Protein AF-A0A661I4F6-F1 (afdb_monomer)

Structure (mmCIF, N/CA/C/O backbone):
data_AF-A0A661I4F6-F1
#
_entry.id   AF-A0A661I4F6-F1
#
loop_
_atom_site.group_PDB
_atom_site.id
_atom_site.type_symbol
_atom_site.label_atom_id
_atom_site.label_alt_id
_atom_site.label_comp_id
_atom_site.label_asym_id
_atom_site.label_entity_id
_atom_site.label_seq_id
_atom_site.pdbx_PDB_ins_code
_atom_site.Cartn_x
_atom_site.Cartn_y
_atom_site.Cartn_z
_atom_site.occupancy
_atom_site.B_iso_or_equiv
_atom_site.auth_seq_id
_atom_site.auth_comp_id
_atom_site.auth_asym_id
_atom_site.auth_atom_id
_atom_site.pdbx_PDB_model_num
ATOM 1 N N . MET A 1 1 ? -14.154 24.491 13.842 1.00 37.09 1 MET A N 1
ATOM 2 C CA . MET A 1 1 ? -14.356 23.062 14.168 1.00 37.09 1 MET A CA 1
ATOM 3 C C . MET A 1 1 ? -14.642 22.236 12.920 1.00 37.09 1 MET A C 1
ATOM 5 O O . MET A 1 1 ? -13.949 21.251 12.752 1.00 37.09 1 MET A O 1
ATOM 9 N N . GLU A 1 2 ? -15.524 22.664 12.004 1.00 37.00 2 GLU A N 1
ATOM 10 C CA . GLU A 1 2 ? -15.809 21.949 10.731 1.00 37.00 2 GLU A CA 1
ATOM 11 C C . GLU A 1 2 ? -14.586 21.708 9.818 1.00 37.00 2 GLU A C 1
ATOM 13 O O . GLU A 1 2 ? -14.589 20.790 9.004 1.00 37.00 2 GLU A O 1
ATOM 18 N N . ILE A 1 3 ? -13.521 22.505 9.969 1.00 43.47 3 ILE A N 1
ATOM 19 C CA . ILE A 1 3 ? -12.247 22.358 9.237 1.00 43.47 3 ILE A CA 1
ATOM 20 C C . ILE A 1 3 ? -11.348 21.254 9.843 1.00 43.47 3 ILE A C 1
ATOM 22 O O . ILE A 1 3 ? -10.457 20.737 9.175 1.00 43.47 3 ILE A O 1
ATOM 26 N N . LEU A 1 4 ? -11.555 20.880 11.111 1.00 48.12 4 LEU A N 1
ATOM 27 C CA . LEU A 1 4 ? -10.588 20.089 11.883 1.00 48.12 4 LEU A CA 1
ATOM 28 C C . LEU A 1 4 ? -10.885 18.582 11.879 1.00 48.12 4 LEU A C 1
ATOM 30 O O . LEU A 1 4 ? -9.940 17.797 11.892 1.00 48.12 4 LEU A O 1
ATOM 34 N N . SER A 1 5 ? -12.157 18.173 11.872 1.00 52.75 5 SER A N 1
ATOM 35 C CA . SER A 1 5 ? -12.602 16.766 11.829 1.00 52.75 5 SER A CA 1
ATOM 36 C C . SER A 1 5 ? -14.134 16.673 11.791 1.00 52.75 5 SER A C 1
ATOM 38 O O . SER A 1 5 ? -14.807 17.641 12.146 1.00 52.75 5 SER A O 1
ATOM 40 N N . LEU A 1 6 ? -14.693 15.531 11.356 1.00 59.03 6 LEU A N 1
ATOM 41 C CA . LEU A 1 6 ? -16.147 15.289 11.427 1.00 59.03 6 LEU A CA 1
ATOM 42 C C . LEU A 1 6 ? -16.639 15.082 12.875 1.00 59.03 6 LEU A C 1
ATOM 44 O O . LEU A 1 6 ? -17.794 15.374 13.170 1.00 59.03 6 LEU A O 1
ATOM 48 N N . GLU A 1 7 ? -15.764 14.638 13.782 1.00 65.75 7 GLU A N 1
ATOM 49 C CA . GLU A 1 7 ? -16.024 14.482 15.221 1.00 65.75 7 GLU A CA 1
ATOM 50 C C . GLU A 1 7 ? -14.916 15.139 16.055 1.00 65.75 7 GLU A C 1
ATOM 52 O O . GLU A 1 7 ? -13.759 15.143 15.642 1.00 65.75 7 GLU A O 1
ATOM 57 N N . SER A 1 8 ? -15.225 15.664 17.250 1.00 70.81 8 SER A N 1
ATOM 58 C CA . SER A 1 8 ? -14.201 16.315 18.081 1.00 70.81 8 SER A CA 1
ATOM 59 C C . SER A 1 8 ? -13.144 15.315 18.588 1.00 70.81 8 SER A C 1
ATOM 61 O O . SER A 1 8 ? -13.497 14.204 18.991 1.00 70.81 8 SER A O 1
ATOM 63 N N . PRO A 1 9 ? -11.855 15.703 18.688 1.00 72.31 9 PRO A N 1
ATOM 64 C CA . PRO A 1 9 ? -10.797 14.820 19.197 1.00 72.31 9 PRO A CA 1
ATOM 65 C C . PRO A 1 9 ? -11.077 14.245 20.596 1.00 72.31 9 PRO A C 1
ATOM 67 O O . PRO A 1 9 ? -10.750 13.097 20.881 1.00 72.31 9 PRO A O 1
ATOM 70 N N . SER A 1 10 ? -11.743 15.020 21.457 1.00 66.94 10 SER A N 1
ATOM 71 C CA . SER A 1 10 ? -12.185 14.582 22.786 1.00 66.94 10 SER A CA 1
ATOM 72 C C . SER A 1 10 ? -13.236 13.470 22.752 1.00 66.94 10 SER A C 1
ATOM 74 O O . SER A 1 10 ? -13.269 12.641 23.657 1.00 66.94 10 SER A O 1
ATOM 76 N N . VAL A 1 11 ? -14.086 13.440 21.722 1.00 71.50 11 VAL A N 1
ATOM 77 C CA . VAL A 1 11 ? -15.093 12.395 21.504 1.00 71.50 11 VAL A CA 1
ATOM 78 C C . VAL A 1 11 ? -14.436 11.149 20.911 1.00 71.50 11 VAL A C 1
ATOM 80 O O . VAL A 1 11 ? -14.739 10.036 21.341 1.00 71.50 11 VAL A O 1
ATOM 83 N N . ILE A 1 12 ? -13.477 11.319 19.997 1.00 66.81 12 ILE A N 1
ATOM 84 C CA . ILE A 1 12 ? -12.675 10.222 19.427 1.00 66.81 12 ILE A CA 1
ATOM 85 C C . ILE A 1 12 ? -11.927 9.461 20.531 1.00 66.81 12 ILE A C 1
ATOM 87 O O . ILE A 1 12 ? -11.996 8.239 20.576 1.00 66.81 12 ILE A O 1
ATOM 91 N N . LEU A 1 13 ? -11.311 10.180 21.474 1.00 67.50 13 LEU A N 1
ATOM 92 C CA . LEU A 1 13 ? -10.584 9.604 22.615 1.00 67.50 13 LEU A CA 1
ATOM 93 C C . LEU A 1 13 ? -11.453 9.420 23.879 1.00 67.50 13 LEU A C 1
ATOM 95 O O . LEU A 1 13 ? -10.928 9.310 24.990 1.00 67.50 13 LEU A O 1
ATOM 99 N N . SER A 1 14 ? -12.785 9.468 23.753 1.00 61.50 14 SER A N 1
ATOM 100 C CA . SER A 1 14 ? -13.681 9.472 24.916 1.00 61.50 14 SER A CA 1
ATOM 101 C C . SER A 1 14 ? -13.753 8.125 25.649 1.00 61.50 14 SER A C 1
ATOM 103 O O . SER A 1 14 ? -13.625 7.051 25.071 1.00 61.50 14 SER A O 1
ATOM 105 N N . LYS A 1 15 ? -14.022 8.204 26.961 1.00 47.88 15 LYS A N 1
ATOM 106 C CA . LYS A 1 15 ? -14.029 7.113 27.961 1.00 47.88 15 LYS A CA 1
ATOM 107 C C . LYS A 1 15 ? -15.187 6.105 27.859 1.00 47.88 15 LYS A C 1
ATOM 109 O O . LYS A 1 15 ? -15.657 5.610 28.884 1.00 47.88 15 LYS A O 1
ATOM 114 N N . LEU A 1 16 ? -15.685 5.790 26.672 1.00 47.03 16 LEU A N 1
ATOM 115 C CA . LEU A 1 16 ? -16.697 4.746 26.519 1.00 47.03 16 LEU A CA 1
ATOM 116 C C . LEU A 1 16 ? -16.049 3.500 25.919 1.00 47.03 16 LEU A C 1
ATOM 118 O O . LEU A 1 16 ? -16.152 3.275 24.720 1.00 47.03 16 LEU A O 1
ATOM 122 N N . SER A 1 17 ? -15.380 2.703 26.768 1.00 55.69 17 SER A N 1
ATOM 123 C CA . SER A 1 17 ? -15.744 1.298 27.071 1.00 55.69 17 SER A CA 1
ATOM 124 C C . SER A 1 17 ? -14.581 0.343 27.394 1.00 55.69 17 SER A C 1
ATOM 126 O O . SER A 1 17 ? -14.836 -0.597 28.139 1.00 55.69 17 SER A O 1
ATOM 128 N N . PHE A 1 18 ? -13.335 0.581 26.962 1.00 60.09 18 PHE A N 1
ATOM 129 C CA . PHE A 1 18 ? -12.198 -0.322 27.247 1.00 60.09 18 PHE A CA 1
ATOM 130 C C . PHE A 1 18 ? -10.976 0.436 27.771 1.00 60.09 18 PHE A C 1
ATOM 132 O O . PHE A 1 18 ? -10.586 1.454 27.200 1.00 60.09 18 PHE A O 1
ATOM 139 N N . LYS A 1 19 ? -10.386 -0.049 28.869 1.00 63.97 19 LYS A N 1
ATOM 140 C CA . LYS A 1 19 ? -9.145 0.489 29.444 1.00 63.97 19 LYS A CA 1
ATOM 141 C C . LYS A 1 19 ? -7.942 -0.355 29.040 1.00 63.97 19 LYS A C 1
ATOM 143 O O . LYS A 1 19 ? -8.077 -1.511 28.642 1.00 63.97 19 LYS A O 1
ATOM 148 N N . ILE A 1 20 ? -6.746 0.190 29.252 1.00 63.59 20 ILE A N 1
ATOM 149 C CA . ILE A 1 20 ? -5.481 -0.519 29.032 1.00 63.59 20 ILE A CA 1
ATOM 150 C C . ILE A 1 20 ? -5.413 -1.870 29.765 1.00 63.59 20 ILE A C 1
ATOM 152 O O . ILE A 1 20 ? -4.832 -2.817 29.239 1.00 63.59 20 ILE A O 1
ATOM 156 N N . GLU A 1 21 ? -6.017 -2.001 30.954 1.00 69.19 21 GLU A N 1
ATOM 157 C CA . GLU A 1 21 ? -6.086 -3.284 31.664 1.00 69.19 21 GLU A CA 1
ATOM 158 C C . GLU A 1 21 ? -6.899 -4.335 30.898 1.00 69.19 21 GLU A C 1
ATOM 160 O O . GLU A 1 21 ? -6.491 -5.496 30.851 1.00 69.19 21 GLU A O 1
ATOM 165 N N . ASP A 1 22 ? -7.999 -3.926 30.265 1.00 69.06 22 ASP A N 1
ATOM 166 C CA . ASP A 1 22 ? -8.847 -4.806 29.458 1.00 69.06 22 ASP A CA 1
ATOM 167 C C . ASP A 1 22 ? -8.115 -5.222 28.171 1.00 69.06 22 ASP A C 1
ATOM 169 O O . ASP A 1 22 ? -8.189 -6.373 27.755 1.00 69.06 22 ASP A O 1
ATOM 173 N N . ILE A 1 23 ? -7.329 -4.318 27.577 1.00 69.75 23 ILE A N 1
ATOM 174 C CA . ILE A 1 23 ? -6.531 -4.598 26.369 1.00 69.75 23 ILE A CA 1
ATOM 175 C C . ILE A 1 23 ? -5.365 -5.534 26.661 1.00 69.75 23 ILE A C 1
ATOM 177 O O . ILE A 1 23 ? -5.093 -6.440 25.882 1.00 69.75 23 ILE A O 1
ATOM 181 N N . LYS A 1 24 ? -4.691 -5.360 27.800 1.00 68.81 24 LYS A N 1
ATOM 182 C CA . LYS A 1 24 ? -3.634 -6.281 28.237 1.00 68.81 24 LYS A CA 1
ATOM 183 C C . LYS A 1 24 ? -4.181 -7.681 28.495 1.00 68.81 24 LYS A C 1
ATOM 185 O O . LYS A 1 24 ? -3.507 -8.664 28.207 1.00 68.81 24 LYS A O 1
ATOM 190 N N . GLN A 1 25 ? -5.400 -7.784 29.027 1.00 69.31 25 GLN A N 1
ATOM 191 C CA . GLN A 1 25 ? -6.077 -9.074 29.149 1.00 69.31 25 GLN A CA 1
ATOM 192 C C . GLN A 1 25 ? -6.442 -9.653 27.783 1.00 69.31 25 GLN A C 1
ATOM 194 O O . GLN A 1 25 ? -6.157 -10.826 27.559 1.00 69.31 25 GLN A O 1
ATOM 199 N N . LEU A 1 26 ? -6.991 -8.835 26.875 1.00 69.00 26 LEU A N 1
ATOM 200 C CA . LEU A 1 26 ? -7.268 -9.242 25.495 1.00 69.00 26 LEU A CA 1
ATOM 201 C C . LEU A 1 26 ? -6.007 -9.786 24.816 1.00 69.00 26 LEU A C 1
ATOM 203 O O . LEU A 1 26 ? -6.063 -10.840 24.188 1.00 69.00 26 LEU A O 1
ATOM 207 N N . GLU A 1 27 ? -4.863 -9.134 25.028 1.00 66.56 27 GLU A N 1
ATOM 208 C CA . GLU A 1 27 ? -3.594 -9.585 24.471 1.00 66.56 27 GLU A CA 1
ATOM 209 C C . GLU A 1 27 ? -3.149 -10.946 24.998 1.00 66.56 27 GLU A C 1
ATOM 211 O O . GLU A 1 27 ? -2.807 -11.844 24.232 1.00 66.56 27 GLU A O 1
ATOM 216 N N . LEU A 1 28 ? -3.193 -11.125 26.318 1.00 61.09 28 LEU A N 1
ATOM 217 C CA . LEU A 1 28 ? -2.873 -12.404 26.954 1.00 61.09 28 LEU A CA 1
ATOM 218 C C . LEU A 1 28 ? -3.833 -13.521 26.514 1.00 61.09 28 LEU A C 1
ATOM 220 O O . LEU A 1 28 ? -3.470 -14.697 26.559 1.00 61.09 28 LEU A O 1
ATOM 224 N N . SER A 1 29 ? -5.043 -13.151 26.085 1.00 58.81 29 SER A N 1
ATOM 225 C CA . SER A 1 29 ? -6.061 -14.053 25.556 1.00 58.81 29 SER A CA 1
ATOM 226 C C . SER A 1 29 ? -6.041 -14.215 24.036 1.00 58.81 29 SER A C 1
ATOM 228 O O . SER A 1 29 ? -6.931 -14.883 23.535 1.00 58.81 29 SER A O 1
ATOM 230 N N . PHE A 1 30 ? -5.050 -13.705 23.287 1.00 57.16 30 PHE A N 1
ATOM 231 C CA . PHE A 1 30 ? -4.979 -13.899 21.822 1.00 57.16 30 PHE A CA 1
ATOM 232 C C . PHE A 1 30 ? -4.919 -15.380 21.374 1.00 57.16 30 PHE A C 1
ATOM 234 O O . PHE A 1 30 ? -5.055 -15.669 20.190 1.00 57.16 30 PHE A O 1
ATOM 241 N N . ASN A 1 31 ? -4.779 -16.333 22.306 1.00 46.19 31 ASN A N 1
ATOM 242 C CA . ASN A 1 31 ? -4.990 -17.767 22.059 1.00 46.19 31 ASN A CA 1
ATOM 243 C C . ASN A 1 31 ? -6.481 -18.177 21.953 1.00 46.19 31 ASN A C 1
ATOM 245 O O . ASN A 1 31 ? -6.776 -19.317 21.597 1.00 46.19 31 ASN A O 1
ATOM 249 N N . GLU A 1 32 ? -7.416 -17.282 22.278 1.00 53.81 32 GLU A N 1
ATOM 250 C CA . GLU A 1 32 ? -8.862 -17.414 22.089 1.00 53.81 32 GLU A CA 1
ATOM 251 C C . GLU A 1 32 ? -9.297 -16.516 20.916 1.00 53.81 32 GLU A C 1
ATOM 253 O O . GLU A 1 32 ? -8.876 -15.366 20.798 1.00 53.81 32 GLU A O 1
ATOM 258 N N . SER A 1 33 ? -10.139 -17.032 20.016 1.00 64.25 33 SER A N 1
ATOM 259 C CA . SER A 1 33 ? -10.612 -16.273 18.853 1.00 64.25 33 SER A CA 1
ATOM 260 C C . SER A 1 33 ? -11.422 -15.045 19.286 1.00 64.25 33 SER A C 1
ATOM 262 O O . SER A 1 33 ? -12.446 -15.194 19.962 1.00 64.25 33 SER A O 1
ATOM 264 N N . ILE A 1 34 ? -11.028 -13.845 18.850 1.00 74.75 34 ILE A N 1
ATOM 265 C CA . ILE A 1 34 ? -11.825 -12.630 19.061 1.00 74.75 34 ILE A CA 1
ATOM 266 C C . ILE A 1 34 ? -13.152 -12.760 18.306 1.00 74.75 34 ILE A C 1
ATOM 268 O O . ILE A 1 34 ? -13.188 -13.107 17.128 1.00 74.75 34 ILE A O 1
ATOM 272 N N . SER A 1 35 ? -14.263 -12.467 18.984 1.00 79.31 35 SER A N 1
ATOM 273 C CA . SER A 1 35 ? -15.594 -12.530 18.374 1.00 79.31 35 SER A CA 1
ATOM 274 C C . SER A 1 35 ? -15.743 -11.514 17.235 1.00 79.31 35 SER A C 1
ATOM 276 O O . SER A 1 35 ? -15.494 -10.322 17.431 1.00 79.31 35 SER A O 1
ATOM 278 N N . SER A 1 36 ? -16.268 -11.957 16.089 1.00 79.88 36 SER A N 1
ATOM 279 C CA . SER A 1 36 ? -16.644 -11.089 14.961 1.00 79.88 36 SER A CA 1
ATOM 280 C C . SER A 1 36 ? -17.572 -9.945 15.383 1.00 79.88 36 SER A C 1
ATOM 282 O O . SER A 1 36 ? -17.416 -8.817 14.926 1.00 79.88 36 SER A O 1
ATOM 284 N N . THR A 1 37 ? -18.472 -10.185 16.345 1.00 82.19 37 THR A N 1
ATOM 285 C CA . THR A 1 37 ? -19.348 -9.150 16.912 1.00 82.19 37 THR A CA 1
ATOM 286 C C . THR A 1 37 ? -18.565 -8.043 17.616 1.00 82.19 37 THR A C 1
ATOM 288 O O . THR A 1 37 ? -18.965 -6.886 17.556 1.00 82.19 37 THR A O 1
ATOM 291 N N . PHE A 1 38 ? -17.461 -8.363 18.298 1.00 83.50 38 PHE A N 1
ATOM 292 C CA . PHE A 1 38 ? -16.635 -7.340 18.940 1.00 83.50 38 PHE A CA 1
ATOM 293 C C . PHE A 1 38 ? -15.920 -6.480 17.899 1.00 83.50 38 PHE A C 1
ATOM 295 O O . PHE A 1 38 ? -15.926 -5.256 18.008 1.00 83.50 38 PHE A O 1
ATOM 302 N N . ILE A 1 39 ? -15.368 -7.108 16.863 1.00 83.94 39 ILE A N 1
ATOM 303 C CA . ILE A 1 39 ? -14.665 -6.386 15.803 1.00 83.94 39 ILE A CA 1
ATOM 304 C C . ILE A 1 39 ? -15.638 -5.484 15.031 1.00 83.94 39 ILE A C 1
ATOM 306 O O . ILE A 1 39 ? -15.325 -4.322 14.785 1.00 83.94 39 ILE A O 1
ATOM 310 N N . GLN A 1 40 ? -16.857 -5.963 14.762 1.00 83.31 40 GLN A N 1
ATOM 311 C CA . GLN A 1 40 ? -17.915 -5.156 14.153 1.00 83.31 40 GLN A CA 1
ATOM 312 C C . GLN A 1 40 ? -18.188 -3.873 14.953 1.00 83.31 40 GLN A C 1
ATOM 314 O O . GLN A 1 40 ? -18.215 -2.780 14.393 1.00 83.31 40 GLN A O 1
ATOM 319 N N . LYS A 1 41 ? -18.280 -3.981 16.283 1.00 84.88 41 LYS A N 1
ATOM 320 C CA . LYS A 1 41 ? -18.467 -2.819 17.165 1.00 84.88 41 LYS A CA 1
ATOM 321 C C . LYS A 1 41 ? -17.308 -1.825 17.122 1.00 84.88 41 LYS A C 1
ATOM 323 O O . LYS A 1 41 ? -17.538 -0.625 17.266 1.00 84.88 41 LYS A O 1
ATOM 328 N N . VAL A 1 42 ? -16.075 -2.298 16.941 1.00 86.50 42 VAL A N 1
ATOM 329 C CA . VAL A 1 42 ? -14.901 -1.427 16.767 1.00 86.50 42 VAL A CA 1
ATOM 330 C C . VAL A 1 42 ? -15.025 -0.621 15.468 1.00 86.50 42 VAL A C 1
ATOM 332 O O . VAL A 1 42 ? -14.865 0.595 15.491 1.00 86.50 42 VAL A O 1
ATOM 335 N N . ILE A 1 43 ? -15.390 -1.261 14.355 1.00 84.44 43 ILE A N 1
ATOM 336 C CA . ILE A 1 43 ? -15.556 -0.603 13.042 1.00 84.44 43 ILE A CA 1
ATOM 337 C C . ILE A 1 43 ? -16.717 0.390 13.050 1.00 84.44 43 ILE A C 1
ATOM 339 O O . ILE A 1 43 ? -16.635 1.472 12.468 1.00 84.44 43 ILE A O 1
ATOM 343 N N . ASP A 1 44 ? -17.812 0.030 13.718 1.00 83.56 44 ASP A N 1
ATOM 344 C CA . ASP A 1 44 ? -18.989 0.884 13.845 1.00 83.56 44 ASP A CA 1
ATOM 345 C C . ASP A 1 44 ? -18.777 2.057 14.816 1.00 83.56 44 ASP A C 1
ATOM 347 O O . ASP A 1 44 ? -19.690 2.861 15.012 1.00 83.56 44 ASP A O 1
ATOM 351 N N . ASN A 1 45 ? -17.565 2.208 15.371 1.00 79.12 45 ASN A N 1
ATOM 352 C CA . ASN A 1 45 ? -17.203 3.199 16.385 1.00 79.12 45 ASN A CA 1
ATOM 353 C C . ASN A 1 45 ? -18.086 3.122 17.648 1.00 79.12 45 ASN A C 1
ATOM 355 O O . ASN A 1 45 ? -18.227 4.114 18.375 1.00 79.12 45 ASN A O 1
ATOM 359 N N . GLU A 1 46 ? -18.670 1.949 17.925 1.00 82.12 46 GLU A N 1
ATOM 360 C CA . GLU A 1 46 ? -19.392 1.654 19.170 1.00 82.12 46 GLU A CA 1
ATOM 361 C C . GLU A 1 46 ? -18.427 1.402 20.337 1.00 82.12 46 GLU A C 1
ATOM 363 O O . GLU A 1 46 ? -18.796 1.575 21.500 1.00 82.12 46 GLU A O 1
ATOM 368 N N . VAL A 1 47 ? -17.187 1.013 20.025 1.00 80.94 47 VAL A N 1
ATOM 369 C CA . VAL A 1 47 ? -16.076 0.878 20.972 1.00 80.94 47 VAL A CA 1
ATOM 370 C C . VAL A 1 47 ? -15.030 1.940 20.657 1.00 80.94 47 VAL A C 1
ATOM 372 O O . VAL A 1 47 ? -14.606 2.080 19.511 1.00 80.94 47 VAL A O 1
ATOM 375 N N . ARG A 1 48 ? -14.604 2.686 21.681 1.00 77.69 48 ARG A N 1
ATOM 376 C CA . ARG A 1 48 ? -13.549 3.700 21.574 1.00 77.69 48 ARG A CA 1
ATOM 377 C C . ARG A 1 48 ? -12.457 3.434 22.597 1.00 77.69 48 ARG A C 1
ATOM 379 O O . ARG A 1 48 ? -12.732 2.986 23.711 1.00 77.69 48 ARG A O 1
ATOM 386 N N . PHE A 1 49 ? -11.229 3.734 22.198 1.00 84.44 49 PHE A N 1
ATOM 387 C CA . PHE A 1 49 ? -10.032 3.508 22.993 1.00 84.44 49 PHE A CA 1
ATOM 388 C C . PHE A 1 49 ? -9.472 4.841 23.469 1.00 84.44 49 PHE A C 1
ATOM 390 O O . PHE A 1 49 ? -9.410 5.814 22.713 1.00 84.44 49 PHE A O 1
ATOM 397 N N . ASP A 1 50 ? -9.083 4.887 24.740 1.00 84.75 50 ASP A N 1
ATOM 398 C CA . ASP A 1 50 ? -8.396 6.053 25.274 1.00 84.75 50 ASP A CA 1
ATOM 399 C C . ASP A 1 50 ? -6.953 6.143 24.751 1.00 84.75 50 ASP A C 1
ATOM 401 O O . ASP A 1 50 ? -6.437 5.261 24.060 1.00 84.75 50 ASP A O 1
ATOM 405 N N . ARG A 1 51 ? -6.294 7.255 25.073 1.00 89.12 51 ARG A N 1
ATOM 406 C CA . ARG A 1 51 ? -4.910 7.517 24.673 1.00 89.12 51 ARG A CA 1
ATOM 407 C C . ARG A 1 51 ? -3.965 6.388 25.089 1.00 89.12 51 ARG A C 1
ATOM 409 O O . ARG A 1 51 ? -3.207 5.901 24.261 1.00 89.12 51 ARG A O 1
ATOM 416 N N . ASP A 1 52 ? -4.019 5.979 26.354 1.00 89.38 52 ASP A N 1
ATOM 417 C CA . ASP A 1 52 ? -3.068 5.015 26.919 1.00 89.38 52 ASP A CA 1
ATOM 418 C C . ASP A 1 52 ? -3.237 3.630 26.271 1.00 89.38 52 ASP A C 1
ATOM 420 O O . ASP A 1 52 ? -2.260 2.923 26.023 1.00 89.38 52 ASP A O 1
ATOM 424 N N . SER A 1 53 ? -4.476 3.278 25.930 1.00 89.25 53 SER A N 1
ATOM 425 C CA . SER A 1 53 ? -4.832 2.104 25.138 1.00 89.25 53 SER A CA 1
ATOM 426 C C . SER A 1 53 ? -4.221 2.138 23.735 1.00 89.25 53 SER A C 1
ATOM 428 O O . SER A 1 53 ? -3.596 1.166 23.316 1.00 89.25 53 SER A O 1
ATOM 430 N N . LEU A 1 54 ? -4.351 3.259 23.019 1.00 92.81 54 LEU A N 1
ATOM 431 C CA . LEU A 1 54 ? -3.777 3.424 21.678 1.00 92.81 54 LEU A CA 1
ATOM 432 C C . LEU A 1 54 ? -2.243 3.415 21.705 1.00 92.81 54 LEU A C 1
ATOM 434 O O . LEU A 1 54 ? -1.631 2.733 20.886 1.00 92.81 54 LEU A O 1
ATOM 438 N N . SER A 1 55 ? -1.621 4.102 22.670 1.00 94.75 55 SER A N 1
ATOM 439 C CA . SER A 1 55 ? -0.170 4.045 22.906 1.00 94.75 55 SER A CA 1
ATOM 440 C C . SER A 1 55 ? 0.308 2.609 23.113 1.00 94.75 55 SER A C 1
ATOM 442 O O . SER A 1 55 ? 1.315 2.190 22.541 1.00 94.75 55 SER A O 1
ATOM 444 N N . TYR A 1 56 ? -0.440 1.824 23.893 1.00 94.00 56 TYR A N 1
ATOM 445 C CA . TYR A 1 56 ? -0.133 0.416 24.112 1.00 94.00 56 TYR A CA 1
ATOM 446 C C . TYR A 1 56 ? -0.207 -0.404 22.819 1.00 94.00 56 TYR A C 1
ATOM 448 O O . TYR A 1 56 ? 0.752 -1.099 22.487 1.00 94.00 56 TYR A O 1
ATOM 456 N N . MET A 1 57 ? -1.304 -0.284 22.062 1.00 94.81 57 MET A N 1
ATOM 457 C CA . MET A 1 57 ? -1.480 -0.988 20.786 1.00 94.81 57 MET A CA 1
ATOM 458 C C . MET A 1 57 ? -0.377 -0.634 19.782 1.00 94.81 57 MET A C 1
ATOM 460 O O . MET A 1 57 ? 0.224 -1.530 19.195 1.00 94.81 57 MET A O 1
ATOM 464 N N . MET A 1 58 ? -0.048 0.656 19.639 1.00 96.75 58 MET A N 1
ATOM 465 C CA . MET A 1 58 ? 1.052 1.119 18.786 1.00 96.75 58 MET A CA 1
ATOM 466 C C . MET A 1 58 ? 2.395 0.518 19.205 1.00 96.75 58 MET A C 1
ATOM 468 O O . MET A 1 58 ? 3.179 0.111 18.344 1.00 96.75 58 MET A O 1
ATOM 472 N N . SER A 1 59 ? 2.659 0.429 20.512 1.00 95.62 59 SER A N 1
ATOM 473 C CA . SER A 1 59 ? 3.885 -0.175 21.038 1.00 95.62 59 SER A CA 1
ATOM 474 C C . SER A 1 59 ? 3.979 -1.662 20.698 1.00 95.62 59 SER A C 1
ATOM 476 O O . SER A 1 59 ? 5.004 -2.095 20.175 1.00 95.62 59 SER A O 1
ATOM 478 N N . ILE A 1 60 ? 2.912 -2.432 20.930 1.00 94.31 60 ILE A N 1
ATOM 479 C CA . ILE A 1 60 ? 2.872 -3.867 20.618 1.00 94.31 60 ILE A CA 1
ATOM 480 C C . ILE A 1 60 ? 3.017 -4.106 19.113 1.00 94.31 60 ILE A C 1
ATOM 482 O O . ILE A 1 60 ? 3.845 -4.914 18.696 1.00 94.31 60 ILE A O 1
ATOM 486 N N . ASN A 1 61 ? 2.282 -3.362 18.288 1.00 95.06 61 ASN A N 1
ATOM 487 C CA . ASN A 1 61 ? 2.384 -3.460 16.835 1.00 95.06 61 ASN A CA 1
ATOM 488 C C . ASN A 1 61 ? 3.805 -3.136 16.347 1.00 95.06 61 ASN A C 1
ATOM 490 O O . ASN A 1 61 ? 4.375 -3.890 15.563 1.00 95.06 61 ASN A O 1
ATOM 494 N N . SER A 1 62 ? 4.428 -2.078 16.875 1.00 94.88 62 SER A N 1
ATOM 495 C CA . SER A 1 62 ? 5.815 -1.727 16.538 1.00 94.88 62 SER A CA 1
ATOM 496 C C . SER A 1 62 ? 6.803 -2.822 16.948 1.00 94.88 62 SER A C 1
ATOM 498 O O . SER A 1 62 ? 7.701 -3.154 16.181 1.00 94.88 62 SER A O 1
ATOM 500 N N . GLN A 1 63 ? 6.624 -3.427 18.128 1.00 92.50 63 GLN A N 1
ATOM 501 C CA . GLN A 1 63 ? 7.475 -4.523 18.612 1.00 92.50 63 GLN A CA 1
ATOM 502 C C . GLN A 1 63 ? 7.412 -5.765 17.713 1.00 92.50 63 GLN A C 1
ATOM 504 O O . GLN A 1 63 ? 8.414 -6.462 17.576 1.00 92.50 63 GLN A O 1
ATOM 509 N N . ARG A 1 64 ? 6.269 -6.019 17.060 1.00 89.94 64 ARG A N 1
ATOM 510 C CA . ARG A 1 64 ? 6.107 -7.113 16.086 1.00 89.94 64 ARG A CA 1
ATOM 511 C C . ARG A 1 64 ? 6.908 -6.890 14.789 1.00 89.94 64 ARG A C 1
ATOM 513 O O . ARG A 1 64 ? 7.072 -7.839 14.032 1.00 89.94 64 ARG A O 1
ATOM 520 N N . ARG A 1 65 ? 7.399 -5.668 14.523 1.00 86.81 65 ARG A N 1
ATOM 521 C CA . ARG A 1 65 ? 7.992 -5.254 13.231 1.00 86.81 65 ARG A CA 1
ATOM 522 C C . ARG A 1 65 ? 9.345 -4.543 13.336 1.00 86.81 65 ARG A C 1
ATOM 524 O O . ARG A 1 65 ? 9.759 -3.877 12.390 1.00 86.81 65 ARG A O 1
ATOM 531 N N . VAL A 1 66 ? 10.026 -4.640 14.477 1.00 77.25 66 VAL A N 1
ATOM 532 C CA . VAL A 1 66 ? 11.315 -3.957 14.686 1.00 77.25 66 VAL A CA 1
ATOM 533 C C . VAL A 1 66 ? 12.310 -4.366 13.598 1.00 77.25 66 VAL A C 1
ATOM 535 O O . VAL A 1 66 ? 12.566 -5.553 13.416 1.00 77.25 66 VAL A O 1
ATOM 538 N N . ASP A 1 67 ? 12.852 -3.370 12.891 1.00 74.44 67 ASP A N 1
ATOM 539 C CA . ASP A 1 67 ? 13.809 -3.520 11.785 1.00 74.44 67 ASP A CA 1
ATOM 540 C C . ASP A 1 67 ? 13.305 -4.377 10.603 1.00 74.44 67 ASP A C 1
ATOM 542 O O . ASP A 1 67 ? 14.094 -4.967 9.863 1.00 74.44 67 ASP A O 1
ATOM 546 N N . VAL A 1 68 ? 11.982 -4.431 10.394 1.00 86.75 68 VAL A N 1
ATOM 547 C CA . VAL A 1 68 ? 11.356 -5.158 9.279 1.00 86.75 68 VAL A CA 1
ATOM 548 C C . VAL A 1 68 ? 10.933 -4.185 8.180 1.00 86.75 68 VAL A C 1
ATOM 550 O O . VAL A 1 68 ? 9.887 -3.543 8.257 1.00 86.75 68 VAL A O 1
ATOM 553 N N . ASP A 1 69 ? 11.735 -4.096 7.119 1.00 93.62 69 ASP A N 1
ATOM 554 C CA . ASP A 1 69 ? 11.385 -3.332 5.914 1.00 93.62 69 ASP A CA 1
ATOM 555 C C . ASP A 1 69 ? 10.578 -4.138 4.889 1.00 93.62 69 ASP A C 1
ATOM 557 O O . ASP A 1 69 ? 9.805 -3.558 4.120 1.00 93.62 69 ASP A O 1
ATOM 561 N N . ILE A 1 70 ? 10.730 -5.464 4.906 1.00 96.06 70 ILE A N 1
ATOM 562 C CA . ILE A 1 70 ? 10.030 -6.402 4.029 1.00 96.06 70 ILE A CA 1
ATOM 563 C C . ILE A 1 70 ? 9.221 -7.366 4.893 1.00 96.06 70 ILE A C 1
ATOM 565 O O . ILE A 1 70 ? 9.788 -8.106 5.694 1.00 96.06 70 ILE A O 1
ATOM 569 N N . VAL A 1 71 ? 7.903 -7.387 4.707 1.00 95.75 71 VAL A N 1
ATOM 570 C CA . VAL A 1 71 ? 7.013 -8.380 5.321 1.00 95.75 71 VAL A CA 1
ATOM 571 C C . VAL A 1 71 ? 6.678 -9.472 4.306 1.00 95.75 71 VAL A C 1
ATOM 573 O O . VAL A 1 71 ? 6.360 -9.176 3.158 1.00 95.75 71 VAL A O 1
ATOM 576 N N . ASN A 1 72 ? 6.749 -10.740 4.709 1.00 94.44 72 ASN A N 1
ATOM 577 C CA . ASN A 1 72 ? 6.312 -11.851 3.865 1.00 94.44 72 ASN A CA 1
ATOM 578 C C . ASN A 1 72 ? 4.859 -12.202 4.197 1.00 94.44 72 ASN A C 1
ATOM 580 O O . ASN A 1 72 ? 4.490 -12.283 5.367 1.00 94.44 72 ASN A O 1
ATOM 584 N N . ILE A 1 73 ? 4.037 -12.388 3.169 1.00 92.44 73 ILE A N 1
ATOM 585 C CA . ILE A 1 73 ? 2.664 -12.866 3.309 1.00 92.44 73 ILE A CA 1
ATOM 586 C C . ILE A 1 73 ? 2.690 -14.385 3.161 1.00 92.44 73 ILE A C 1
ATOM 588 O O . ILE A 1 73 ? 3.089 -14.898 2.117 1.00 92.44 73 ILE A O 1
ATOM 592 N N . GLU A 1 74 ? 2.280 -15.075 4.223 1.00 82.12 74 GLU A N 1
ATOM 593 C CA . GLU A 1 74 ? 2.253 -16.536 4.306 1.00 82.12 74 GLU A CA 1
ATOM 594 C C . GLU A 1 74 ? 1.239 -17.173 3.334 1.00 82.12 74 GLU A C 1
ATOM 596 O O . GLU A 1 74 ? 0.198 -16.593 3.013 1.00 82.12 74 GLU A O 1
ATOM 601 N N . GLU A 1 75 ? 1.533 -18.404 2.902 1.00 77.00 75 GLU A N 1
ATOM 602 C CA . GLU A 1 75 ? 0.739 -19.181 1.930 1.00 77.00 75 GLU A CA 1
ATOM 603 C C . GLU A 1 75 ? -0.584 -19.740 2.492 1.00 77.00 75 GLU A C 1
ATOM 605 O O . GLU A 1 75 ? -1.351 -20.378 1.774 1.00 77.00 75 GLU A O 1
ATOM 610 N N . ASP A 1 76 ? -0.871 -19.528 3.776 1.00 80.88 76 ASP A N 1
ATOM 611 C CA . ASP A 1 76 ? -2.060 -20.059 4.455 1.00 80.88 76 ASP A CA 1
ATOM 612 C C . ASP A 1 76 ? -3.360 -19.313 4.107 1.00 80.88 76 ASP A C 1
ATOM 614 O O . ASP A 1 76 ? -4.459 -19.741 4.467 1.00 80.88 76 ASP A O 1
ATOM 618 N N . THR A 1 77 ? -3.240 -18.203 3.384 1.00 81.31 77 THR A N 1
ATOM 619 C CA . THR A 1 77 ? -4.359 -17.354 2.983 1.00 81.31 77 THR A CA 1
ATOM 620 C C . THR A 1 77 ? -4.997 -17.821 1.692 1.00 81.31 77 THR A C 1
ATOM 622 O O . THR A 1 77 ? -4.320 -18.199 0.743 1.00 81.31 77 THR A O 1
ATOM 625 N N . LYS A 1 78 ? -6.328 -17.745 1.631 1.00 88.69 78 LYS A N 1
ATOM 626 C CA . LYS A 1 78 ? -7.091 -18.049 0.415 1.00 88.69 78 LYS A CA 1
ATOM 627 C C . LYS A 1 78 ? -7.373 -16.800 -0.400 1.00 88.69 78 LYS A C 1
ATOM 629 O O . LYS A 1 78 ? -7.308 -16.828 -1.627 1.00 88.69 78 LYS A O 1
ATOM 634 N N . GLU A 1 79 ? -7.692 -15.710 0.289 1.00 93.25 79 GLU A N 1
ATOM 635 C CA . GLU A 1 79 ? -8.030 -14.435 -0.327 1.00 93.25 79 GLU A CA 1
ATOM 636 C C . GLU A 1 79 ? -7.213 -13.304 0.296 1.00 93.25 79 GLU A C 1
ATOM 638 O O . GLU A 1 79 ? -7.257 -13.067 1.505 1.00 93.25 79 GLU A O 1
ATOM 643 N N . LEU A 1 80 ? -6.482 -12.578 -0.544 1.00 95.88 80 LEU A N 1
ATOM 644 C CA . LEU A 1 80 ? -5.766 -11.373 -0.151 1.00 95.88 80 LEU A CA 1
ATOM 645 C C . LEU A 1 80 ? -6.434 -10.165 -0.806 1.00 95.88 80 LEU A C 1
ATOM 647 O O . LEU A 1 80 ? -6.453 -10.049 -2.029 1.00 95.88 80 LEU A O 1
ATOM 651 N N . PHE A 1 81 ? -6.964 -9.256 0.005 1.00 97.44 81 PHE A N 1
ATOM 652 C CA . PHE A 1 81 ? -7.475 -7.978 -0.476 1.00 97.44 81 PHE A CA 1
ATOM 653 C C . PHE A 1 81 ? -6.385 -6.922 -0.354 1.00 97.44 81 PHE A C 1
ATOM 655 O O . PHE A 1 81 ? -5.772 -6.794 0.703 1.00 97.44 81 PHE A O 1
ATOM 662 N N . VAL A 1 82 ? -6.148 -6.168 -1.421 1.00 98.50 82 VAL A N 1
ATOM 663 C CA . VAL A 1 82 ? -5.120 -5.128 -1.481 1.00 98.50 82 VAL A CA 1
ATOM 664 C C . VAL A 1 82 ? -5.790 -3.769 -1.601 1.00 98.50 82 VAL A C 1
ATOM 666 O O . VAL A 1 82 ? -6.586 -3.529 -2.511 1.00 98.50 82 VAL A O 1
ATOM 669 N N . ILE A 1 83 ? -5.466 -2.897 -0.654 1.00 98.56 83 ILE A N 1
ATOM 670 C CA . ILE A 1 83 ? -6.090 -1.600 -0.437 1.00 98.56 83 ILE A CA 1
ATOM 671 C C . ILE A 1 83 ? -5.034 -0.517 -0.654 1.00 98.56 83 ILE A C 1
ATOM 673 O O . ILE A 1 83 ? -3.990 -0.526 0.000 1.00 98.56 83 ILE A O 1
ATOM 677 N N . GLY A 1 84 ? -5.304 0.400 -1.578 1.00 98.25 84 GLY A N 1
ATOM 678 C CA . GLY A 1 84 ? -4.465 1.563 -1.852 1.00 98.25 84 GLY A CA 1
ATOM 679 C C . GLY A 1 84 ? -4.700 2.706 -0.864 1.00 98.25 84 GLY A C 1
ATOM 680 O O . GLY A 1 84 ? -5.080 2.493 0.287 1.00 98.25 84 GLY A O 1
ATOM 681 N N . ASP A 1 85 ? -4.499 3.931 -1.340 1.00 96.88 85 ASP A N 1
ATOM 682 C CA . ASP A 1 85 ? -4.600 5.149 -0.536 1.00 96.88 85 ASP A CA 1
ATOM 683 C C . ASP A 1 85 ? -5.996 5.314 0.082 1.00 96.88 85 ASP A C 1
ATOM 685 O O . ASP A 1 85 ? -7.021 5.134 -0.585 1.00 96.88 85 ASP A O 1
ATOM 689 N N . ILE A 1 86 ? -6.029 5.729 1.352 1.00 94.44 86 ILE A N 1
ATOM 690 C CA . ILE A 1 86 ? -7.265 6.018 2.096 1.00 94.44 86 ILE A CA 1
ATOM 691 C C . ILE A 1 86 ? -7.393 7.511 2.399 1.00 94.44 86 ILE A C 1
ATOM 693 O O . ILE A 1 86 ? -8.495 8.057 2.357 1.00 94.44 86 ILE A O 1
ATOM 697 N N . HIS A 1 87 ? -6.287 8.198 2.693 1.00 92.12 87 HIS A N 1
ATOM 698 C CA . HIS A 1 87 ? -6.232 9.646 2.900 1.00 92.12 87 HIS A CA 1
ATOM 699 C C . HIS A 1 87 ? -7.294 10.188 3.869 1.00 92.12 87 HIS A C 1
ATOM 701 O O . HIS A 1 87 ? -8.064 11.105 3.563 1.00 92.12 87 HIS A O 1
ATOM 707 N N . ALA A 1 88 ? -7.348 9.611 5.071 1.00 90.31 88 ALA A N 1
ATOM 708 C CA . ALA A 1 88 ? -8.283 9.987 6.126 1.00 90.31 88 ALA A CA 1
ATOM 709 C C . ALA A 1 88 ? -9.767 9.943 5.694 1.00 90.31 88 ALA A C 1
ATOM 711 O O . ALA A 1 88 ? -10.602 10.683 6.235 1.00 90.31 88 ALA A O 1
ATOM 712 N N . ASP A 1 89 ? -10.093 9.068 4.741 1.00 88.69 89 ASP A N 1
ATOM 713 C CA . ASP A 1 89 ? -11.447 8.720 4.337 1.00 88.69 89 ASP A CA 1
ATOM 714 C C . ASP A 1 89 ? -11.979 7.532 5.164 1.00 88.69 89 ASP A C 1
ATOM 716 O O . ASP A 1 89 ? -11.747 6.358 4.872 1.00 88.69 89 ASP A O 1
ATOM 720 N N . ALA A 1 90 ? -12.753 7.849 6.202 1.00 86.69 90 ALA A N 1
ATOM 721 C CA . ALA A 1 90 ? -13.368 6.838 7.057 1.00 86.69 90 ALA A CA 1
ATOM 722 C C . ALA A 1 90 ? -14.559 6.110 6.408 1.00 86.69 90 ALA A C 1
ATOM 724 O O . ALA A 1 90 ? -14.869 4.992 6.816 1.00 86.69 90 ALA A O 1
ATOM 725 N N . VAL A 1 91 ? -15.246 6.718 5.434 1.00 86.50 91 VAL A N 1
ATOM 726 C CA . VAL A 1 91 ? -16.418 6.085 4.803 1.00 86.50 91 VAL A CA 1
ATOM 727 C C . VAL A 1 91 ? -15.964 5.027 3.807 1.00 86.50 91 VAL A C 1
ATOM 729 O O . VAL A 1 91 ? -16.477 3.913 3.865 1.00 86.50 91 VAL A O 1
ATOM 732 N N . SER A 1 92 ? -14.970 5.338 2.970 1.00 88.94 92 SER A N 1
ATOM 733 C CA . SER A 1 92 ? -14.307 4.387 2.074 1.00 88.94 92 SER A CA 1
ATOM 734 C C . SER A 1 92 ? -13.749 3.212 2.868 1.00 88.94 92 SER A C 1
ATOM 736 O O . SER A 1 92 ? -14.111 2.072 2.590 1.00 88.94 92 SER A O 1
ATOM 738 N N . LEU A 1 93 ? -12.985 3.473 3.939 1.00 91.88 93 LEU A N 1
ATOM 739 C CA . LEU A 1 93 ? -12.451 2.406 4.790 1.00 91.88 93 LEU A CA 1
ATOM 740 C C . LEU A 1 93 ? -13.557 1.507 5.357 1.00 91.88 93 LEU A C 1
ATOM 742 O O . LEU A 1 93 ? -13.485 0.289 5.225 1.00 91.88 93 LEU A O 1
ATOM 746 N N . LYS A 1 94 ? -14.612 2.082 5.946 1.00 88.38 94 LYS A N 1
ATOM 747 C CA . LYS A 1 94 ? -15.729 1.290 6.482 1.00 88.38 94 LYS A CA 1
ATOM 748 C C . LYS A 1 94 ? -16.386 0.423 5.403 1.00 88.38 94 LYS A C 1
ATOM 750 O O . LYS A 1 94 ? -16.769 -0.709 5.671 1.00 88.38 94 LYS A O 1
ATOM 755 N N . GLN A 1 95 ? -16.515 0.944 4.193 1.00 88.19 95 GLN A N 1
ATOM 756 C CA . GLN A 1 95 ? -17.194 0.264 3.093 1.00 88.19 95 GLN A CA 1
ATOM 757 C C . GLN A 1 95 ? -16.351 -0.858 2.498 1.00 88.19 95 GLN A C 1
ATOM 759 O O . GLN A 1 95 ? -16.886 -1.933 2.253 1.00 88.19 95 GLN A O 1
ATOM 764 N N . ILE A 1 96 ? -15.035 -0.667 2.391 1.00 92.31 96 ILE A N 1
ATOM 765 C CA . ILE A 1 96 ? -14.077 -1.739 2.083 1.00 92.31 96 ILE A CA 1
ATOM 766 C C . ILE A 1 96 ? -14.233 -2.884 3.089 1.00 92.31 96 ILE A C 1
ATOM 768 O O . ILE A 1 96 ? -14.404 -4.045 2.721 1.00 92.31 96 ILE A O 1
ATOM 772 N N . LE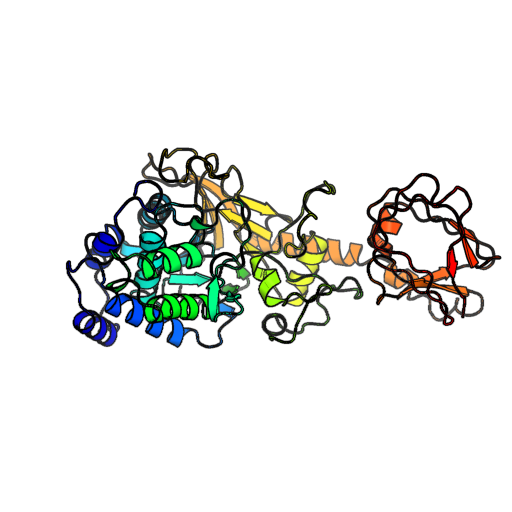U A 1 97 ? -14.218 -2.548 4.377 1.00 91.44 97 LEU A N 1
ATOM 773 C CA . LEU A 1 97 ? -14.302 -3.512 5.469 1.00 91.44 97 LEU A CA 1
ATOM 774 C C . LEU A 1 97 ? -15.628 -4.298 5.472 1.00 91.44 97 LEU A C 1
ATOM 776 O O . LEU A 1 97 ? -15.628 -5.497 5.747 1.00 91.44 97 LEU A O 1
ATOM 780 N N . LEU A 1 98 ? -16.743 -3.649 5.118 1.00 88.12 98 LEU A N 1
ATOM 781 C CA . LEU A 1 98 ? -18.051 -4.296 4.972 1.00 88.12 98 LEU A CA 1
ATOM 782 C C . LEU A 1 98 ? -18.124 -5.180 3.718 1.00 88.12 98 LEU A C 1
ATOM 784 O O . LEU A 1 98 ? -18.496 -6.347 3.810 1.00 88.12 98 LEU A O 1
ATOM 788 N N . LYS A 1 99 ? -17.747 -4.651 2.549 1.00 88.31 99 LYS A N 1
ATOM 789 C CA . LYS A 1 99 ? -17.900 -5.332 1.250 1.00 88.31 99 LYS A CA 1
ATOM 790 C C . LYS A 1 99 ? -16.971 -6.527 1.061 1.00 88.31 99 LYS A C 1
ATOM 792 O O . LYS A 1 99 ? -17.314 -7.470 0.356 1.00 88.31 99 LYS A O 1
ATOM 797 N N . THR A 1 100 ? -15.818 -6.530 1.722 1.00 89.19 100 THR A N 1
ATOM 798 C CA . THR A 1 100 ? -14.918 -7.697 1.743 1.00 89.19 100 THR A CA 1
ATOM 799 C C . THR A 1 100 ? -15.441 -8.834 2.632 1.00 89.19 100 THR A C 1
ATOM 801 O O . THR A 1 100 ? -14.895 -9.942 2.606 1.00 89.19 100 THR A O 1
ATOM 804 N N . ASN A 1 101 ? -16.493 -8.583 3.424 1.00 86.25 101 ASN A N 1
ATOM 805 C CA . ASN A 1 101 ? -16.980 -9.457 4.490 1.00 86.25 101 ASN A CA 1
ATOM 806 C C . ASN A 1 101 ? -15.826 -10.043 5.324 1.00 86.25 101 ASN A C 1
ATOM 808 O O . ASN A 1 101 ? -15.728 -11.254 5.553 1.00 86.25 101 ASN A O 1
ATOM 812 N N . PHE A 1 102 ? -14.856 -9.192 5.664 1.00 81.94 102 PHE A N 1
ATOM 813 C CA . PHE A 1 102 ? -13.572 -9.652 6.182 1.00 81.94 102 PHE A CA 1
ATOM 814 C C . PHE A 1 102 ? -13.706 -10.323 7.556 1.00 81.94 102 PHE A C 1
ATOM 816 O O . PHE A 1 102 ? -13.027 -11.304 7.837 1.00 81.94 102 PHE A O 1
ATOM 823 N N . TYR A 1 103 ? -14.618 -9.846 8.402 1.00 74.81 103 TYR A N 1
ATOM 824 C CA . TYR A 1 103 ? -14.708 -10.272 9.804 1.00 74.81 103 TYR A CA 1
ATOM 825 C C . TYR A 1 103 ? -15.498 -11.555 10.031 1.00 74.81 103 TYR A C 1
ATOM 827 O O . TYR A 1 103 ? -15.271 -12.229 11.034 1.00 74.81 103 TYR A O 1
ATOM 835 N N . GLU A 1 104 ? -16.419 -11.903 9.133 1.00 75.06 104 GLU A N 1
ATOM 836 C CA . GLU A 1 104 ? -17.139 -13.178 9.218 1.00 75.06 104 GLU A CA 1
ATOM 837 C C . GLU A 1 104 ? -16.258 -14.358 8.783 1.00 75.06 104 GLU A C 1
ATOM 839 O O . GLU A 1 104 ? -16.477 -15.486 9.220 1.00 75.06 104 GLU A O 1
ATOM 844 N N . GLU A 1 105 ? -15.227 -14.095 7.976 1.00 73.75 105 GLU A N 1
ATOM 845 C CA . GLU A 1 105 ? -14.379 -15.114 7.348 1.00 73.75 105 GLU A CA 1
ATOM 846 C C . GLU A 1 105 ? -12.881 -14.814 7.512 1.00 73.75 105 GLU A C 1
ATOM 848 O O . GLU A 1 105 ? -12.064 -15.180 6.662 1.00 73.75 105 GLU A O 1
ATOM 853 N N . CYS A 1 106 ? -12.504 -14.154 8.613 1.00 75.38 106 CYS A N 1
ATOM 854 C CA . CYS A 1 106 ? -11.139 -13.664 8.818 1.00 75.38 106 CYS A CA 1
ATOM 855 C C . CYS A 1 106 ? -10.092 -14.780 8.716 1.00 75.38 106 CYS A C 1
ATOM 857 O O . CYS A 1 106 ? -9.023 -14.557 8.169 1.00 75.38 106 CYS A O 1
ATOM 859 N N . THR A 1 107 ? -10.413 -16.015 9.111 1.00 77.19 107 THR A N 1
ATOM 860 C CA . THR A 1 107 ? -9.494 -17.165 9.033 1.00 77.19 107 THR A CA 1
ATOM 861 C C . THR A 1 107 ? -8.959 -17.469 7.633 1.00 77.19 107 THR A C 1
ATOM 863 O O . THR A 1 107 ? -7.943 -18.139 7.527 1.00 77.19 107 THR A O 1
ATOM 866 N N . ASN A 1 108 ? -9.636 -17.028 6.568 1.00 82.94 108 ASN A N 1
ATOM 867 C CA . ASN A 1 108 ? -9.238 -17.297 5.182 1.00 82.94 108 ASN A CA 1
ATOM 868 C C . ASN A 1 108 ? -8.800 -16.036 4.421 1.00 82.94 108 ASN A C 1
ATOM 870 O O . ASN A 1 108 ? -8.466 -16.129 3.236 1.00 82.94 108 ASN A O 1
ATOM 874 N N . LYS A 1 109 ? -8.837 -14.872 5.079 1.00 89.69 109 LYS A N 1
ATOM 875 C CA . LYS A 1 109 ? -8.664 -13.565 4.449 1.00 89.69 109 LYS A CA 1
ATOM 876 C C . LYS A 1 109 ? -7.516 -12.795 5.091 1.00 89.69 109 LYS A C 1
ATOM 878 O O . LYS A 1 109 ? -7.386 -12.759 6.317 1.00 89.69 109 LYS A O 1
ATOM 883 N N . LYS A 1 110 ? -6.738 -12.104 4.262 1.00 93.88 110 LYS A N 1
ATOM 884 C CA . LYS A 1 110 ? -5.807 -11.054 4.695 1.00 93.88 110 LYS A CA 1
ATOM 885 C C . LYS A 1 110 ? -6.160 -9.736 4.004 1.00 93.88 110 LYS A C 1
ATOM 887 O O . LYS A 1 110 ? -6.583 -9.733 2.847 1.00 93.88 110 LYS A O 1
ATOM 892 N N . LEU A 1 111 ? -5.994 -8.622 4.711 1.00 96.44 111 LEU A N 1
ATOM 893 C CA . LEU A 1 111 ? -6.031 -7.275 4.143 1.00 96.44 111 LEU A CA 1
ATOM 894 C C . LEU A 1 111 ? -4.605 -6.730 4.109 1.00 96.44 111 LEU A C 1
ATOM 896 O O . LEU A 1 111 ? -3.941 -6.667 5.142 1.00 96.44 111 LEU A O 1
ATOM 900 N N . LEU A 1 112 ? -4.157 -6.317 2.930 1.00 98.06 112 LEU A N 1
ATOM 901 C CA . LEU A 1 112 ? -2.890 -5.640 2.708 1.00 98.06 112 LEU A CA 1
ATOM 902 C C . LEU A 1 112 ? -3.154 -4.182 2.348 1.00 98.06 112 LEU A C 1
ATOM 904 O O . LEU A 1 112 ? -3.640 -3.875 1.264 1.00 98.06 112 LEU A O 1
ATOM 908 N N . PHE A 1 113 ? -2.795 -3.287 3.253 1.00 98.69 113 PHE A N 1
ATOM 909 C CA . PHE A 1 113 ? -2.863 -1.849 3.055 1.00 98.69 113 PHE A CA 1
ATOM 910 C C . PHE A 1 113 ? -1.522 -1.330 2.530 1.00 98.69 113 PHE A C 1
ATOM 912 O O . PHE A 1 113 ? -0.475 -1.651 3.092 1.00 98.69 113 PHE A O 1
ATOM 919 N N . LEU A 1 114 ? -1.545 -0.551 1.447 1.00 98.75 114 LEU A N 1
ATOM 920 C CA . LEU A 1 114 ? -0.336 -0.143 0.727 1.00 98.75 114 LEU A CA 1
ATOM 921 C C . LEU A 1 114 ? 0.281 1.176 1.210 1.00 98.75 114 LEU A C 1
ATOM 923 O O . LEU A 1 114 ? 1.457 1.390 0.938 1.00 98.75 114 LEU A O 1
ATOM 927 N N . GLY A 1 115 ? -0.452 2.020 1.940 1.00 97.44 115 GLY A N 1
ATOM 928 C CA . GLY A 1 115 ? 0.052 3.292 2.470 1.00 97.44 115 GLY A CA 1
ATOM 929 C C . GLY A 1 115 ? -0.967 4.433 2.402 1.00 97.44 115 GLY A C 1
ATOM 930 O O . GLY A 1 115 ? -2.100 4.244 1.966 1.00 97.44 115 GLY A O 1
ATOM 931 N N . ASP A 1 116 ? -0.553 5.624 2.841 1.00 96.00 116 ASP A N 1
ATOM 932 C CA . ASP A 1 116 ? -1.298 6.883 2.758 1.00 96.00 116 ASP A CA 1
ATOM 933 C C . ASP A 1 116 ? -2.675 6.820 3.442 1.00 96.00 116 ASP A C 1
ATOM 935 O O . ASP A 1 116 ? -3.740 7.041 2.859 1.00 96.00 116 ASP A O 1
ATOM 939 N N . TYR A 1 117 ? -2.648 6.540 4.742 1.00 95.94 117 TYR A N 1
ATOM 940 C CA . TYR A 1 117 ? -3.820 6.455 5.619 1.00 95.94 117 TYR A CA 1
ATOM 941 C C . TYR A 1 117 ? -4.249 7.814 6.143 1.00 95.94 117 TYR A C 1
ATOM 943 O O . TYR A 1 117 ? -5.433 8.049 6.398 1.00 95.94 117 TYR A O 1
ATOM 951 N N . VAL A 1 118 ? -3.276 8.699 6.346 1.00 91.75 118 VAL A N 1
ATOM 952 C CA . VAL A 1 118 ? -3.491 10.034 6.894 1.00 91.75 118 VAL A CA 1
ATOM 953 C C . VAL A 1 118 ? -3.523 11.100 5.799 1.00 91.75 118 VAL A C 1
ATOM 955 O O . VAL A 1 118 ? -3.365 10.833 4.608 1.00 91.75 118 VAL A O 1
ATOM 958 N N . ASP A 1 119 ? -3.721 12.341 6.240 1.00 86.75 119 ASP A N 1
ATOM 959 C CA . ASP A 1 119 ? -3.729 13.554 5.424 1.00 86.75 119 ASP A CA 1
ATOM 960 C C . ASP A 1 119 ? -4.857 13.638 4.398 1.00 86.75 119 ASP A C 1
ATOM 962 O O . ASP A 1 119 ? -5.577 12.683 4.144 1.00 86.75 119 ASP A O 1
ATOM 966 N N . ARG A 1 120 ? -5.031 14.836 3.825 1.00 79.44 120 ARG A N 1
ATOM 967 C CA . ARG A 1 120 ? -6.000 15.192 2.763 1.00 79.44 120 ARG A CA 1
ATOM 968 C C . ARG A 1 120 ? -7.488 15.061 3.109 1.00 79.44 120 ARG A C 1
ATOM 970 O O . ARG A 1 120 ? -8.253 15.873 2.599 1.00 79.44 120 ARG A O 1
ATOM 977 N N . GLY A 1 121 ? -7.903 14.115 3.944 1.00 77.56 121 GLY A N 1
ATOM 978 C CA . GLY A 1 121 ? -9.267 13.945 4.447 1.00 77.56 121 GLY A CA 1
ATOM 979 C C . GLY A 1 121 ? -9.486 14.544 5.839 1.00 77.56 121 GLY A C 1
ATOM 980 O O . GLY A 1 121 ? -8.569 15.053 6.491 1.00 77.56 121 GLY A O 1
ATOM 981 N N . LYS A 1 122 ? -10.740 14.503 6.303 1.00 77.06 122 LYS A N 1
ATOM 982 C CA . LYS A 1 122 ? -11.162 15.107 7.582 1.00 77.06 122 LYS A CA 1
ATOM 983 C C . LYS A 1 122 ? -11.107 14.129 8.762 1.00 77.06 122 LYS A C 1
ATOM 985 O O . LYS A 1 122 ? -11.020 14.578 9.902 1.00 77.06 122 LYS A O 1
ATOM 990 N N . ASN A 1 123 ? -11.114 12.814 8.530 1.00 81.56 123 ASN A N 1
ATOM 991 C CA . ASN A 1 123 ? -11.242 11.792 9.583 1.00 81.56 123 ASN A CA 1
ATOM 992 C C . ASN A 1 123 ? -9.904 11.174 10.009 1.00 81.56 123 ASN A C 1
ATOM 994 O O . ASN A 1 123 ? -9.810 9.969 10.225 1.00 81.56 123 ASN A O 1
ATOM 998 N N . ARG A 1 124 ? -8.871 12.013 10.147 1.00 86.25 124 ARG A N 1
ATOM 999 C CA . ARG A 1 124 ? -7.470 11.588 10.320 1.00 86.25 124 ARG A CA 1
ATOM 1000 C C . ARG A 1 124 ? -7.282 10.594 11.467 1.00 86.25 124 ARG A C 1
ATOM 1002 O O . ARG A 1 124 ? -6.725 9.528 11.249 1.00 86.25 124 ARG A O 1
ATOM 1009 N N . LEU A 1 125 ? -7.779 10.931 12.662 1.00 89.19 125 LEU A N 1
ATOM 1010 C CA . LEU A 1 125 ? -7.649 10.077 13.849 1.00 89.19 125 LEU A CA 1
ATOM 1011 C C . LEU A 1 125 ? -8.511 8.815 13.756 1.00 89.19 125 LEU A C 1
ATOM 1013 O O . LEU A 1 125 ? -8.036 7.749 14.113 1.00 89.19 125 LEU A O 1
ATOM 1017 N N . ASN A 1 126 ? -9.746 8.911 13.255 1.00 87.88 126 ASN A N 1
ATOM 1018 C CA . ASN A 1 126 ? -10.639 7.750 13.166 1.00 87.88 126 ASN A CA 1
ATOM 1019 C C . ASN A 1 126 ? -10.074 6.669 12.238 1.00 87.88 126 ASN A C 1
ATOM 1021 O O . ASN A 1 126 ? -10.088 5.499 12.600 1.00 87.88 126 ASN A O 1
ATOM 1025 N N . VAL A 1 127 ? -9.540 7.061 11.075 1.00 92.19 127 VAL A N 1
ATOM 1026 C CA . VAL A 1 127 ? -8.934 6.116 10.127 1.00 92.19 127 VAL A CA 1
ATOM 1027 C C . VAL A 1 127 ? -7.714 5.443 10.741 1.00 92.19 127 VAL A C 1
ATOM 1029 O O . VAL A 1 127 ? -7.679 4.217 10.829 1.00 92.19 127 VAL A O 1
ATOM 1032 N N . ILE A 1 128 ? -6.730 6.221 11.203 1.00 95.31 128 ILE A N 1
ATOM 1033 C CA . ILE A 1 128 ? -5.482 5.611 11.661 1.00 95.31 128 ILE A CA 1
ATOM 1034 C C . ILE A 1 128 ? -5.657 4.819 12.961 1.00 95.31 128 ILE A C 1
ATOM 1036 O O . ILE A 1 128 ? -5.090 3.738 13.090 1.00 95.31 128 ILE A O 1
ATOM 1040 N N . ASN A 1 129 ? -6.495 5.287 13.892 1.00 94.44 129 ASN A N 1
ATOM 1041 C CA . ASN A 1 129 ? -6.749 4.569 15.143 1.00 94.44 129 ASN A CA 1
ATOM 1042 C C . ASN A 1 129 ? -7.497 3.260 14.898 1.00 94.44 129 ASN A C 1
ATOM 1044 O O . ASN A 1 129 ? -7.210 2.269 15.572 1.00 94.44 129 ASN A O 1
ATOM 1048 N N . LEU A 1 130 ? -8.419 3.230 13.929 1.00 93.75 130 LEU A N 1
ATOM 1049 C CA . LEU A 1 130 ? -9.081 1.994 13.524 1.00 93.75 130 LEU A CA 1
ATOM 1050 C C . LEU A 1 130 ? -8.064 1.003 12.947 1.00 93.75 130 LEU A C 1
ATOM 1052 O O . LEU A 1 130 ? -8.052 -0.144 13.375 1.00 93.75 130 LEU A O 1
ATOM 1056 N N . LEU A 1 131 ? -7.175 1.438 12.048 1.00 96.50 131 LEU A N 1
ATOM 1057 C CA . LEU A 1 131 ? -6.144 0.568 11.469 1.00 96.50 131 LEU A CA 1
ATOM 1058 C C . LEU A 1 131 ? -5.167 0.024 12.524 1.00 96.50 131 LEU A C 1
ATOM 1060 O O . LEU A 1 131 ? -4.928 -1.180 12.552 1.00 96.50 131 LEU A O 1
ATOM 1064 N N . ILE A 1 132 ? -4.679 0.872 13.440 1.00 96.44 132 ILE A N 1
ATOM 1065 C CA . ILE A 1 132 ? -3.842 0.454 14.583 1.00 96.44 132 ILE A CA 1
ATOM 1066 C C . ILE A 1 132 ? -4.565 -0.611 15.416 1.00 96.44 132 ILE A C 1
ATOM 1068 O O . ILE A 1 132 ? -3.981 -1.631 15.783 1.00 96.44 132 ILE A O 1
ATOM 1072 N N . THR A 1 133 ? -5.849 -0.383 15.703 1.00 93.56 133 THR A N 1
ATOM 1073 C CA . THR A 1 133 ? -6.662 -1.305 16.502 1.00 93.56 133 THR A CA 1
ATOM 1074 C C . THR A 1 133 ? -6.873 -2.631 15.776 1.00 93.56 133 THR A C 1
ATOM 1076 O O . THR A 1 133 ? -6.709 -3.688 16.378 1.00 93.56 133 THR A O 1
ATOM 1079 N N . LEU A 1 134 ? -7.224 -2.602 14.489 1.00 92.31 134 LEU A N 1
ATOM 1080 C CA . LEU A 1 134 ? -7.440 -3.809 13.692 1.00 92.31 134 LEU A CA 1
ATOM 1081 C C . LEU A 1 134 ? -6.159 -4.633 13.567 1.00 92.31 134 LEU A C 1
ATOM 1083 O O . LEU A 1 134 ? -6.211 -5.842 13.750 1.00 92.31 134 LEU A O 1
ATOM 1087 N N . GLU A 1 135 ? -5.015 -3.992 13.334 1.00 93.94 135 GLU A N 1
ATOM 1088 C CA . GLU A 1 135 ? -3.712 -4.660 13.321 1.00 93.94 135 GLU A CA 1
ATOM 1089 C C . GLU A 1 135 ? -3.360 -5.266 14.686 1.00 93.94 135 GLU A C 1
ATOM 1091 O O . GLU A 1 135 ? -2.839 -6.378 14.768 1.00 93.94 135 GLU A O 1
ATOM 1096 N N . PHE A 1 136 ? -3.681 -4.566 15.776 1.00 92.62 136 PHE A N 1
ATOM 1097 C CA . PHE A 1 136 ? -3.460 -5.097 17.114 1.00 92.62 136 PHE A CA 1
ATOM 1098 C C . PHE A 1 136 ? -4.299 -6.352 17.366 1.00 92.62 136 PHE A C 1
ATOM 1100 O O . PHE A 1 136 ? -3.756 -7.341 17.860 1.00 92.62 136 PHE A O 1
ATOM 1107 N N . LEU A 1 137 ? -5.591 -6.299 17.015 1.00 88.56 137 LEU A N 1
ATOM 1108 C CA . LEU A 1 137 ? -6.570 -7.366 17.231 1.00 88.56 137 LEU A CA 1
ATOM 1109 C C . LEU A 1 137 ? -6.393 -8.555 16.276 1.00 88.56 137 LEU A C 1
ATOM 1111 O O . LEU A 1 137 ? -6.712 -9.679 16.646 1.00 88.56 137 LEU A O 1
ATOM 1115 N N . LEU A 1 138 ? -5.926 -8.320 15.052 1.00 89.12 138 LEU A N 1
ATOM 1116 C CA . LEU A 1 138 ? -5.843 -9.320 13.987 1.00 89.12 138 LEU A CA 1
ATOM 1117 C C . LEU A 1 138 ? -4.457 -9.290 13.312 1.00 89.12 138 LEU A C 1
ATOM 1119 O O . LEU A 1 138 ? -4.375 -9.067 12.100 1.00 89.12 138 LEU A O 1
ATOM 1123 N N . PRO A 1 139 ? -3.360 -9.508 14.064 1.00 89.25 139 PRO A N 1
ATOM 1124 C CA . PRO A 1 139 ? -1.997 -9.342 13.549 1.00 89.25 139 PRO A CA 1
ATOM 1125 C C . PRO A 1 139 ? -1.650 -10.285 12.399 1.00 89.25 139 PRO A C 1
ATOM 1127 O O . PRO A 1 139 ? -0.845 -9.936 11.546 1.00 89.25 139 PRO A O 1
ATOM 1130 N N . GLU A 1 140 ? -2.277 -11.460 12.354 1.00 88.19 140 GLU A N 1
ATOM 1131 C CA . GLU A 1 140 ? -2.073 -12.424 11.272 1.00 88.19 140 GLU A CA 1
ATOM 1132 C C . GLU A 1 140 ? -2.871 -12.064 10.013 1.00 88.19 140 GLU A C 1
ATOM 1134 O O . GLU A 1 140 ? -2.570 -12.561 8.931 1.00 88.19 140 GLU A O 1
ATOM 1139 N N . ASN A 1 141 ? -3.894 -11.210 10.119 1.00 91.31 141 ASN A N 1
ATOM 1140 C CA . ASN A 1 141 ? -4.810 -10.926 9.014 1.00 91.31 141 ASN A CA 1
ATOM 1141 C C . ASN A 1 141 ? -4.650 -9.528 8.417 1.00 91.31 141 ASN A C 1
ATOM 1143 O O . ASN A 1 141 ? -5.099 -9.294 7.298 1.00 91.31 141 ASN A O 1
ATOM 1147 N N . ILE A 1 142 ? -4.049 -8.594 9.150 1.00 93.81 142 ILE A N 1
ATOM 1148 C CA . ILE A 1 142 ? -3.911 -7.198 8.743 1.00 93.81 142 ILE A CA 1
ATOM 1149 C C . ILE A 1 142 ? -2.433 -6.885 8.529 1.00 93.81 142 ILE A C 1
ATOM 1151 O O . ILE A 1 142 ? -1.647 -6.892 9.471 1.00 93.81 142 ILE A O 1
ATOM 1155 N N . VAL A 1 143 ? -2.070 -6.571 7.287 1.00 96.12 143 VAL A N 1
ATOM 1156 C CA . VAL A 1 143 ? -0.728 -6.129 6.903 1.00 96.12 143 VAL A CA 1
ATOM 1157 C C . VAL A 1 143 ? -0.806 -4.667 6.479 1.00 96.12 143 VAL A C 1
ATOM 1159 O O . VAL A 1 143 ? -1.577 -4.319 5.587 1.00 96.12 143 VAL A O 1
ATOM 1162 N N . ILE A 1 144 ? -0.015 -3.804 7.114 1.00 98.00 144 ILE A N 1
ATOM 1163 C CA . ILE A 1 144 ? -0.019 -2.356 6.871 1.00 98.00 144 ILE A CA 1
ATOM 1164 C C . ILE A 1 144 ? 1.366 -1.928 6.393 1.00 98.00 144 ILE A C 1
ATOM 1166 O O . ILE A 1 144 ? 2.334 -2.022 7.145 1.00 98.00 144 ILE A O 1
ATOM 1170 N N . LEU A 1 145 ? 1.464 -1.444 5.155 1.00 98.31 145 LEU A N 1
ATOM 1171 C CA . LEU A 1 145 ? 2.690 -0.868 4.605 1.00 98.31 145 LEU A CA 1
ATOM 1172 C C . LEU A 1 145 ? 2.774 0.638 4.872 1.00 98.31 145 LEU A C 1
ATOM 1174 O O . LEU A 1 145 ? 1.798 1.300 5.227 1.00 98.31 145 LEU A O 1
ATOM 1178 N N . LYS A 1 146 ? 3.969 1.193 4.720 1.00 96.69 146 LYS A N 1
ATOM 1179 C CA . LYS A 1 146 ? 4.248 2.622 4.845 1.00 96.69 146 LYS A CA 1
ATOM 1180 C C . LYS A 1 146 ? 3.931 3.347 3.536 1.00 96.69 146 LYS A C 1
ATOM 1182 O O . LYS A 1 146 ? 4.473 2.974 2.500 1.00 96.69 146 LYS A O 1
ATOM 1187 N N . GLY A 1 147 ? 3.149 4.426 3.605 1.00 96.12 147 GLY A N 1
ATOM 1188 C CA . GLY A 1 147 ? 3.022 5.404 2.524 1.00 96.12 147 GLY A CA 1
ATOM 1189 C C . GLY A 1 147 ? 3.991 6.577 2.663 1.00 96.12 147 GLY A C 1
ATOM 1190 O O . GLY A 1 147 ? 4.730 6.701 3.645 1.00 96.12 147 GLY A O 1
ATOM 1191 N N . ASN A 1 148 ? 4.001 7.481 1.681 1.00 92.69 148 ASN A N 1
ATOM 1192 C CA . ASN A 1 148 ? 4.819 8.695 1.766 1.00 92.69 148 ASN A CA 1
ATOM 1193 C C . ASN A 1 148 ? 4.266 9.701 2.790 1.00 92.69 148 ASN A C 1
ATOM 1195 O O . ASN A 1 148 ? 5.003 10.591 3.226 1.00 92.69 148 ASN A O 1
ATOM 1199 N N . HIS A 1 149 ? 2.999 9.567 3.186 1.00 92.06 149 HIS A N 1
ATOM 1200 C CA . HIS A 1 149 ? 2.370 10.385 4.218 1.00 92.06 149 HIS A CA 1
ATOM 1201 C C . HIS A 1 149 ? 2.648 9.898 5.656 1.00 92.06 149 HIS A C 1
ATOM 1203 O O . HIS A 1 149 ? 2.678 10.717 6.578 1.00 92.06 149 HIS A O 1
ATOM 1209 N N . GLU A 1 150 ? 2.976 8.618 5.858 1.00 93.75 150 GLU A N 1
ATOM 1210 C CA . GLU A 1 150 ? 3.375 8.028 7.150 1.00 93.75 150 GLU A CA 1
ATOM 1211 C C . GLU A 1 150 ? 4.873 8.225 7.445 1.00 93.75 150 GLU A C 1
ATOM 1213 O O . GLU A 1 150 ? 5.582 7.333 7.912 1.00 93.75 150 GLU A O 1
ATOM 1218 N N . LEU A 1 151 ? 5.382 9.423 7.165 1.00 87.44 151 LEU A N 1
ATOM 1219 C CA . LEU A 1 151 ? 6.751 9.814 7.469 1.00 87.44 151 LEU A CA 1
ATOM 1220 C C . LEU A 1 151 ? 6.756 10.960 8.478 1.00 87.44 151 LEU A C 1
ATOM 1222 O O . LEU A 1 151 ? 5.939 11.882 8.416 1.00 87.44 151 LEU A O 1
ATOM 1226 N N . SER A 1 152 ? 7.729 10.930 9.384 1.00 85.62 152 SER A N 1
ATOM 1227 C CA . SER A 1 152 ? 7.959 11.990 10.361 1.00 85.62 152 SER A CA 1
ATOM 1228 C C . SER A 1 152 ? 9.367 12.565 10.197 1.00 85.62 152 SER A C 1
ATOM 1230 O O . SER A 1 152 ? 10.334 11.836 9.988 1.00 85.62 152 SER A O 1
ATOM 1232 N N . LEU A 1 153 ? 9.491 13.889 10.263 1.00 84.50 153 LEU A N 1
ATOM 1233 C CA . LEU A 1 153 ? 10.762 14.610 10.290 1.00 84.50 153 LEU A CA 1
ATOM 1234 C C . LEU A 1 153 ? 10.801 15.528 11.504 1.00 84.50 153 LEU A C 1
ATOM 1236 O O . LEU A 1 153 ? 9.811 16.184 11.810 1.00 84.50 153 LEU A O 1
ATOM 1240 N N . ARG A 1 154 ? 11.954 15.638 12.161 1.00 86.75 154 ARG A N 1
ATOM 1241 C CA . ARG A 1 154 ? 12.165 16.656 13.196 1.00 86.75 154 ARG A CA 1
ATOM 1242 C C . ARG A 1 154 ? 12.747 17.919 12.588 1.00 86.75 154 ARG A C 1
ATOM 1244 O O . ARG A 1 154 ? 13.657 17.848 11.764 1.00 86.75 154 ARG A O 1
ATOM 1251 N N . ASP A 1 155 ? 12.234 19.069 13.008 1.00 85.44 155 ASP A N 1
ATOM 1252 C CA . ASP A 1 155 ? 12.883 20.347 12.730 1.00 85.44 155 ASP A CA 1
ATOM 1253 C C . ASP A 1 155 ? 14.036 20.639 13.708 1.00 85.44 155 ASP A C 1
ATOM 1255 O O . ASP A 1 155 ? 14.340 19.851 14.604 1.00 85.44 155 ASP A O 1
ATOM 1259 N N . GLU A 1 156 ? 14.685 21.792 13.535 1.00 87.50 156 GLU A N 1
ATOM 1260 C CA . GLU A 1 156 ? 15.796 22.258 14.380 1.00 87.50 156 GLU A CA 1
ATOM 1261 C C . GLU A 1 156 ? 15.446 22.391 15.873 1.00 87.50 156 GLU A C 1
ATOM 1263 O O . GLU A 1 156 ? 16.338 22.363 16.717 1.00 87.50 156 GLU A O 1
ATOM 1268 N N . ASN A 1 157 ? 14.155 22.496 16.203 1.00 85.50 157 ASN A N 1
ATOM 1269 C CA . ASN A 1 157 ? 13.652 22.593 17.570 1.00 85.50 157 ASN A CA 1
ATOM 1270 C C . ASN A 1 157 ? 13.170 21.233 18.107 1.00 85.50 157 ASN A C 1
ATOM 1272 O O . ASN A 1 157 ? 12.616 21.168 19.203 1.00 85.50 157 ASN A O 1
ATOM 1276 N N . GLY A 1 158 ? 13.362 20.149 17.348 1.00 84.75 158 GLY A N 1
ATOM 1277 C CA . GLY A 1 158 ? 12.943 18.796 17.709 1.00 84.75 158 GLY A CA 1
ATOM 1278 C C . GLY A 1 158 ? 11.462 18.500 17.465 1.00 84.75 158 GLY A C 1
ATOM 1279 O O . GLY A 1 158 ? 11.013 17.404 17.806 1.00 84.75 158 GLY A O 1
ATOM 1280 N N . VAL A 1 159 ? 10.708 19.427 16.861 1.00 86.19 159 VAL A N 1
ATOM 1281 C CA . VAL A 1 159 ? 9.266 19.277 16.617 1.00 86.19 159 VAL A CA 1
ATOM 1282 C C . VAL A 1 159 ? 9.033 18.368 15.414 1.00 86.19 159 VAL A C 1
ATOM 1284 O O . VAL A 1 159 ? 9.585 18.606 14.336 1.00 86.19 159 VAL A O 1
ATOM 1287 N N . LEU A 1 160 ? 8.192 17.346 15.589 1.00 88.25 160 LEU A N 1
ATOM 1288 C CA . LEU A 1 160 ? 7.796 16.420 14.527 1.00 88.25 160 LEU A CA 1
ATOM 1289 C C . LEU A 1 160 ? 6.936 17.125 13.473 1.00 88.25 160 LEU A C 1
ATOM 1291 O O . LEU A 1 160 ? 6.008 17.856 13.800 1.00 88.25 160 LEU A O 1
ATOM 1295 N N . LYS A 1 161 ? 7.215 16.891 12.195 1.00 84.25 161 LYS A N 1
ATOM 1296 C CA . LYS A 1 161 ? 6.501 17.445 11.041 1.00 84.25 161 LYS A CA 1
ATOM 1297 C C . LYS A 1 161 ? 6.360 16.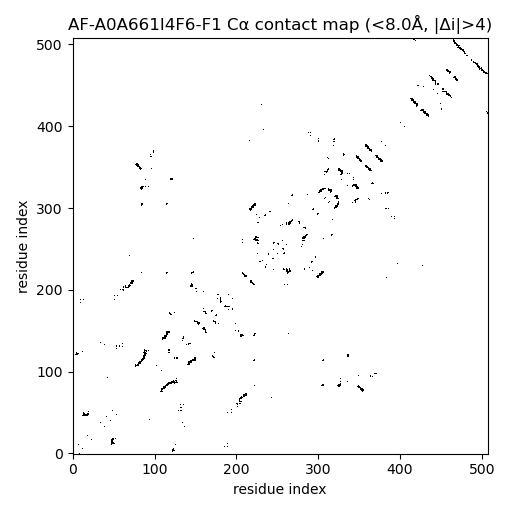379 9.965 1.00 84.25 161 LYS A C 1
ATOM 1299 O O . LYS A 1 161 ? 7.215 15.506 9.836 1.00 84.25 161 LYS A O 1
ATOM 1304 N N . SER A 1 162 ? 5.317 16.489 9.150 1.00 82.00 162 SER A N 1
ATOM 1305 C CA . SER A 1 162 ? 5.223 15.698 7.925 1.00 82.00 162 SER A CA 1
ATOM 1306 C C . SER A 1 162 ? 6.259 16.215 6.909 1.00 82.00 162 SER A C 1
ATOM 1308 O O . SER A 1 162 ? 6.380 17.433 6.749 1.00 82.00 162 SER A O 1
ATOM 1310 N N . PRO A 1 163 ? 6.994 15.342 6.193 1.00 72.38 163 PRO A N 1
ATOM 1311 C CA . PRO A 1 163 ? 7.934 15.765 5.149 1.00 72.38 163 PRO A CA 1
ATOM 1312 C C . PRO A 1 163 ? 7.251 16.373 3.922 1.00 72.38 163 PRO A C 1
ATOM 1314 O O . PRO A 1 163 ? 7.909 17.003 3.093 1.00 72.38 163 PRO A O 1
ATOM 1317 N N . MET A 1 164 ? 5.938 16.180 3.790 1.00 73.62 164 MET A N 1
ATOM 1318 C CA . MET A 1 164 ? 5.146 16.713 2.691 1.00 73.62 164 MET A CA 1
ATOM 1319 C C . MET A 1 164 ? 5.117 18.245 2.715 1.00 73.62 164 MET A C 1
ATOM 1321 O O . MET A 1 164 ? 4.835 18.867 3.738 1.00 73.62 164 MET A O 1
ATOM 1325 N N . LYS A 1 165 ? 5.337 18.865 1.553 1.00 60.84 165 LYS A N 1
ATOM 1326 C CA . LYS A 1 165 ? 5.119 20.302 1.337 1.00 60.84 165 LYS A CA 1
ATOM 1327 C C . LYS A 1 165 ? 3.837 20.482 0.527 1.00 60.84 165 LYS A C 1
ATOM 1329 O O . LYS A 1 165 ? 3.711 19.909 -0.548 1.00 60.84 165 LYS A O 1
ATOM 1334 N N . GLY A 1 166 ? 2.881 21.273 1.014 1.00 57.56 166 GLY A N 1
ATOM 1335 C CA . GLY A 1 166 ? 1.661 21.609 0.265 1.00 57.56 166 GLY A CA 1
ATOM 1336 C C . GLY A 1 166 ? 1.061 22.945 0.678 1.00 57.56 166 GLY A C 1
ATOM 1337 O O . GLY A 1 166 ? 1.589 23.623 1.554 1.00 57.56 166 GLY A O 1
ATOM 1338 N N . SER A 1 167 ? -0.031 23.327 0.015 1.00 46.22 167 SER A N 1
ATOM 1339 C CA . SER A 1 167 ? -0.659 24.650 0.142 1.00 46.22 167 SER A CA 1
ATOM 1340 C C . SER A 1 167 ? -1.407 24.880 1.459 1.00 46.22 167 SER A C 1
ATOM 1342 O O . SER A 1 167 ? -1.627 26.032 1.821 1.00 46.22 167 SER A O 1
ATOM 1344 N N . ASP A 1 168 ? -1.791 23.815 2.170 1.00 57.09 168 ASP A N 1
ATOM 1345 C CA . ASP A 1 168 ? -2.469 23.885 3.468 1.00 57.09 168 ASP A CA 1
ATOM 1346 C C . ASP A 1 168 ? -1.726 23.050 4.521 1.00 57.09 168 ASP A C 1
ATOM 1348 O O . ASP A 1 168 ? -1.733 21.820 4.490 1.00 57.09 168 ASP A O 1
ATOM 1352 N N . ASN A 1 169 ? -1.085 23.730 5.471 1.00 58.53 169 ASN A N 1
ATOM 1353 C CA . ASN A 1 169 ? -0.242 23.093 6.480 1.00 58.53 169 ASN A CA 1
ATOM 1354 C C . ASN A 1 169 ? -1.036 22.249 7.494 1.00 58.53 169 ASN A C 1
ATOM 1356 O O . ASN A 1 169 ? -0.484 21.284 8.014 1.00 58.53 169 ASN A O 1
ATOM 1360 N N . LEU A 1 170 ? -2.312 22.568 7.767 1.00 58.91 170 LEU A N 1
ATOM 1361 C CA . LEU A 1 170 ? -3.146 21.811 8.721 1.00 58.91 170 LEU A CA 1
ATOM 1362 C C . LEU A 1 170 ? -3.724 20.523 8.126 1.00 58.91 170 LEU A C 1
ATOM 1364 O O . LEU A 1 170 ? -4.245 19.682 8.858 1.00 58.91 170 LEU A O 1
ATOM 1368 N N . SER A 1 171 ? -3.617 20.346 6.810 1.00 64.00 171 SER A N 1
ATOM 1369 C CA . SER A 1 171 ? -4.015 19.105 6.151 1.00 64.00 171 SER A CA 1
ATOM 1370 C C . SER A 1 171 ? -3.089 17.927 6.475 1.00 64.00 171 SER A C 1
ATOM 1372 O O . SER A 1 171 ? -3.497 16.793 6.233 1.00 64.00 171 SER A O 1
ATOM 1374 N N . TYR A 1 172 ? -1.907 18.192 7.047 1.00 83.62 172 TYR A N 1
ATOM 1375 C CA . TYR A 1 172 ? -0.879 17.206 7.377 1.00 83.62 172 TYR A CA 1
ATOM 1376 C C . TYR A 1 172 ? -0.921 16.738 8.838 1.00 83.62 172 TYR A C 1
ATOM 1378 O O . TYR A 1 172 ? -1.099 17.540 9.754 1.00 83.62 172 TYR A O 1
ATOM 1386 N N . PHE A 1 173 ? -0.697 15.448 9.063 1.00 89.31 173 PHE A N 1
ATOM 1387 C CA . PHE A 1 173 ? -1.032 14.728 10.284 1.00 89.31 173 PHE A CA 1
ATOM 1388 C C . PHE A 1 173 ? -0.221 15.203 11.478 1.00 89.31 173 PHE A C 1
ATOM 1390 O O . PHE A 1 173 ? -0.801 15.595 12.486 1.00 89.31 173 PHE A O 1
ATOM 1397 N N . PHE A 1 174 ? 1.107 15.272 11.359 1.00 89.88 174 PHE A N 1
ATOM 1398 C CA . PHE A 1 174 ? 1.945 15.764 12.456 1.00 89.88 174 PHE A CA 1
ATOM 1399 C C . PHE A 1 174 ? 1.717 17.250 12.732 1.00 89.88 174 PHE A C 1
ATOM 1401 O O . PHE A 1 174 ? 1.720 17.668 13.887 1.00 89.88 174 PHE A O 1
ATOM 1408 N N . THR A 1 175 ? 1.428 18.058 11.708 1.00 87.12 175 THR A N 1
ATOM 1409 C CA . THR A 1 175 ? 1.028 19.456 11.927 1.00 87.12 175 THR A CA 1
ATOM 1410 C C . THR A 1 175 ? -0.301 19.541 12.680 1.00 87.12 175 THR A C 1
ATOM 1412 O O . THR A 1 175 ? -0.442 20.361 13.587 1.00 87.12 175 THR A O 1
ATOM 1415 N N . PHE A 1 176 ? -1.259 18.674 12.349 1.00 87.75 176 PHE A N 1
ATOM 1416 C CA . PHE A 1 176 ? -2.536 18.562 13.047 1.00 87.75 176 PHE A CA 1
ATOM 1417 C C . PHE A 1 176 ? -2.359 18.105 14.505 1.00 87.75 176 PHE A C 1
ATOM 1419 O O . PHE A 1 176 ? -2.908 18.739 15.404 1.00 87.75 176 PHE A O 1
ATOM 1426 N N . LEU A 1 177 ? -1.544 17.080 14.769 1.00 91.00 177 LEU A N 1
ATOM 1427 C CA . LEU A 1 177 ? -1.243 16.627 16.130 1.00 91.00 177 LEU A CA 1
ATOM 1428 C C . LEU A 1 177 ? -0.556 17.721 16.958 1.00 91.00 177 LEU A C 1
ATOM 1430 O O . LEU A 1 177 ? -0.957 17.976 18.092 1.00 91.00 177 LEU A O 1
ATOM 1434 N N . ASN A 1 178 ? 0.408 18.442 16.378 1.00 89.56 178 ASN A N 1
ATOM 1435 C CA . ASN A 1 178 ? 1.045 19.581 17.041 1.00 89.56 178 ASN A CA 1
ATOM 1436 C C . ASN A 1 178 ? 0.051 20.704 17.345 1.00 89.56 178 ASN A C 1
ATOM 1438 O O . ASN A 1 178 ? 0.141 21.337 18.396 1.00 89.56 178 ASN A O 1
ATOM 1442 N N . PHE A 1 179 ? -0.901 20.972 16.446 1.00 89.06 179 PHE A N 1
ATOM 1443 C CA . PHE A 1 179 ? -1.970 21.929 16.719 1.00 89.06 179 PHE A CA 1
ATOM 1444 C C . PHE A 1 179 ? -2.792 21.503 17.942 1.00 89.06 179 PHE A C 1
ATOM 1446 O O . PHE A 1 179 ? -3.046 22.339 18.806 1.00 89.06 179 PHE A O 1
ATOM 1453 N N . LEU A 1 180 ? -3.163 20.222 18.052 1.00 89.69 180 LEU A N 1
ATOM 1454 C CA . LEU A 1 180 ? -3.895 19.704 19.213 1.00 89.69 180 LEU A CA 1
ATOM 1455 C C . LEU A 1 180 ? -3.070 19.807 20.500 1.00 89.69 180 LEU A C 1
ATOM 1457 O O . LEU A 1 180 ? -3.586 20.248 21.522 1.00 89.69 180 LEU A O 1
ATOM 1461 N N . SER A 1 181 ? -1.784 19.476 20.431 1.00 91.25 181 SER A N 1
ATOM 1462 C CA . SER A 1 181 ? -0.865 19.532 21.572 1.00 91.25 181 SER A CA 1
ATOM 1463 C C . SER A 1 181 ? -0.645 20.945 22.115 1.00 91.25 181 SER A C 1
ATOM 1465 O O . SER A 1 181 ? -0.470 21.139 23.313 1.00 91.25 181 SER A O 1
ATOM 1467 N N . ASN A 1 182 ? -0.713 21.956 21.246 1.00 89.88 182 ASN A N 1
ATOM 1468 C CA . ASN A 1 182 ? -0.582 23.363 21.632 1.00 89.88 182 ASN A CA 1
ATOM 1469 C C . ASN A 1 182 ? -1.926 24.041 21.950 1.00 89.88 182 ASN A C 1
ATOM 1471 O O . ASN A 1 182 ? -1.951 25.217 22.314 1.00 89.88 182 ASN A O 1
ATOM 1475 N N . ASN A 1 183 ? -3.050 23.342 21.787 1.00 90.12 183 ASN A N 1
ATOM 1476 C CA . ASN A 1 183 ? -4.375 23.892 22.037 1.00 90.12 183 ASN A CA 1
ATOM 1477 C C . ASN A 1 183 ? -4.799 23.641 23.492 1.00 90.12 183 ASN A C 1
ATOM 1479 O O . ASN A 1 183 ? -4.795 22.502 23.949 1.00 90.12 183 ASN A O 1
ATOM 1483 N N . GLU A 1 184 ? -5.219 24.686 24.209 1.00 89.31 184 GLU A N 1
ATOM 1484 C CA . GLU A 1 184 ? -5.629 24.599 25.621 1.00 89.31 184 GLU A CA 1
ATOM 1485 C C . GLU A 1 184 ? -6.732 23.561 25.891 1.00 89.31 184 GLU A C 1
ATOM 1487 O O . GLU A 1 184 ? -6.708 22.925 26.943 1.00 89.31 184 GLU A O 1
ATOM 1492 N N . ASP A 1 185 ? -7.640 23.332 24.937 1.00 86.00 185 ASP A N 1
ATOM 1493 C CA . ASP A 1 185 ? -8.743 22.374 25.077 1.00 86.00 185 ASP A CA 1
ATOM 1494 C C . ASP A 1 185 ? -8.300 20.911 24.871 1.00 86.00 185 ASP A C 1
ATOM 1496 O O . ASP A 1 185 ? -8.998 19.988 25.294 1.00 86.00 185 ASP A O 1
ATOM 1500 N N . TYR A 1 186 ? -7.161 20.676 24.202 1.00 86.81 186 TYR A N 1
ATOM 1501 C CA . TYR A 1 186 ? -6.737 19.339 23.754 1.00 86.81 186 TYR A CA 1
ATOM 1502 C C . TYR A 1 186 ? -5.341 18.916 24.226 1.00 86.81 186 TYR A C 1
ATOM 1504 O O . TYR A 1 186 ? -5.026 17.728 24.156 1.00 86.81 186 TYR A O 1
ATOM 1512 N N . LYS A 1 187 ? -4.518 19.830 24.749 1.00 88.56 187 LYS A N 1
ATOM 1513 C CA . LYS A 1 187 ? -3.121 19.566 25.134 1.00 88.56 187 LYS A CA 1
ATOM 1514 C C . LYS A 1 187 ? -2.946 18.427 26.140 1.00 88.56 187 LYS A C 1
ATOM 1516 O O . LYS A 1 187 ? -1.965 17.698 26.074 1.00 88.56 1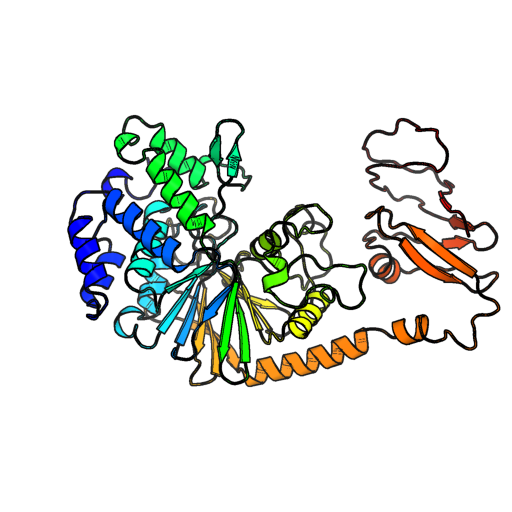87 LYS A O 1
ATOM 1521 N N . GLU A 1 188 ? -3.907 18.234 27.047 1.00 87.94 188 GLU A N 1
ATOM 1522 C CA . GLU A 1 188 ? -3.875 17.125 28.015 1.00 87.94 188 GLU A CA 1
ATOM 1523 C C . GLU A 1 188 ? -4.164 15.763 27.357 1.00 87.94 188 GLU A C 1
ATOM 1525 O O . GLU A 1 188 ? -3.663 14.730 27.806 1.00 87.94 188 GLU A O 1
ATOM 1530 N N . LEU A 1 189 ? -4.957 15.758 26.279 1.00 87.56 189 LEU A N 1
ATOM 1531 C CA . LEU A 1 189 ? -5.284 14.562 25.498 1.00 87.56 189 LEU A CA 1
ATOM 1532 C C . LEU A 1 189 ? -4.176 14.205 24.498 1.00 87.56 189 LEU A C 1
ATOM 1534 O O . LEU A 1 189 ? -3.987 13.028 24.207 1.00 87.56 189 LEU A O 1
ATOM 1538 N N . PHE A 1 190 ? -3.435 15.203 24.009 1.00 91.81 190 PHE A N 1
ATOM 1539 C CA . PHE A 1 190 ? -2.355 15.051 23.029 1.00 91.81 190 PHE A CA 1
ATOM 1540 C C . PHE A 1 190 ? -1.020 15.591 23.568 1.00 91.81 190 PHE A C 1
ATOM 1542 O O . PHE A 1 190 ? -0.473 16.549 23.012 1.00 91.81 190 PHE A O 1
ATOM 1549 N N . PRO A 1 191 ? -0.482 15.009 24.654 1.00 93.00 191 PRO A N 1
ATOM 1550 C CA . PRO A 1 191 ? 0.848 15.366 25.125 1.00 93.00 191 PRO A CA 1
ATOM 1551 C C . PRO A 1 191 ? 1.907 14.920 24.105 1.00 93.00 191 PRO A C 1
ATOM 1553 O O . PRO A 1 191 ? 1.651 14.033 23.286 1.00 93.00 191 PRO A O 1
ATOM 1556 N N . SER A 1 192 ? 3.097 15.520 24.153 1.00 91.81 192 SER A N 1
ATOM 1557 C CA . SER A 1 192 ? 4.170 15.252 23.187 1.00 91.81 192 SER A CA 1
ATOM 1558 C C . SER A 1 192 ? 4.515 13.766 23.083 1.00 91.81 192 SER A C 1
ATOM 1560 O O . SER A 1 192 ? 4.717 13.272 21.982 1.00 91.81 192 SER A O 1
ATOM 1562 N N . GLU A 1 193 ? 4.507 13.037 24.201 1.00 94.00 193 GLU A N 1
ATOM 1563 C CA . GLU A 1 193 ? 4.780 11.598 24.251 1.00 94.00 193 GLU A CA 1
ATOM 1564 C C . GLU A 1 193 ? 3.802 10.792 23.384 1.00 94.00 193 GLU A C 1
ATOM 1566 O O . GLU A 1 193 ? 4.209 9.856 22.708 1.00 94.00 193 GLU A O 1
ATOM 1571 N N . PHE A 1 194 ? 2.530 11.195 23.319 1.00 94.75 194 PHE A N 1
ATOM 1572 C CA . PHE A 1 194 ? 1.552 10.503 22.480 1.00 94.75 194 PHE A CA 1
ATOM 1573 C C . PHE A 1 194 ? 1.785 10.752 20.985 1.00 94.75 194 PHE A C 1
ATOM 1575 O O . PHE A 1 194 ? 1.516 9.890 20.154 1.00 94.75 194 PHE A O 1
ATOM 1582 N N . ILE A 1 195 ? 2.306 11.927 20.622 1.00 94.88 195 ILE A N 1
ATOM 1583 C CA . ILE A 1 195 ? 2.695 12.233 19.236 1.00 94.88 195 ILE A CA 1
ATOM 1584 C C . ILE A 1 195 ? 3.918 11.403 18.840 1.00 94.88 195 ILE A C 1
ATOM 1586 O O . ILE A 1 195 ? 3.996 10.923 17.708 1.00 94.88 195 ILE A O 1
ATOM 1590 N N . GLU A 1 196 ? 4.852 11.219 19.775 1.00 95.25 196 GLU A N 1
ATOM 1591 C CA . GLU A 1 196 ? 6.008 10.341 19.593 1.00 95.25 196 GLU A CA 1
ATOM 1592 C C . GLU A 1 196 ? 5.584 8.892 19.353 1.00 95.25 196 GLU A C 1
ATOM 1594 O O . GLU A 1 196 ? 6.138 8.253 18.463 1.00 95.25 196 GLU A O 1
ATOM 1599 N N . ASP A 1 197 ? 4.554 8.398 20.046 1.00 96.62 197 ASP A N 1
ATOM 1600 C CA . ASP A 1 197 ? 4.036 7.048 19.806 1.00 96.62 197 ASP A CA 1
ATOM 1601 C C . ASP A 1 197 ? 3.571 6.854 18.348 1.00 96.62 197 ASP A C 1
ATOM 1603 O O . ASP A 1 197 ? 3.914 5.844 17.730 1.00 96.62 197 ASP A O 1
ATOM 1607 N N . TYR A 1 198 ? 2.876 7.836 17.748 1.00 96.69 198 TYR A N 1
ATOM 1608 C CA . TYR A 1 198 ? 2.520 7.786 16.317 1.00 96.69 198 TYR A CA 1
ATOM 1609 C C . TYR A 1 198 ? 3.750 7.811 15.410 1.00 96.69 198 TYR A C 1
ATOM 1611 O O . TYR A 1 198 ? 3.797 7.086 14.416 1.00 96.69 198 TYR A O 1
ATOM 1619 N N . ALA A 1 199 ? 4.745 8.646 15.722 1.00 94.81 199 ALA A N 1
ATOM 1620 C CA . ALA A 1 199 ? 5.976 8.713 14.939 1.00 94.81 199 ALA A CA 1
ATOM 1621 C C . ALA A 1 199 ? 6.738 7.386 14.986 1.00 94.81 199 ALA A C 1
ATOM 1623 O O . ALA A 1 199 ? 7.165 6.889 13.946 1.00 94.81 199 ALA A O 1
ATOM 1624 N N . THR A 1 200 ? 6.858 6.778 16.165 1.00 94.81 200 THR A N 1
ATOM 1625 C CA . THR A 1 200 ? 7.456 5.454 16.335 1.00 94.81 200 THR A CA 1
ATOM 1626 C C . THR A 1 200 ? 6.663 4.390 15.588 1.00 94.81 200 THR A C 1
ATOM 1628 O O . THR A 1 200 ? 7.268 3.601 14.864 1.00 94.81 200 THR A O 1
ATOM 1631 N N . TYR A 1 201 ? 5.333 4.390 15.693 1.00 96.38 201 TYR A N 1
ATOM 1632 C CA . TYR A 1 201 ? 4.481 3.457 14.960 1.00 96.38 201 TYR A CA 1
ATOM 1633 C C . TYR A 1 201 ? 4.693 3.557 13.444 1.00 96.38 201 TYR A C 1
ATOM 1635 O O . TYR A 1 201 ? 4.989 2.553 12.797 1.00 96.38 201 TYR A O 1
ATOM 1643 N N . PHE A 1 202 ? 4.635 4.770 12.885 1.00 95.44 202 PHE A N 1
ATOM 1644 C CA . PHE A 1 202 ? 4.876 5.005 11.462 1.00 95.44 202 PHE A CA 1
ATOM 1645 C C . PHE A 1 202 ? 6.287 4.622 11.036 1.00 95.44 202 PHE A C 1
ATOM 1647 O O . PHE A 1 202 ? 6.454 3.940 10.029 1.00 95.44 202 PHE A O 1
ATOM 1654 N N . ASN A 1 203 ? 7.314 4.981 11.807 1.00 91.62 203 ASN A N 1
ATOM 1655 C CA . ASN A 1 203 ? 8.695 4.644 11.471 1.00 91.62 203 ASN A CA 1
ATOM 1656 C C . ASN A 1 203 ? 8.917 3.120 11.391 1.00 91.62 203 ASN A C 1
ATOM 1658 O O . ASN A 1 203 ? 9.686 2.692 10.531 1.00 91.62 203 ASN A O 1
ATOM 1662 N N . ASN A 1 204 ? 8.176 2.320 12.167 1.00 93.81 204 ASN A N 1
ATOM 1663 C CA . ASN A 1 204 ? 8.213 0.850 12.153 1.00 93.81 204 ASN A CA 1
ATOM 1664 C C . ASN A 1 204 ? 7.218 0.186 11.175 1.00 93.81 204 ASN A C 1
ATOM 1666 O O . ASN A 1 204 ? 7.032 -1.031 11.220 1.00 93.81 204 ASN A O 1
ATOM 1670 N N . LEU A 1 205 ? 6.538 0.942 10.304 1.00 96.25 205 LEU A N 1
ATOM 1671 C CA . LEU A 1 205 ? 5.775 0.329 9.212 1.00 96.25 205 LEU A CA 1
ATOM 1672 C C . LEU A 1 205 ? 6.730 -0.216 8.126 1.00 96.25 205 LEU A C 1
ATOM 1674 O O . LEU A 1 205 ? 7.647 0.518 7.724 1.00 96.25 205 LEU A O 1
ATOM 1678 N N . PRO A 1 206 ? 6.510 -1.451 7.635 1.00 96.81 206 PRO A N 1
ATOM 1679 C CA . PRO A 1 206 ? 7.283 -2.057 6.559 1.00 96.81 206 PRO A CA 1
ATOM 1680 C C . PRO A 1 206 ? 7.059 -1.303 5.251 1.00 96.81 206 PRO A C 1
ATOM 1682 O O . PRO A 1 206 ? 6.016 -0.690 5.029 1.00 96.81 206 PRO A O 1
ATOM 1685 N N . THR A 1 207 ? 8.048 -1.346 4.368 1.00 96.88 207 THR A N 1
ATOM 1686 C CA . THR A 1 207 ? 8.009 -0.629 3.089 1.00 96.88 207 THR A CA 1
ATOM 1687 C C . THR A 1 207 ? 7.456 -1.508 1.964 1.00 96.88 207 THR A C 1
ATOM 1689 O O . THR A 1 207 ? 6.828 -1.005 1.033 1.00 96.88 207 THR A O 1
ATOM 1692 N N . VAL A 1 208 ? 7.682 -2.822 2.047 1.00 97.94 208 VAL A N 1
ATOM 1693 C CA . VAL A 1 208 ? 7.315 -3.795 1.013 1.00 97.94 208 VAL A CA 1
ATOM 1694 C C . VAL A 1 208 ? 6.639 -5.005 1.641 1.00 97.94 208 VAL A C 1
ATOM 1696 O O . VAL A 1 208 ? 7.093 -5.498 2.671 1.00 97.94 208 VAL A O 1
ATOM 1699 N N . ALA A 1 209 ? 5.615 -5.532 0.972 1.00 97.81 209 ALA A N 1
ATOM 1700 C CA . ALA A 1 209 ? 5.136 -6.891 1.190 1.00 97.81 209 ALA A CA 1
ATOM 1701 C C . ALA A 1 209 ? 5.556 -7.809 0.035 1.00 97.81 209 ALA A C 1
ATOM 1703 O O . ALA A 1 209 ? 5.459 -7.438 -1.135 1.00 97.81 209 ALA A O 1
ATOM 1704 N N . MET A 1 210 ? 5.995 -9.017 0.367 1.00 97.12 210 MET A N 1
ATOM 1705 C CA . MET A 1 210 ? 6.305 -10.078 -0.585 1.00 97.12 210 MET A CA 1
ATOM 1706 C C . MET A 1 210 ? 5.334 -11.233 -0.381 1.00 97.12 210 MET A C 1
ATOM 1708 O O . MET A 1 210 ? 5.265 -11.808 0.699 1.00 97.12 210 MET A O 1
ATOM 1712 N N . LEU A 1 211 ? 4.609 -11.599 -1.430 1.00 95.69 211 LEU A N 1
ATOM 1713 C CA . LEU A 1 211 ? 3.812 -12.816 -1.485 1.00 95.69 211 LEU A CA 1
ATOM 1714 C C . LEU A 1 211 ? 4.515 -13.794 -2.422 1.00 95.69 211 LEU A C 1
ATOM 1716 O O . LEU A 1 211 ? 4.729 -13.489 -3.594 1.00 95.69 211 LEU A O 1
ATOM 1720 N N . SER A 1 212 ? 4.871 -14.965 -1.907 1.00 92.69 212 SER A N 1
ATOM 1721 C CA . SER A 1 212 ? 5.276 -16.109 -2.727 1.00 92.69 212 SER A CA 1
ATOM 1722 C C . SER A 1 212 ? 4.212 -17.175 -2.536 1.00 92.69 212 SER A C 1
ATOM 1724 O O . SER A 1 212 ? 3.941 -17.538 -1.399 1.00 92.69 212 SER A O 1
ATOM 1726 N N . PHE A 1 213 ? 3.570 -17.604 -3.618 1.00 91.31 213 PHE A N 1
ATOM 1727 C CA . PHE A 1 213 ? 2.527 -18.621 -3.570 1.00 91.31 213 PHE A CA 1
ATOM 1728 C C . PHE A 1 213 ? 2.717 -19.580 -4.738 1.00 91.31 213 PHE A C 1
ATOM 1730 O O . PHE A 1 213 ? 2.584 -19.186 -5.897 1.00 91.31 213 PHE A O 1
ATOM 1737 N N . GLU A 1 214 ? 3.040 -20.835 -4.431 1.00 89.62 214 GLU A N 1
ATOM 1738 C CA . GLU A 1 214 ? 3.415 -21.838 -5.429 1.00 89.62 214 GLU A CA 1
ATOM 1739 C C . GLU A 1 214 ? 4.521 -21.335 -6.381 1.00 89.62 214 GLU A C 1
ATOM 1741 O O . GLU A 1 214 ? 5.690 -21.274 -6.004 1.00 89.62 214 GLU A O 1
ATOM 1746 N N . ASP A 1 215 ? 4.172 -20.997 -7.624 1.00 86.56 215 ASP A N 1
ATOM 1747 C CA . ASP A 1 215 ? 5.086 -20.550 -8.670 1.00 86.56 215 ASP A CA 1
ATOM 1748 C C . ASP A 1 215 ? 4.958 -19.059 -9.015 1.00 86.56 215 ASP A C 1
ATOM 1750 O O . ASP A 1 215 ? 5.645 -18.603 -9.934 1.00 86.56 215 ASP A O 1
ATOM 1754 N N . ILE A 1 216 ? 4.125 -18.290 -8.299 1.00 93.75 216 ILE A N 1
ATOM 1755 C CA . ILE A 1 216 ? 4.014 -16.837 -8.475 1.00 93.75 216 ILE A CA 1
ATOM 1756 C C . ILE A 1 216 ? 4.678 -16.067 -7.330 1.00 93.75 216 ILE A C 1
ATOM 1758 O O . ILE A 1 216 ? 4.532 -16.403 -6.153 1.00 93.75 216 ILE A O 1
ATOM 1762 N N . LYS A 1 217 ? 5.369 -14.980 -7.680 1.00 96.44 217 LYS A N 1
ATOM 1763 C CA . LYS A 1 217 ? 5.932 -14.020 -6.731 1.00 96.44 217 LYS A CA 1
ATOM 1764 C C . LYS A 1 217 ? 5.400 -12.618 -6.991 1.00 96.44 217 LYS A C 1
ATOM 1766 O O . LYS A 1 217 ? 5.672 -12.016 -8.032 1.00 96.44 217 LYS A O 1
ATOM 1771 N N . ILE A 1 218 ? 4.661 -12.085 -6.029 1.00 97.69 218 ILE A N 1
ATOM 1772 C CA . ILE A 1 218 ? 4.031 -10.769 -6.099 1.00 97.69 218 ILE A CA 1
ATOM 1773 C C . ILE A 1 218 ? 4.692 -9.857 -5.070 1.00 97.69 218 ILE A C 1
ATOM 1775 O O . ILE A 1 218 ? 4.832 -10.212 -3.901 1.00 97.69 218 ILE A O 1
ATOM 1779 N N . MET A 1 219 ? 5.104 -8.675 -5.511 1.00 98.50 219 MET A N 1
ATOM 1780 C CA . MET A 1 219 ? 5.666 -7.637 -4.654 1.00 98.50 219 MET A CA 1
ATOM 1781 C C . MET A 1 219 ? 4.668 -6.493 -4.532 1.00 98.50 219 MET A C 1
ATOM 1783 O O . MET A 1 219 ? 4.139 -6.025 -5.535 1.00 98.50 219 MET A O 1
ATOM 1787 N N . ALA A 1 220 ? 4.431 -6.011 -3.323 1.00 98.62 220 ALA A N 1
ATOM 1788 C CA . ALA A 1 220 ? 3.532 -4.900 -3.067 1.00 98.62 220 ALA A CA 1
ATOM 1789 C C . ALA A 1 220 ? 4.246 -3.775 -2.313 1.00 98.62 220 ALA A C 1
ATOM 1791 O O . ALA A 1 220 ? 5.061 -4.034 -1.429 1.00 98.62 220 ALA A O 1
ATOM 1792 N N . MET A 1 221 ? 3.967 -2.528 -2.684 1.00 98.31 221 MET A N 1
ATOM 1793 C CA . MET A 1 221 ? 4.597 -1.326 -2.120 1.00 98.31 221 MET A CA 1
ATOM 1794 C C . MET A 1 221 ? 3.683 -0.111 -2.278 1.00 98.31 221 MET A C 1
ATOM 1796 O O . MET A 1 221 ? 2.725 -0.164 -3.039 1.00 98.31 221 MET A O 1
ATOM 1800 N N . HIS A 1 222 ? 3.987 1.009 -1.624 1.00 98.38 222 HIS A N 1
ATOM 1801 C CA . HIS A 1 222 ? 3.204 2.232 -1.829 1.00 98.38 222 HIS A CA 1
ATOM 1802 C C . HIS A 1 222 ? 3.473 2.873 -3.192 1.00 98.38 222 HIS A C 1
ATOM 1804 O O . HIS A 1 222 ? 2.595 2.951 -4.049 1.00 98.38 222 HIS A O 1
ATOM 1810 N N . GLY A 1 223 ? 4.716 3.318 -3.383 1.00 96.38 223 GLY A N 1
ATOM 1811 C CA . GLY A 1 223 ? 5.248 4.046 -4.529 1.00 96.38 223 GLY A CA 1
ATOM 1812 C C . GLY A 1 223 ? 5.590 3.123 -5.696 1.00 96.38 223 GLY A C 1
ATOM 1813 O O . GLY A 1 223 ? 4.732 2.629 -6.422 1.00 96.38 223 GLY A O 1
ATOM 1814 N N . GLY A 1 224 ? 6.877 2.877 -5.893 1.00 94.81 224 GLY A N 1
ATOM 1815 C CA . GLY A 1 224 ? 7.346 2.129 -7.048 1.00 94.81 224 GLY A CA 1
ATOM 1816 C C . GLY A 1 224 ? 8.819 1.782 -6.953 1.00 94.81 224 GLY A C 1
ATOM 1817 O O . GLY A 1 224 ? 9.391 1.738 -5.872 1.00 94.81 224 GLY A O 1
ATOM 1818 N N . LEU A 1 225 ? 9.458 1.525 -8.087 1.00 94.88 225 LEU A N 1
ATOM 1819 C CA . LEU A 1 225 ? 10.823 1.005 -8.089 1.00 94.88 225 LEU A CA 1
ATOM 1820 C C . LEU A 1 225 ? 11.853 2.035 -7.608 1.00 94.88 225 LEU A C 1
ATOM 1822 O O . LEU A 1 225 ? 11.680 3.233 -7.847 1.00 94.88 225 LEU A O 1
ATOM 1826 N N . PRO A 1 226 ? 12.964 1.592 -6.990 1.00 92.81 226 PRO A N 1
ATOM 1827 C CA . PRO A 1 226 ? 14.063 2.480 -6.663 1.00 92.81 226 PRO A CA 1
ATOM 1828 C C . PRO A 1 226 ? 14.689 3.052 -7.934 1.00 92.81 226 PRO A C 1
ATOM 1830 O O . PRO A 1 226 ? 14.619 2.443 -9.011 1.00 92.81 226 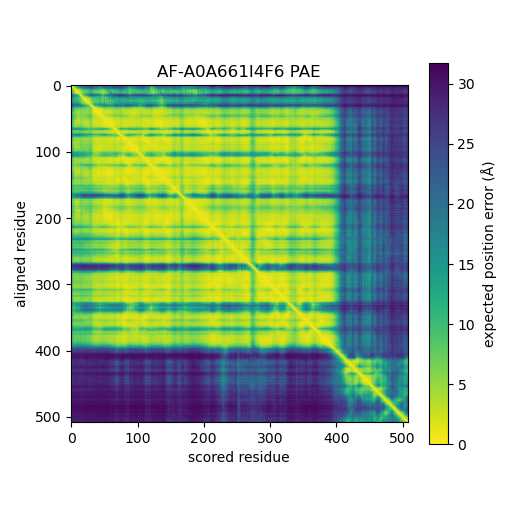PRO A O 1
ATOM 1833 N N . ARG A 1 227 ? 15.307 4.233 -7.814 1.00 86.38 227 ARG A N 1
ATOM 1834 C CA . ARG A 1 227 ? 15.928 4.903 -8.955 1.00 86.38 227 ARG A CA 1
ATOM 1835 C C . ARG A 1 227 ? 16.978 3.995 -9.588 1.00 86.38 227 ARG A C 1
ATOM 1837 O O . ARG A 1 227 ? 17.912 3.554 -8.927 1.00 86.38 227 ARG A O 1
ATOM 1844 N N . ALA A 1 228 ? 16.799 3.732 -10.878 1.00 78.00 228 ALA A N 1
ATOM 1845 C CA . ALA A 1 228 ? 17.698 2.903 -11.665 1.00 78.00 228 ALA A CA 1
ATOM 1846 C C . ALA A 1 228 ? 19.101 3.523 -11.761 1.00 78.00 228 ALA A C 1
ATOM 1848 O O . ALA A 1 228 ? 19.233 4.730 -11.988 1.00 78.00 228 ALA A O 1
ATOM 1849 N N . ASP A 1 229 ? 20.138 2.686 -11.684 1.00 71.25 229 ASP A N 1
ATOM 1850 C CA . ASP A 1 229 ? 21.481 3.091 -12.085 1.00 71.25 229 ASP A CA 1
ATOM 1851 C C . ASP A 1 229 ? 21.572 3.056 -13.617 1.00 71.25 229 ASP A C 1
ATOM 1853 O O . ASP A 1 229 ? 21.584 2.002 -14.252 1.00 71.25 229 ASP A O 1
ATOM 1857 N N . LEU A 1 230 ? 21.616 4.241 -14.225 1.00 68.12 230 LEU A N 1
ATOM 1858 C CA . LEU A 1 230 ? 21.677 4.403 -15.678 1.00 68.12 230 LEU A CA 1
ATOM 1859 C C . LEU A 1 230 ? 23.090 4.176 -16.252 1.00 68.12 230 LEU A C 1
ATOM 1861 O O . LEU A 1 230 ? 23.296 4.347 -17.456 1.00 68.12 230 LEU A O 1
ATOM 1865 N N . HIS A 1 231 ? 24.076 3.840 -15.415 1.00 55.31 231 HIS A N 1
ATOM 1866 C CA . HIS A 1 231 ? 25.470 3.612 -15.811 1.00 55.31 231 HIS A CA 1
ATOM 1867 C C . HIS A 1 231 ? 25.796 2.141 -16.066 1.00 55.31 231 HIS A C 1
ATOM 1869 O O . HIS A 1 231 ? 26.814 1.840 -16.693 1.00 55.31 231 HIS A O 1
ATOM 1875 N N . VAL A 1 232 ? 24.934 1.233 -15.616 1.00 57.16 232 VAL A N 1
ATOM 1876 C CA . VAL A 1 232 ? 25.085 -0.214 -15.780 1.00 57.16 232 VAL A CA 1
ATOM 1877 C C . VAL A 1 232 ? 24.097 -0.751 -16.812 1.00 57.16 232 VAL A C 1
ATOM 1879 O O . VAL A 1 232 ? 23.039 -0.175 -17.060 1.00 57.16 232 VAL A O 1
ATOM 1882 N N . ARG A 1 233 ? 24.455 -1.863 -17.464 1.00 59.19 233 ARG A N 1
ATOM 1883 C CA . ARG A 1 233 ? 23.631 -2.457 -18.531 1.00 59.19 233 ARG A CA 1
ATOM 1884 C C . ARG A 1 233 ? 22.320 -3.021 -17.984 1.00 59.19 233 ARG A C 1
ATOM 1886 O O . ARG A 1 233 ? 21.290 -2.913 -18.643 1.00 59.19 233 ARG A O 1
ATOM 1893 N N . ASN A 1 234 ? 22.381 -3.632 -16.806 1.00 71.94 234 ASN A N 1
ATOM 1894 C CA . ASN A 1 234 ? 21.225 -4.074 -16.043 1.00 71.94 234 ASN A CA 1
ATOM 1895 C C . ASN A 1 234 ? 21.066 -3.114 -14.858 1.00 71.94 234 ASN A C 1
ATOM 1897 O O . ASN A 1 234 ? 21.894 -3.125 -13.953 1.00 71.94 234 ASN A O 1
ATOM 1901 N N . TYR A 1 235 ? 20.025 -2.279 -14.886 1.00 80.75 235 TYR A N 1
ATOM 1902 C CA . TYR A 1 235 ? 19.824 -1.118 -14.004 1.00 80.75 235 TYR A CA 1
ATOM 1903 C C . TYR A 1 235 ? 19.980 -1.390 -12.500 1.00 80.75 235 TYR A C 1
ATOM 1905 O O . TYR A 1 235 ? 20.256 -0.468 -11.733 1.00 80.75 235 TYR A O 1
ATOM 1913 N N . TYR A 1 236 ? 19.778 -2.641 -12.082 1.00 87.25 236 TYR A N 1
ATOM 1914 C CA . TYR A 1 236 ? 19.795 -3.075 -10.686 1.00 87.25 236 TYR A CA 1
ATOM 1915 C C . TYR A 1 236 ? 20.868 -4.137 -10.392 1.00 87.25 236 TYR A C 1
ATOM 1917 O O . TYR A 1 236 ? 20.839 -4.752 -9.332 1.00 87.25 236 TYR A O 1
ATOM 1925 N N . GLU A 1 237 ? 21.831 -4.349 -11.296 1.00 84.38 237 GLU A N 1
ATOM 1926 C CA . GLU A 1 237 ? 22.885 -5.375 -11.173 1.00 84.38 237 GLU A CA 1
ATOM 1927 C C . GLU A 1 237 ? 23.729 -5.243 -9.899 1.00 84.38 237 GLU A C 1
ATOM 1929 O O . GLU A 1 237 ? 24.225 -6.238 -9.379 1.00 84.38 237 GLU A O 1
ATOM 1934 N N . ALA A 1 238 ? 23.869 -4.024 -9.372 1.00 84.44 238 ALA A N 1
ATOM 1935 C CA . ALA A 1 238 ? 24.621 -3.754 -8.150 1.00 84.44 238 ALA A CA 1
ATOM 1936 C C . ALA A 1 238 ? 23.941 -4.266 -6.862 1.00 84.44 238 ALA A C 1
ATOM 1938 O O . ALA A 1 238 ? 24.553 -4.207 -5.795 1.00 84.44 238 ALA A O 1
ATOM 1939 N N . TYR A 1 239 ? 22.692 -4.738 -6.939 1.00 89.88 239 TYR A N 1
ATOM 1940 C CA . TYR A 1 239 ? 21.891 -5.145 -5.787 1.00 89.88 239 TYR A CA 1
ATOM 1941 C C . TYR A 1 239 ? 21.558 -6.637 -5.874 1.00 89.88 239 TYR A C 1
ATOM 1943 O O . TYR A 1 239 ? 20.835 -7.080 -6.766 1.00 89.88 239 TYR A O 1
ATOM 1951 N N . GLU A 1 240 ? 22.083 -7.421 -4.934 1.00 89.44 240 GLU A N 1
ATOM 1952 C CA . GLU A 1 240 ? 21.890 -8.878 -4.910 1.00 89.44 240 GLU A CA 1
ATOM 1953 C C . GLU A 1 240 ? 20.482 -9.271 -4.438 1.00 89.44 240 GLU A C 1
ATOM 1955 O O . GLU A 1 240 ? 19.901 -10.232 -4.935 1.00 89.44 240 GLU A O 1
ATOM 1960 N N . THR A 1 241 ? 19.923 -8.517 -3.490 1.00 93.81 241 THR A N 1
ATOM 1961 C CA . THR A 1 241 ? 18.611 -8.769 -2.877 1.00 93.81 241 THR A CA 1
ATOM 1962 C C . THR A 1 241 ? 17.820 -7.474 -2.727 1.00 93.81 241 THR A C 1
ATOM 1964 O O . THR A 1 241 ? 18.399 -6.386 -2.718 1.00 93.81 241 THR A O 1
ATOM 1967 N N . ILE A 1 242 ? 16.499 -7.580 -2.549 1.00 94.06 242 ILE A N 1
ATOM 1968 C CA . ILE A 1 242 ? 15.638 -6.416 -2.286 1.00 94.06 242 ILE A CA 1
ATOM 1969 C C . ILE A 1 242 ? 16.055 -5.720 -0.974 1.00 94.06 242 ILE A C 1
ATOM 1971 O O . ILE A 1 242 ? 16.102 -4.492 -0.926 1.00 94.06 242 ILE A O 1
ATOM 1975 N N . ASP A 1 243 ? 16.466 -6.474 0.052 1.00 93.62 243 ASP A N 1
ATOM 1976 C CA . ASP A 1 243 ? 16.987 -5.939 1.323 1.00 93.62 243 ASP A CA 1
ATOM 1977 C C . ASP A 1 243 ? 18.139 -4.943 1.142 1.00 93.62 243 ASP A C 1
ATOM 1979 O O . ASP A 1 243 ? 18.322 -4.024 1.943 1.00 93.62 243 ASP A O 1
ATOM 1983 N N . SER A 1 244 ? 18.901 -5.080 0.052 1.00 92.44 244 SER A N 1
ATOM 1984 C CA . SER A 1 244 ? 20.023 -4.193 -0.257 1.00 92.44 244 SER A CA 1
ATOM 1985 C C . SER A 1 244 ? 19.595 -2.733 -0.451 1.00 92.44 244 SER A C 1
ATOM 1987 O O . SER A 1 244 ? 20.423 -1.844 -0.275 1.00 92.44 244 SER A O 1
ATOM 1989 N N . PHE A 1 245 ? 18.328 -2.455 -0.786 1.00 93.56 245 PHE A N 1
ATOM 1990 C CA . PHE A 1 245 ? 17.826 -1.085 -0.951 1.00 93.56 245 PHE A CA 1
ATOM 1991 C C . PHE A 1 245 ? 17.452 -0.387 0.362 1.00 93.56 245 PHE A C 1
ATOM 1993 O O . PHE A 1 245 ? 17.309 0.838 0.378 1.00 93.56 245 PHE A O 1
ATOM 2000 N N . PHE A 1 246 ? 17.277 -1.143 1.448 1.00 92.81 246 PHE A N 1
ATOM 2001 C CA . PHE A 1 246 ? 16.796 -0.616 2.729 1.00 92.81 246 PHE A CA 1
ATOM 2002 C C . PHE A 1 246 ? 17.914 -0.234 3.703 1.00 92.81 246 PHE A C 1
ATOM 2004 O O . PHE A 1 246 ? 17.648 0.323 4.764 1.00 92.81 246 PHE A O 1
ATOM 2011 N N . GLN A 1 247 ? 19.172 -0.463 3.322 1.00 88.50 247 GLN A N 1
ATOM 2012 C CA . GLN A 1 247 ? 20.337 -0.022 4.086 1.00 88.50 247 GLN A CA 1
ATOM 2013 C C . GLN A 1 247 ? 20.420 1.517 4.110 1.00 88.50 247 GLN A C 1
ATOM 2015 O O . GLN A 1 247 ? 20.312 2.171 3.071 1.00 88.50 247 GLN A O 1
ATOM 2020 N N . GLU A 1 248 ? 20.623 2.105 5.295 1.00 80.12 248 GLU A N 1
ATOM 2021 C CA . GLU A 1 248 ? 20.560 3.563 5.505 1.00 80.12 248 GLU A CA 1
ATOM 2022 C C . GLU A 1 248 ? 21.578 4.365 4.677 1.00 80.12 248 GLU A C 1
ATOM 2024 O O . GLU A 1 248 ? 21.328 5.520 4.326 1.00 80.12 248 GLU A O 1
ATOM 2029 N N . ASP A 1 249 ? 22.725 3.766 4.349 1.00 83.12 249 ASP A N 1
ATOM 2030 C CA . ASP A 1 249 ? 23.797 4.388 3.569 1.00 83.12 249 ASP A CA 1
ATOM 2031 C C . ASP A 1 249 ? 23.527 4.385 2.055 1.00 83.12 249 ASP A C 1
ATOM 2033 O O . ASP A 1 249 ? 24.252 5.033 1.294 1.00 83.12 249 ASP A O 1
ATOM 2037 N N . LYS A 1 250 ? 22.485 3.683 1.592 1.00 85.50 250 LYS A N 1
ATOM 2038 C CA . LYS A 1 250 ? 22.163 3.569 0.168 1.00 85.50 250 LYS A CA 1
ATOM 2039 C C . LYS A 1 250 ? 21.305 4.732 -0.295 1.00 85.50 250 LYS A C 1
ATOM 2041 O O . LYS A 1 250 ? 20.127 4.855 0.045 1.00 85.50 250 LYS A O 1
ATOM 2046 N N . GLN A 1 251 ? 21.908 5.562 -1.136 1.00 84.25 251 GLN A N 1
ATOM 2047 C CA . GLN A 1 251 ? 21.280 6.731 -1.733 1.00 84.25 251 GLN A CA 1
ATOM 2048 C C . GLN A 1 251 ? 21.310 6.651 -3.257 1.00 84.25 251 GLN A C 1
ATOM 2050 O O . GLN A 1 251 ? 22.202 6.039 -3.845 1.00 84.25 251 GLN A O 1
ATOM 2055 N N . ASP A 1 252 ? 20.328 7.282 -3.886 1.00 76.19 252 ASP A N 1
ATOM 2056 C CA . ASP A 1 252 ? 20.303 7.501 -5.321 1.00 76.19 252 ASP A CA 1
ATOM 2057 C C . ASP A 1 252 ? 21.241 8.649 -5.743 1.00 76.19 252 ASP A C 1
ATOM 2059 O O . ASP A 1 252 ? 21.885 9.317 -4.929 1.00 76.19 252 ASP A O 1
ATOM 2063 N N . ILE A 1 253 ? 21.298 8.912 -7.051 1.00 67.38 253 ILE A N 1
ATOM 2064 C CA . ILE A 1 253 ? 22.168 9.939 -7.644 1.00 67.38 253 ILE A CA 1
ATOM 2065 C C . ILE A 1 253 ? 21.869 11.379 -7.183 1.00 67.38 253 ILE A C 1
ATOM 2067 O O . ILE A 1 253 ? 22.672 12.271 -7.453 1.00 67.38 253 ILE A O 1
ATOM 2071 N N . ILE A 1 254 ? 20.739 11.627 -6.509 1.00 67.88 254 ILE A N 1
ATOM 2072 C CA . ILE A 1 254 ? 20.383 12.944 -5.958 1.00 67.88 254 ILE A CA 1
ATOM 2073 C C . ILE A 1 254 ? 20.510 12.995 -4.426 1.00 67.88 254 ILE A C 1
ATOM 2075 O O . ILE A 1 254 ? 20.130 13.996 -3.817 1.00 67.88 254 ILE A O 1
ATOM 2079 N N . GLY A 1 255 ? 21.052 11.943 -3.800 1.00 72.38 255 GLY A N 1
ATOM 2080 C CA . GLY A 1 255 ? 21.257 11.858 -2.353 1.00 72.38 255 GLY A CA 1
ATOM 2081 C C . GLY A 1 255 ? 20.006 11.472 -1.558 1.00 72.38 255 GLY A C 1
ATOM 2082 O O . GLY A 1 255 ? 19.978 11.653 -0.341 1.00 72.38 255 GLY A O 1
ATOM 2083 N N . MET A 1 256 ? 18.957 10.964 -2.211 1.00 80.25 256 MET A N 1
ATOM 2084 C CA . MET A 1 256 ? 17.759 10.447 -1.544 1.00 80.25 256 MET A CA 1
ATOM 2085 C C . MET A 1 256 ? 17.956 8.969 -1.213 1.00 80.25 256 MET A C 1
ATOM 2087 O O . MET A 1 256 ? 18.468 8.224 -2.040 1.00 80.25 256 MET A O 1
ATOM 2091 N N . SER A 1 257 ? 17.546 8.517 -0.024 1.00 88.38 257 SER A N 1
ATOM 2092 C CA . SER A 1 257 ? 17.646 7.089 0.306 1.00 88.38 257 SER A CA 1
ATOM 2093 C C . SER A 1 257 ? 16.826 6.236 -0.668 1.00 88.38 257 SER A C 1
ATOM 2095 O O . SER A 1 257 ? 15.701 6.599 -1.027 1.00 88.38 257 SER A O 1
ATOM 2097 N N . LEU A 1 258 ? 17.363 5.081 -1.072 1.00 90.00 258 LEU A N 1
ATOM 2098 C CA . LEU A 1 258 ? 16.670 4.174 -1.998 1.00 90.00 258 LEU A CA 1
ATOM 2099 C C . LEU A 1 258 ? 15.373 3.630 -1.392 1.00 90.00 258 LEU A C 1
ATOM 2101 O O . LEU A 1 258 ? 14.368 3.542 -2.092 1.00 90.00 258 LEU A O 1
ATOM 2105 N N . LYS A 1 259 ? 15.348 3.398 -0.072 1.00 91.88 259 LYS A N 1
ATOM 2106 C CA . LYS A 1 259 ? 14.126 3.137 0.704 1.00 91.88 259 LYS A CA 1
ATOM 2107 C C . LYS A 1 259 ? 13.022 4.157 0.424 1.00 91.88 259 LYS A C 1
ATOM 2109 O O . LYS A 1 259 ? 11.881 3.776 0.194 1.00 91.88 259 LYS A O 1
ATOM 2114 N N . ASN A 1 260 ? 13.345 5.450 0.386 1.00 89.75 260 ASN A N 1
ATOM 2115 C CA . ASN A 1 260 ? 12.334 6.466 0.111 1.00 89.75 260 ASN A CA 1
ATOM 2116 C C . ASN A 1 260 ? 11.844 6.419 -1.342 1.00 89.75 260 ASN A C 1
ATOM 2118 O O . ASN A 1 260 ? 10.707 6.803 -1.596 1.00 89.75 260 ASN A O 1
ATOM 2122 N N . ASN A 1 261 ? 12.636 5.947 -2.308 1.00 91.69 261 ASN A N 1
ATOM 2123 C CA . ASN A 1 261 ? 12.135 5.808 -3.677 1.00 91.69 261 ASN A CA 1
ATOM 2124 C C . ASN A 1 261 ? 10.942 4.834 -3.751 1.00 91.69 261 ASN A C 1
ATOM 2126 O O . ASN A 1 261 ? 10.021 5.099 -4.525 1.00 91.69 261 ASN A O 1
ATOM 2130 N N . PHE A 1 262 ? 10.894 3.799 -2.901 1.00 95.88 262 PHE A N 1
ATOM 2131 C CA . PHE A 1 262 ? 9.745 2.885 -2.803 1.00 95.88 262 PHE A CA 1
ATOM 2132 C C . PHE A 1 262 ? 8.441 3.557 -2.381 1.00 95.88 262 PHE A C 1
ATOM 2134 O O . PHE A 1 262 ? 7.374 3.010 -2.630 1.00 95.88 262 PHE A O 1
ATOM 2141 N N . LEU A 1 263 ? 8.507 4.747 -1.785 1.00 94.44 263 LEU A N 1
ATOM 2142 C CA . LEU A 1 263 ? 7.340 5.502 -1.330 1.00 94.44 263 LEU A CA 1
ATOM 2143 C C . LEU A 1 263 ? 6.872 6.549 -2.350 1.00 94.44 263 LEU A C 1
ATOM 2145 O O . LEU A 1 263 ? 5.764 7.051 -2.234 1.00 94.44 263 LEU A O 1
ATOM 2149 N N . TRP A 1 264 ? 7.709 6.905 -3.328 1.00 91.69 264 TRP A N 1
ATOM 2150 C CA . TRP A 1 264 ? 7.510 8.106 -4.153 1.00 91.69 264 TRP A CA 1
ATOM 2151 C C . TRP A 1 264 ? 7.605 7.886 -5.658 1.00 91.69 264 TRP A C 1
ATOM 2153 O O . TRP A 1 264 ? 7.221 8.763 -6.434 1.00 91.69 264 TRP A O 1
ATOM 2163 N N . SER A 1 265 ? 8.207 6.781 -6.082 1.00 91.75 265 SER A N 1
ATOM 2164 C CA . SER A 1 265 ? 8.421 6.523 -7.501 1.00 91.75 265 SER A CA 1
ATOM 2165 C C . SER A 1 265 ? 7.131 6.076 -8.166 1.00 91.75 265 SER A C 1
ATOM 2167 O O . SER A 1 265 ? 6.246 5.509 -7.530 1.00 91.75 265 SER A O 1
ATOM 2169 N N . ASP A 1 266 ? 7.044 6.306 -9.467 1.00 92.56 266 ASP A N 1
ATOM 2170 C CA . ASP A 1 266 ? 5.835 6.075 -10.235 1.00 92.56 266 ASP A CA 1
ATOM 2171 C C . ASP A 1 266 ? 6.137 5.401 -11.574 1.00 92.56 266 ASP A C 1
ATOM 2173 O O . ASP A 1 266 ? 7.127 5.754 -12.229 1.00 92.56 266 ASP A O 1
ATOM 2177 N N . PRO A 1 267 ? 5.269 4.491 -12.034 1.00 93.00 267 PRO A N 1
ATOM 2178 C CA . PRO A 1 267 ? 5.375 3.936 -13.369 1.00 93.00 267 PRO A CA 1
ATOM 2179 C C . PRO A 1 267 ? 5.118 5.004 -14.438 1.00 93.00 267 PRO A C 1
ATOM 2181 O O . PRO A 1 267 ? 4.425 6.010 -14.237 1.00 93.00 267 PRO A O 1
ATOM 2184 N N . TYR A 1 268 ? 5.688 4.771 -15.613 1.00 85.94 268 TYR A N 1
ATOM 2185 C CA . TYR A 1 268 ? 5.556 5.655 -16.752 1.00 85.94 268 TYR A CA 1
ATOM 2186 C C . TYR A 1 268 ? 5.440 4.874 -18.067 1.00 85.94 268 TYR A C 1
ATOM 2188 O O . TYR A 1 268 ? 6.349 4.148 -18.467 1.00 85.94 268 TYR A O 1
ATOM 2196 N N . ASP A 1 269 ? 4.299 5.038 -18.738 1.00 77.12 269 ASP A N 1
ATOM 2197 C CA . ASP A 1 269 ? 3.898 4.335 -19.964 1.00 77.12 269 ASP A CA 1
ATOM 2198 C C . ASP A 1 269 ? 3.513 5.283 -21.123 1.00 77.12 269 ASP A C 1
ATOM 2200 O O . ASP A 1 269 ? 3.038 4.831 -22.164 1.00 77.12 269 ASP A O 1
ATOM 2204 N N . GLY A 1 270 ? 3.717 6.597 -20.953 1.00 68.94 270 GLY A N 1
ATOM 2205 C CA . GLY A 1 270 ? 3.351 7.639 -21.922 1.00 68.94 270 GLY A CA 1
ATOM 2206 C C . GLY A 1 270 ? 4.490 8.121 -22.838 1.00 68.94 270 GLY A C 1
ATOM 2207 O O . GLY A 1 270 ? 5.591 7.575 -22.847 1.00 68.94 270 GLY A O 1
ATOM 2208 N N . VAL A 1 271 ? 4.210 9.186 -23.604 1.00 51.56 271 VAL A N 1
ATOM 2209 C CA . VAL A 1 271 ? 5.202 10.001 -24.345 1.00 51.56 271 VAL A CA 1
ATOM 2210 C C . VAL A 1 271 ? 5.627 11.172 -23.465 1.00 51.56 271 VAL A C 1
ATOM 2212 O O . VAL A 1 271 ? 4.759 11.730 -22.794 1.00 51.56 271 VAL A O 1
ATOM 2215 N N . ASP A 1 272 ? 6.927 11.486 -23.386 1.00 45.31 272 ASP A N 1
ATOM 2216 C CA . ASP A 1 272 ? 7.464 12.388 -22.355 1.00 45.31 272 ASP A CA 1
ATOM 2217 C C . ASP A 1 272 ? 6.756 13.750 -22.367 1.00 45.31 272 ASP A C 1
ATOM 2219 O O . ASP A 1 272 ? 6.902 14.542 -23.297 1.00 45.31 272 ASP A O 1
ATOM 2223 N N . GLU A 1 273 ? 5.914 13.998 -21.360 1.00 37.34 273 GLU A N 1
ATOM 2224 C CA . GLU A 1 273 ? 5.105 15.216 -21.278 1.00 37.34 273 GLU A CA 1
ATOM 2225 C C . GLU A 1 273 ? 5.776 16.309 -20.435 1.00 37.34 273 GLU A C 1
ATOM 2227 O O . GLU A 1 273 ? 5.172 17.359 -20.223 1.00 37.34 273 GLU A O 1
ATOM 2232 N N . GLY A 1 274 ? 7.016 16.123 -19.960 1.00 36.00 274 GLY A N 1
ATOM 2233 C CA . GLY A 1 274 ? 7.834 17.184 -19.349 1.00 36.00 274 GLY A CA 1
ATOM 2234 C C . GLY A 1 274 ? 7.374 17.693 -17.968 1.00 36.00 274 GLY A C 1
ATOM 2235 O O . GLY A 1 274 ? 8.195 17.995 -17.106 1.00 36.00 274 GLY A O 1
ATOM 2236 N N . PHE A 1 275 ? 6.067 17.755 -17.697 1.00 34.66 275 PHE A N 1
ATOM 2237 C CA . PHE A 1 275 ? 5.482 18.233 -16.437 1.00 34.66 275 PHE A CA 1
ATOM 2238 C C . PHE A 1 275 ? 5.576 17.205 -15.298 1.00 34.66 275 PHE A C 1
ATOM 2240 O O . PHE A 1 275 ? 5.580 17.574 -14.119 1.00 34.66 275 PHE A O 1
ATOM 2247 N N . ARG A 1 276 ? 5.689 15.914 -15.640 1.00 41.50 276 ARG A N 1
ATOM 2248 C CA . ARG A 1 276 ? 5.814 14.799 -14.686 1.00 41.50 276 ARG A CA 1
ATOM 2249 C C . ARG A 1 276 ? 7.215 14.674 -14.057 1.00 41.50 276 ARG A C 1
ATOM 2251 O O . ARG A 1 276 ? 7.342 13.983 -13.054 1.00 41.50 276 ARG A O 1
ATOM 2258 N N . HIS A 1 277 ? 8.218 15.399 -14.569 1.00 45.19 277 HIS A N 1
ATOM 2259 C CA . HIS A 1 277 ? 9.610 15.437 -14.069 1.00 45.19 277 HIS A CA 1
ATOM 2260 C C . HIS A 1 277 ? 9.862 16.475 -12.962 1.00 45.19 277 HIS A C 1
ATOM 2262 O O . HIS A 1 277 ? 11.000 16.765 -12.602 1.00 45.19 277 HIS A O 1
ATOM 2268 N N . SER A 1 278 ? 8.806 17.106 -12.448 1.00 39.53 278 SER A N 1
ATOM 2269 C CA . SER A 1 278 ? 8.905 18.366 -11.703 1.00 39.53 278 SER A CA 1
ATOM 2270 C C . SER A 1 278 ? 9.345 18.254 -10.237 1.00 39.53 278 SER A C 1
ATOM 2272 O O . SER A 1 278 ? 9.560 19.290 -9.605 1.00 39.53 278 SER A O 1
ATOM 2274 N N . SER A 1 279 ? 9.511 17.051 -9.672 1.00 54.44 279 SER A N 1
ATOM 2275 C CA . SER A 1 279 ? 9.987 16.898 -8.292 1.00 54.44 279 SER A CA 1
ATOM 2276 C C . SER A 1 279 ? 11.214 15.997 -8.205 1.00 54.44 279 SER A C 1
ATOM 2278 O O . SER A 1 279 ? 11.261 14.917 -8.782 1.00 54.44 279 SER A O 1
ATOM 2280 N N . MET A 1 280 ? 12.212 16.437 -7.434 1.00 62.78 280 MET A N 1
ATOM 2281 C CA . MET A 1 280 ? 13.421 15.648 -7.181 1.00 62.78 280 MET A CA 1
ATOM 2282 C C . MET A 1 280 ? 13.077 14.298 -6.525 1.00 62.78 280 MET A C 1
ATOM 2284 O O . MET A 1 280 ? 13.736 13.302 -6.790 1.00 62.78 280 MET A O 1
ATOM 2288 N N . HIS A 1 281 ? 12.012 14.240 -5.720 1.00 68.00 281 HIS A N 1
ATOM 2289 C CA . HIS A 1 281 ? 11.640 13.048 -4.952 1.00 68.00 281 HIS A CA 1
ATOM 2290 C C . HIS A 1 281 ? 10.907 11.968 -5.759 1.00 68.00 281 HIS A C 1
ATOM 2292 O O . HIS A 1 281 ? 11.009 10.796 -5.406 1.00 68.00 281 HIS A O 1
ATOM 2298 N N . ARG A 1 282 ? 10.180 12.335 -6.825 1.00 77.50 282 ARG A N 1
ATOM 2299 C CA . ARG A 1 282 ? 9.417 11.382 -7.646 1.00 77.50 282 ARG A CA 1
ATOM 2300 C C . ARG A 1 282 ? 10.259 10.932 -8.831 1.00 77.50 282 ARG A C 1
ATOM 2302 O O . ARG A 1 282 ? 10.549 11.711 -9.737 1.00 77.50 282 ARG A O 1
ATOM 2309 N N . PHE A 1 283 ? 10.656 9.667 -8.826 1.00 82.75 283 PHE A N 1
ATOM 2310 C CA . PHE A 1 283 ? 11.308 9.029 -9.962 1.00 82.75 283 PHE A CA 1
ATOM 2311 C C . PHE A 1 283 ? 10.260 8.337 -10.837 1.00 82.75 283 PHE A C 1
ATOM 2313 O O . PHE A 1 283 ? 9.445 7.567 -10.338 1.00 82.75 283 PHE A O 1
ATOM 2320 N N . LYS A 1 284 ? 10.281 8.611 -12.142 1.00 84.38 284 LYS A N 1
ATOM 2321 C CA . LYS A 1 284 ? 9.447 7.918 -13.126 1.00 84.38 284 LYS A CA 1
ATOM 2322 C C . LYS A 1 284 ? 10.245 6.757 -13.716 1.00 84.38 284 LYS A C 1
ATOM 2324 O O . LYS A 1 284 ? 11.327 6.999 -14.249 1.00 84.38 284 LYS A O 1
ATOM 2329 N N . PHE A 1 285 ? 9.722 5.535 -13.625 1.00 87.62 285 PHE A N 1
ATOM 2330 C CA . PHE A 1 285 ? 10.346 4.350 -14.219 1.00 87.62 285 PHE A CA 1
ATOM 2331 C C . PHE A 1 285 ? 9.532 3.795 -15.387 1.00 87.62 285 PHE A C 1
ATOM 2333 O O . PHE A 1 285 ? 8.304 3.726 -15.332 1.00 87.62 285 PHE A O 1
ATOM 2340 N N . ASP A 1 286 ? 10.226 3.394 -16.446 1.00 87.56 286 ASP A N 1
ATOM 2341 C CA . ASP A 1 286 ? 9.639 2.851 -17.666 1.00 87.56 286 ASP A CA 1
ATOM 2342 C C . ASP A 1 286 ? 9.562 1.312 -17.658 1.00 87.56 286 ASP A C 1
ATOM 2344 O O . ASP A 1 286 ? 10.016 0.626 -16.733 1.00 87.56 286 ASP A O 1
ATOM 2348 N N . LYS A 1 287 ? 9.012 0.752 -18.745 1.00 89.50 287 LYS A N 1
ATOM 2349 C CA . LYS A 1 287 ? 8.881 -0.700 -18.941 1.00 89.50 287 LYS A CA 1
ATOM 2350 C C . LYS A 1 287 ? 10.231 -1.430 -18.845 1.00 89.50 287 LYS A C 1
ATOM 2352 O O . LYS A 1 287 ? 10.278 -2.559 -18.369 1.00 89.50 287 LYS A O 1
ATOM 2357 N N . LYS A 1 288 ? 11.343 -0.824 -19.276 1.00 85.50 288 LYS A N 1
ATOM 2358 C CA . LYS A 1 288 ? 12.663 -1.484 -19.296 1.00 85.50 288 LYS A CA 1
ATOM 2359 C C . LYS A 1 288 ? 13.235 -1.598 -17.893 1.00 85.50 288 LYS A C 1
ATOM 2361 O O . LYS A 1 288 ? 13.766 -2.648 -17.535 1.00 85.50 288 LYS A O 1
ATOM 2366 N N . GLN A 1 289 ? 13.129 -0.526 -17.114 1.00 89.19 289 GLN A N 1
ATOM 2367 C CA . GLN A 1 289 ? 13.529 -0.516 -15.709 1.00 89.19 289 GLN A CA 1
ATOM 2368 C C . GLN A 1 289 ? 12.666 -1.497 -14.917 1.00 89.19 289 GLN A C 1
ATOM 2370 O O . GLN A 1 289 ? 13.200 -2.304 -14.160 1.00 89.19 289 GLN A O 1
ATOM 2375 N N . PHE A 1 290 ? 11.362 -1.535 -15.195 1.00 95.00 290 PHE A N 1
ATOM 2376 C CA . PHE A 1 290 ? 10.459 -2.518 -14.610 1.00 95.00 290 PHE A CA 1
ATOM 2377 C C . PHE A 1 290 ? 10.865 -3.972 -14.894 1.00 95.00 290 PHE A C 1
ATOM 2379 O O . PHE A 1 290 ? 11.007 -4.761 -13.958 1.00 95.00 290 PHE A O 1
ATOM 2386 N N . ILE A 1 291 ? 11.111 -4.328 -16.159 1.00 93.38 291 ILE A N 1
ATOM 2387 C CA . ILE A 1 291 ? 11.505 -5.696 -16.529 1.00 93.38 291 ILE A CA 1
ATOM 2388 C C . ILE A 1 291 ? 12.857 -6.070 -15.910 1.00 93.38 291 ILE A C 1
ATOM 2390 O O . ILE A 1 291 ? 13.001 -7.168 -15.376 1.00 93.38 291 ILE A O 1
ATOM 2394 N N . SER A 1 292 ? 13.833 -5.158 -15.945 1.00 90.94 292 SER A N 1
ATOM 2395 C CA . SER A 1 292 ? 15.155 -5.344 -15.333 1.00 90.94 292 SER A CA 1
ATOM 2396 C C . SER A 1 292 ? 15.056 -5.621 -13.834 1.00 90.94 292 SER A C 1
ATOM 2398 O O . SER A 1 292 ? 15.650 -6.588 -13.359 1.00 90.94 292 SER A O 1
ATOM 2400 N N . PHE A 1 293 ? 14.258 -4.834 -13.107 1.00 95.69 293 PHE A N 1
ATOM 2401 C CA . PHE A 1 293 ? 14.010 -5.038 -11.681 1.00 95.69 293 PHE A CA 1
ATOM 2402 C C . PHE A 1 293 ? 13.363 -6.400 -11.419 1.00 95.69 293 PHE A C 1
ATOM 2404 O O . PHE A 1 293 ? 13.873 -7.199 -10.636 1.00 95.69 293 PHE A O 1
ATOM 2411 N N . CYS A 1 294 ? 12.266 -6.694 -12.119 1.00 96.81 294 CYS A N 1
ATOM 2412 C CA . CYS A 1 294 ? 11.523 -7.936 -11.936 1.00 96.81 294 CYS A CA 1
ATOM 2413 C C . CYS A 1 294 ? 12.382 -9.169 -12.225 1.00 96.81 294 CYS A C 1
ATOM 2415 O O . CYS A 1 294 ? 12.320 -10.151 -11.494 1.00 96.81 294 CYS A O 1
ATOM 2417 N N . ARG A 1 295 ? 13.231 -9.108 -13.254 1.00 93.75 295 ARG A N 1
ATOM 2418 C CA . ARG A 1 295 ? 14.177 -10.177 -13.575 1.00 93.75 295 ARG A CA 1
ATOM 2419 C C . ARG A 1 295 ? 15.272 -10.321 -12.515 1.00 93.75 295 ARG A C 1
ATOM 2421 O O . ARG A 1 295 ? 15.629 -11.447 -12.188 1.00 93.75 295 ARG A O 1
ATOM 2428 N N . GLN A 1 296 ? 15.807 -9.211 -12.000 1.00 94.06 296 GLN A N 1
ATOM 2429 C CA . GLN A 1 296 ? 16.865 -9.219 -10.983 1.00 94.06 296 GLN A CA 1
ATOM 2430 C C . GLN A 1 296 ? 16.393 -9.857 -9.668 1.00 94.06 296 GLN A C 1
ATOM 2432 O O . GLN A 1 296 ? 17.141 -10.615 -9.059 1.00 94.06 296 GLN A O 1
ATOM 2437 N N . PHE A 1 297 ? 15.155 -9.576 -9.249 1.00 96.00 297 PHE A N 1
ATOM 2438 C CA . PHE A 1 297 ? 14.629 -9.991 -7.938 1.00 96.00 297 PHE A CA 1
ATOM 2439 C C . PHE A 1 297 ? 13.570 -11.102 -8.001 1.00 96.00 297 PHE A C 1
ATOM 2441 O O . PHE A 1 297 ? 12.955 -11.442 -6.984 1.00 96.00 297 PHE A O 1
ATOM 2448 N N . ASP A 1 298 ? 13.394 -11.686 -9.189 1.00 95.88 298 ASP A N 1
ATOM 2449 C CA . ASP A 1 298 ? 12.450 -12.764 -9.481 1.00 95.88 298 ASP A CA 1
ATOM 2450 C C . ASP A 1 298 ? 10.994 -12.415 -9.129 1.00 95.88 298 ASP A C 1
ATOM 2452 O O . ASP A 1 298 ? 10.310 -13.164 -8.450 1.00 95.88 298 ASP A O 1
ATOM 2456 N N . VAL A 1 299 ? 10.517 -11.250 -9.564 1.00 97.62 299 VAL A N 1
ATOM 2457 C CA . VAL A 1 299 ? 9.150 -10.769 -9.305 1.00 97.62 299 VAL A CA 1
ATOM 2458 C C . VAL A 1 299 ? 8.284 -10.959 -10.550 1.00 97.62 299 VAL A C 1
ATOM 2460 O O . VAL A 1 299 ? 8.635 -10.519 -11.646 1.00 97.62 299 VAL A O 1
ATOM 2463 N N . ASP A 1 300 ? 7.125 -11.597 -10.398 1.00 98.06 300 ASP A N 1
ATOM 2464 C CA . ASP A 1 300 ? 6.160 -11.780 -11.484 1.00 98.06 300 ASP A CA 1
ATOM 2465 C C . ASP A 1 300 ? 5.266 -10.552 -11.658 1.00 98.06 300 ASP A C 1
ATOM 2467 O O . ASP A 1 300 ? 5.085 -10.097 -12.790 1.00 98.06 300 ASP A O 1
ATOM 2471 N N . MET A 1 301 ? 4.769 -9.992 -10.552 1.00 97.81 301 MET A N 1
ATOM 2472 C CA . MET A 1 301 ? 3.826 -8.873 -10.539 1.00 97.81 301 MET A CA 1
ATOM 2473 C C . MET A 1 301 ? 4.147 -7.868 -9.429 1.00 97.81 301 MET A C 1
ATOM 2475 O O . MET A 1 301 ? 4.572 -8.254 -8.340 1.00 97.81 301 MET A O 1
ATOM 2479 N N . VAL A 1 302 ? 3.900 -6.584 -9.695 1.00 98.62 302 VAL A N 1
ATOM 2480 C CA . VAL A 1 302 ? 3.987 -5.501 -8.710 1.00 98.62 302 VAL A CA 1
ATOM 2481 C C . VAL A 1 302 ? 2.611 -4.888 -8.454 1.00 98.62 302 VAL A C 1
ATOM 2483 O O . VAL A 1 302 ? 1.927 -4.480 -9.389 1.00 98.62 302 VAL A O 1
ATOM 2486 N N . LEU A 1 303 ? 2.222 -4.773 -7.188 1.00 98.62 303 LEU A N 1
ATOM 2487 C CA . LEU A 1 303 ? 1.025 -4.055 -6.747 1.00 98.62 303 LEU A CA 1
ATOM 2488 C C . LEU A 1 303 ? 1.443 -2.757 -6.055 1.00 98.62 303 LEU A C 1
ATOM 2490 O O . LEU A 1 303 ? 2.354 -2.761 -5.225 1.00 98.62 303 LEU A O 1
ATOM 2494 N N . ARG A 1 304 ? 0.807 -1.638 -6.399 1.00 98.56 304 ARG A N 1
ATOM 2495 C CA . ARG A 1 304 ? 1.153 -0.326 -5.838 1.00 98.56 304 ARG A CA 1
ATOM 2496 C C . ARG A 1 304 ? -0.035 0.625 -5.688 1.00 98.56 304 ARG A C 1
ATOM 2498 O O . ARG A 1 304 ? -1.120 0.309 -6.160 1.00 98.56 304 ARG A O 1
ATOM 2505 N N . ALA A 1 305 ? 0.177 1.789 -5.065 1.00 98.25 305 ALA A N 1
ATOM 2506 C CA . ALA A 1 305 ? -0.872 2.784 -4.779 1.00 98.25 305 ALA A CA 1
ATOM 2507 C C . ALA A 1 305 ? -0.531 4.224 -5.251 1.00 98.25 305 ALA A C 1
ATOM 2509 O O . ALA A 1 305 ? -0.260 4.374 -6.438 1.00 98.25 305 ALA A O 1
ATOM 2510 N N . HIS A 1 306 ? -0.538 5.260 -4.398 1.00 94.94 306 HIS A N 1
ATOM 2511 C CA . HIS A 1 306 ? -0.047 6.659 -4.549 1.00 94.94 306 HIS A CA 1
ATOM 2512 C C . HIS A 1 306 ? -0.644 7.558 -5.653 1.00 94.94 306 HIS A C 1
ATOM 2514 O O . HIS A 1 306 ? -0.762 8.773 -5.484 1.00 94.94 306 HIS A O 1
ATOM 2520 N N . GLU A 1 307 ? -0.914 7.023 -6.846 1.00 91.56 307 GLU A N 1
ATOM 2521 C CA . GLU A 1 307 ? -1.398 7.789 -7.993 1.00 91.56 307 GLU A CA 1
ATOM 2522 C C . GLU A 1 307 ? -2.887 7.542 -8.182 1.00 91.56 307 GLU A C 1
ATOM 2524 O O . GLU A 1 307 ? -3.286 6.488 -8.676 1.00 91.56 307 GLU A O 1
ATOM 2529 N N . ALA A 1 308 ? -3.694 8.551 -7.854 1.00 89.88 308 ALA A N 1
ATOM 2530 C CA . ALA A 1 308 ? -5.118 8.555 -8.154 1.00 89.88 308 ALA A CA 1
ATOM 2531 C C . ALA A 1 308 ? -5.378 8.288 -9.646 1.00 89.88 308 ALA A C 1
ATOM 2533 O O . ALA A 1 308 ? -4.790 8.936 -10.517 1.00 89.88 308 ALA A O 1
ATOM 2534 N N . GLN A 1 309 ? -6.277 7.344 -9.913 1.00 86.94 309 GLN A N 1
ATOM 2535 C CA . GLN A 1 309 ? -6.777 6.992 -11.242 1.00 86.94 309 GLN A CA 1
ATOM 2536 C C . GLN A 1 309 ? -8.281 7.244 -11.258 1.00 86.94 309 GLN A C 1
ATOM 2538 O O . GLN A 1 309 ? -8.927 7.015 -10.240 1.00 86.94 309 GLN A O 1
ATOM 2543 N N . ASP A 1 310 ? -8.848 7.691 -12.377 1.00 88.81 310 ASP A N 1
ATOM 2544 C CA . ASP A 1 310 ? -10.284 8.003 -12.445 1.00 88.81 310 ASP A CA 1
ATOM 2545 C C . ASP A 1 310 ? -11.157 6.788 -12.077 1.00 88.81 310 ASP A C 1
ATOM 2547 O O . ASP A 1 310 ? -12.109 6.928 -11.310 1.00 88.81 310 ASP A O 1
ATOM 2551 N N . ASP A 1 311 ? -10.767 5.591 -12.524 1.00 91.69 311 ASP A N 1
ATOM 2552 C CA . ASP A 1 311 ? -11.446 4.323 -12.214 1.00 91.69 311 ASP A CA 1
ATOM 2553 C C . ASP A 1 311 ? -10.929 3.651 -10.922 1.00 91.69 311 ASP A C 1
ATOM 2555 O O . ASP A 1 311 ? -11.265 2.509 -10.617 1.00 91.69 311 ASP A O 1
ATOM 2559 N N . GLY A 1 312 ? -10.064 4.337 -10.166 1.00 93.56 312 GLY A N 1
ATOM 2560 C CA . GLY A 1 312 ? -9.454 3.829 -8.932 1.00 93.56 312 GLY A CA 1
ATOM 2561 C C . GLY A 1 312 ? -8.406 2.751 -9.122 1.00 93.56 312 GLY A C 1
ATOM 2562 O O . GLY A 1 312 ? -7.769 2.350 -8.156 1.00 93.56 312 GLY A O 1
ATOM 2563 N N . TYR A 1 313 ? -8.180 2.280 -10.341 1.00 95.56 313 TYR A N 1
ATOM 2564 C CA . TYR A 1 313 ? -7.078 1.386 -10.648 1.00 95.56 313 TYR A CA 1
ATOM 2565 C C . TYR A 1 313 ? -6.508 1.687 -12.033 1.00 95.56 313 TYR A C 1
ATOM 2567 O O . TYR A 1 313 ? -7.133 2.358 -12.854 1.00 95.56 313 TYR A O 1
ATOM 2575 N N . LYS A 1 314 ? -5.285 1.219 -12.281 1.00 95.56 314 LYS A N 1
ATOM 2576 C CA . LYS A 1 314 ? -4.662 1.238 -13.605 1.00 95.56 314 LYS A CA 1
ATOM 2577 C C . LYS A 1 314 ? -3.613 0.140 -13.715 1.00 95.56 314 LYS A C 1
ATOM 2579 O O . LYS A 1 314 ? -2.791 -0.034 -12.815 1.00 95.56 314 LYS A O 1
ATOM 2584 N N . THR A 1 315 ? -3.598 -0.550 -14.847 1.00 96.06 315 THR A N 1
ATOM 2585 C CA . THR A 1 315 ? -2.546 -1.500 -15.201 1.00 96.06 315 THR A CA 1
ATOM 2586 C C . THR A 1 315 ? -1.427 -0.829 -15.996 1.00 96.06 315 THR A C 1
ATOM 2588 O O . THR A 1 315 ? -1.630 0.131 -16.741 1.00 96.06 315 THR A O 1
ATOM 2591 N N . TYR A 1 316 ? -0.216 -1.351 -15.838 1.00 95.44 316 TYR A N 1
ATOM 2592 C CA . TYR A 1 316 ? 0.979 -0.950 -16.565 1.00 95.44 316 TYR A CA 1
ATOM 2593 C C . TYR A 1 316 ? 1.750 -2.192 -17.001 1.00 95.44 316 TYR A C 1
ATOM 2595 O O . TYR A 1 316 ? 1.645 -3.259 -16.392 1.00 95.44 316 TYR A O 1
ATOM 2603 N N . PHE A 1 317 ? 2.577 -2.019 -18.034 1.00 94.94 317 PHE A N 1
ATOM 2604 C CA . PHE A 1 317 ? 3.565 -3.012 -18.466 1.00 94.94 317 PHE A CA 1
ATOM 2605 C C . PHE A 1 317 ? 2.943 -4.404 -18.641 1.00 94.94 317 PHE A C 1
ATOM 2607 O O . PHE A 1 317 ? 3.346 -5.364 -17.986 1.00 94.94 317 PHE A O 1
ATOM 2614 N N . ASP A 1 318 ? 1.937 -4.488 -19.515 1.00 93.50 318 ASP A N 1
ATOM 2615 C CA . ASP A 1 318 ? 1.208 -5.721 -19.843 1.00 93.50 318 ASP A CA 1
ATOM 2616 C C . ASP A 1 318 ? 0.604 -6.407 -18.603 1.00 93.50 318 ASP A C 1
ATOM 2618 O O . ASP A 1 318 ? 0.779 -7.605 -18.392 1.00 93.50 318 ASP A O 1
ATOM 2622 N N . ASN A 1 319 ? -0.084 -5.626 -17.764 1.00 94.19 319 ASN A N 1
ATOM 2623 C CA . ASN A 1 319 ? -0.783 -6.067 -16.548 1.00 94.19 319 ASN A CA 1
ATOM 2624 C C . ASN A 1 319 ? 0.118 -6.659 -15.450 1.00 94.19 319 ASN A C 1
ATOM 2626 O O . ASN A 1 319 ? -0.377 -7.204 -14.467 1.00 94.19 319 ASN A O 1
ATOM 2630 N N . ARG A 1 320 ? 1.445 -6.523 -15.571 1.00 96.94 320 ARG A N 1
ATOM 2631 C CA . ARG A 1 320 ? 2.396 -6.971 -14.542 1.00 96.94 320 ARG A CA 1
ATOM 2632 C C . ARG A 1 320 ? 2.642 -5.938 -13.449 1.00 96.94 320 ARG A C 1
ATOM 2634 O O . ARG A 1 320 ? 3.260 -6.270 -12.441 1.00 96.94 320 ARG A O 1
ATOM 2641 N N . LEU A 1 321 ? 2.169 -4.707 -13.619 1.00 98.12 321 LEU A N 1
ATOM 2642 C CA . LEU A 1 321 ? 2.102 -3.723 -12.546 1.00 98.12 321 LEU A CA 1
ATOM 2643 C C . LEU A 1 321 ? 0.682 -3.172 -12.452 1.00 98.12 321 LEU A C 1
ATOM 2645 O O . LEU A 1 321 ? 0.119 -2.761 -13.463 1.00 98.12 321 LEU A O 1
ATOM 2649 N N . VAL A 1 322 ? 0.117 -3.141 -11.246 1.00 97.94 322 VAL A N 1
ATOM 2650 C CA . VAL A 1 322 ? -1.224 -2.595 -10.993 1.00 97.94 322 VAL A CA 1
ATOM 2651 C C . VAL A 1 322 ? -1.146 -1.520 -9.918 1.00 97.94 322 VAL A C 1
ATOM 2653 O O . VAL A 1 322 ? -0.671 -1.774 -8.813 1.00 97.94 322 VAL A O 1
ATOM 2656 N N . SER A 1 323 ? -1.613 -0.320 -10.254 1.00 97.81 323 SER A N 1
ATOM 2657 C CA . SER A 1 323 ? -1.895 0.754 -9.303 1.00 97.81 323 SER A CA 1
ATOM 2658 C C . SER A 1 323 ? -3.341 0.656 -8.840 1.00 97.81 323 SER A C 1
ATOM 2660 O O . SER A 1 323 ? -4.226 0.546 -9.685 1.00 97.81 323 SER A O 1
ATOM 2662 N N . VAL A 1 324 ? -3.583 0.742 -7.534 1.00 98.06 324 VAL A N 1
ATOM 2663 C CA . VAL A 1 324 ? -4.921 0.778 -6.929 1.00 98.06 324 VAL A CA 1
ATOM 2664 C C . VAL A 1 324 ? -5.052 1.965 -5.975 1.00 98.06 324 VAL A C 1
ATOM 2666 O O . VAL A 1 324 ? -4.105 2.336 -5.287 1.00 98.06 324 VAL A O 1
ATOM 2669 N N . PHE A 1 325 ? -6.228 2.578 -5.941 1.00 96.69 325 PHE A N 1
ATOM 2670 C CA . PHE A 1 325 ? -6.547 3.768 -5.171 1.00 96.69 325 PHE A CA 1
ATOM 2671 C C . PHE A 1 325 ? -7.935 3.593 -4.551 1.00 96.69 325 PHE A C 1
ATOM 2673 O O . PHE A 1 325 ? -8.940 3.461 -5.251 1.00 96.69 325 PHE A O 1
ATOM 2680 N N . SER A 1 326 ? -7.993 3.563 -3.222 1.00 95.62 326 SER A N 1
ATOM 2681 C CA . SER A 1 326 ? -9.150 3.039 -2.483 1.00 95.62 326 SER A CA 1
ATOM 2682 C C . SER A 1 326 ? -9.976 4.125 -1.795 1.00 95.62 326 SER A C 1
ATOM 2684 O O . SER A 1 326 ? -10.746 3.850 -0.878 1.00 95.62 326 SER A O 1
ATOM 2686 N N . THR A 1 327 ? -9.836 5.367 -2.255 1.00 91.00 327 THR A N 1
ATOM 2687 C CA . THR A 1 327 ? -10.578 6.531 -1.769 1.00 91.00 327 THR A CA 1
ATOM 2688 C C . THR A 1 327 ? -11.099 7.349 -2.943 1.00 91.00 327 THR A C 1
ATOM 2690 O O . THR A 1 327 ? -10.459 7.435 -3.990 1.00 91.00 327 THR A O 1
ATOM 2693 N N . GLY A 1 328 ? -12.286 7.933 -2.806 1.00 85.62 328 GLY A N 1
ATOM 2694 C CA . GLY A 1 328 ? -12.964 8.551 -3.938 1.00 85.62 328 GLY A CA 1
ATOM 2695 C C . GLY A 1 328 ? -14.289 9.199 -3.565 1.00 85.62 328 GLY A C 1
ATOM 2696 O O . GLY A 1 328 ? -14.834 8.983 -2.484 1.00 85.62 328 GLY A O 1
ATOM 2697 N N . GLY A 1 329 ? -14.791 10.051 -4.455 1.00 72.81 329 GLY A N 1
ATOM 2698 C CA . GLY A 1 329 ? -16.037 10.798 -4.251 1.00 72.81 329 GLY A CA 1
ATOM 2699 C C . GLY A 1 329 ? -17.032 10.689 -5.403 1.00 72.81 329 GLY A C 1
ATOM 2700 O O . GLY A 1 329 ? -18.012 11.439 -5.409 1.00 72.81 329 GLY A O 1
ATOM 2701 N N . LYS A 1 330 ? -16.791 9.794 -6.377 1.00 72.50 330 LYS A N 1
ATOM 2702 C CA . LYS A 1 330 ? -17.607 9.655 -7.597 1.00 72.50 330 LYS A CA 1
ATOM 2703 C C . LYS A 1 330 ? -19.102 9.514 -7.279 1.00 72.50 330 LYS A C 1
ATOM 2705 O O . LYS A 1 330 ? -19.936 10.134 -7.940 1.00 72.50 330 LYS A O 1
ATOM 2710 N N . ASP A 1 331 ? -19.430 8.782 -6.221 1.00 73.19 331 ASP A N 1
ATOM 2711 C CA . ASP A 1 331 ? -20.786 8.433 -5.792 1.00 73.19 331 ASP A CA 1
ATOM 2712 C C . ASP A 1 331 ? -21.084 8.746 -4.304 1.00 73.19 331 ASP A C 1
ATOM 2714 O O . ASP A 1 331 ? -22.218 8.552 -3.852 1.00 73.19 331 ASP A O 1
ATOM 2718 N N . ILE A 1 332 ? -20.136 9.354 -3.569 1.00 68.56 332 ILE A N 1
ATOM 2719 C CA . ILE A 1 332 ? -20.340 9.939 -2.226 1.00 68.56 332 ILE A CA 1
ATOM 2720 C C . ILE A 1 332 ? -19.921 11.411 -2.163 1.00 68.56 332 ILE A C 1
ATOM 2722 O O . ILE A 1 332 ? -18.792 11.787 -2.467 1.00 68.56 332 ILE A O 1
ATOM 2726 N N . LYS A 1 333 ? -20.809 12.258 -1.621 1.00 62.81 333 LYS A N 1
ATOM 2727 C CA . LYS A 1 333 ? -20.538 13.685 -1.371 1.00 62.81 333 LYS A CA 1
ATOM 2728 C C . LYS A 1 333 ? -20.155 13.967 0.085 1.00 62.81 333 LYS A C 1
ATOM 2730 O O . LYS A 1 333 ? -20.773 13.449 1.007 1.00 62.81 333 LYS A O 1
ATOM 2735 N N . GLY A 1 334 ? -19.203 14.883 0.285 1.00 60.09 334 GLY A N 1
ATOM 2736 C CA . GLY A 1 334 ? -18.950 15.557 1.573 1.00 60.09 334 GLY A CA 1
ATOM 2737 C C . GLY A 1 334 ? -17.974 14.869 2.532 1.00 60.09 334 GLY A C 1
ATOM 2738 O O . GLY A 1 334 ? -17.662 15.426 3.584 1.0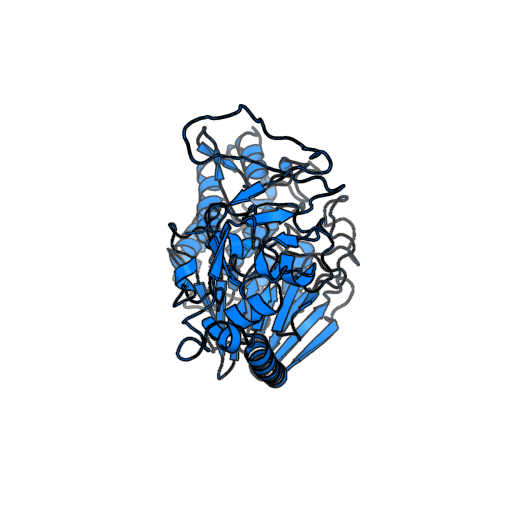0 60.09 334 GLY A O 1
ATOM 2739 N N . ASN A 1 335 ? -17.478 13.690 2.168 1.00 61.75 335 ASN A N 1
ATOM 2740 C CA . ASN A 1 335 ? -16.569 12.906 2.993 1.00 61.75 335 ASN A CA 1
ATOM 2741 C C . ASN A 1 335 ? -15.083 13.256 2.764 1.00 61.75 335 ASN A C 1
ATOM 2743 O O . ASN A 1 335 ? -14.299 13.367 3.709 1.00 61.75 335 ASN A O 1
ATOM 2747 N N . LEU A 1 336 ? -14.722 13.548 1.514 1.00 68.06 336 LEU A N 1
ATOM 2748 C CA . LEU A 1 336 ? -13.448 14.169 1.168 1.00 68.06 336 LEU A CA 1
ATOM 2749 C C . LEU A 1 336 ? -13.492 15.684 1.424 1.00 68.06 336 LEU A C 1
ATOM 2751 O O . LEU A 1 336 ? -14.556 16.305 1.509 1.00 68.06 336 LEU A O 1
ATOM 2755 N N . ASN A 1 337 ? -12.318 16.306 1.530 1.00 62.50 337 ASN A N 1
ATOM 2756 C CA . ASN A 1 337 ? -12.228 17.764 1.505 1.00 62.50 337 ASN A CA 1
ATOM 2757 C C . ASN A 1 337 ? -12.787 18.312 0.180 1.00 62.50 337 ASN A C 1
ATOM 2759 O O . ASN A 1 337 ? -12.565 17.718 -0.871 1.00 62.50 337 ASN A O 1
ATOM 2763 N N . GLU A 1 338 ? -13.475 19.460 0.218 1.00 60.22 338 GLU A N 1
ATOM 2764 C CA . GLU A 1 338 ? -14.123 20.067 -0.967 1.00 60.22 338 GLU A CA 1
ATOM 2765 C C . GLU A 1 338 ? -13.134 20.362 -2.108 1.00 60.22 338 GLU A C 1
ATOM 2767 O O . GLU A 1 338 ? -13.518 20.379 -3.271 1.00 60.22 338 GLU A O 1
ATOM 2772 N N . ASN A 1 339 ? -11.852 20.532 -1.771 1.00 58.34 339 ASN A N 1
ATOM 2773 C CA . ASN A 1 339 ? -10.754 20.748 -2.713 1.00 58.34 339 ASN A CA 1
ATOM 2774 C C . ASN A 1 339 ? -9.915 19.481 -2.968 1.00 58.34 339 ASN A C 1
ATOM 2776 O O . ASN A 1 339 ? -8.791 19.584 -3.455 1.00 58.34 339 ASN A O 1
ATOM 2780 N N . SER A 1 340 ? -10.397 18.294 -2.584 1.00 69.06 340 SER A N 1
ATOM 2781 C CA . SER A 1 340 ? -9.681 17.050 -2.860 1.00 69.06 340 SER A CA 1
ATOM 2782 C C . SER A 1 340 ? -9.655 16.791 -4.363 1.00 69.06 340 SER A C 1
ATOM 2784 O O . SER A 1 340 ? -10.701 16.728 -5.017 1.00 69.06 340 SER A O 1
ATOM 2786 N N . HIS A 1 341 ? -8.452 16.582 -4.896 1.00 71.44 341 HIS A N 1
ATOM 2787 C CA . HIS A 1 341 ? -8.235 16.205 -6.292 1.00 71.44 341 HIS A CA 1
ATOM 2788 C C . HIS A 1 341 ? -8.831 14.834 -6.649 1.00 71.44 341 HIS A C 1
ATOM 2790 O O . HIS A 1 341 ? -8.860 14.485 -7.820 1.00 71.44 341 HIS A O 1
ATOM 2796 N N . TYR A 1 342 ? -9.327 14.081 -5.661 1.00 81.06 342 TYR A N 1
ATOM 2797 C CA . TYR A 1 342 ? -9.817 12.710 -5.825 1.00 81.06 342 TYR A CA 1
ATOM 2798 C C . TYR A 1 342 ? -11.346 12.601 -5.744 1.00 81.06 342 TYR A C 1
ATOM 2800 O O . TYR A 1 342 ? -11.903 11.512 -5.678 1.00 81.06 342 TYR A O 1
ATOM 2808 N N . SER A 1 343 ? -12.056 13.733 -5.741 1.00 78.44 343 SER A N 1
ATOM 2809 C CA . SER A 1 343 ? -13.525 13.760 -5.658 1.00 78.44 343 SER A CA 1
ATOM 2810 C C . SER A 1 343 ? -14.237 13.088 -6.837 1.00 78.44 343 SER A C 1
ATOM 2812 O O . SER A 1 343 ? -15.411 12.763 -6.713 1.00 78.44 343 SER A O 1
ATOM 2814 N N . THR A 1 344 ? -13.551 12.861 -7.956 1.00 83.12 344 THR A N 1
ATOM 2815 C CA . THR A 1 344 ? -14.089 12.171 -9.139 1.00 83.12 344 THR A CA 1
ATOM 2816 C C . THR A 1 344 ? -13.641 10.718 -9.258 1.00 83.12 344 THR 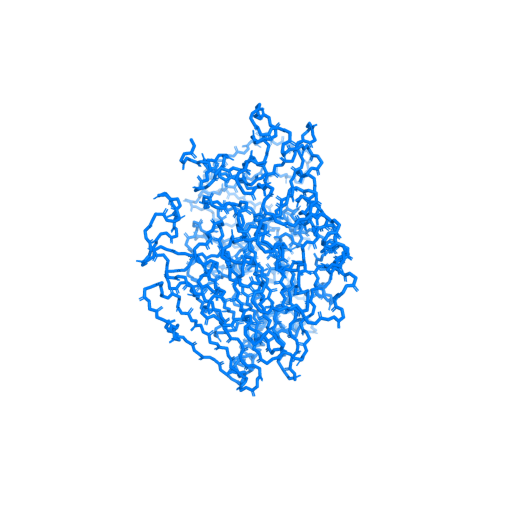A C 1
ATOM 2818 O O . THR A 1 344 ? -14.150 10.020 -10.127 1.00 83.12 344 THR A O 1
ATOM 2821 N N . VAL A 1 345 ? -12.717 10.269 -8.403 1.00 89.06 345 VAL A N 1
ATOM 2822 C CA . VAL A 1 345 ? -12.181 8.905 -8.438 1.00 89.06 345 VAL A CA 1
ATOM 2823 C C . VAL A 1 345 ? -13.254 7.915 -7.993 1.00 89.06 345 VAL A C 1
ATOM 2825 O O . VAL A 1 345 ? -13.935 8.149 -6.987 1.00 89.06 345 VAL A O 1
ATOM 2828 N N . ALA A 1 346 ? -13.397 6.827 -8.746 1.00 90.94 346 ALA A N 1
ATOM 2829 C CA . ALA A 1 346 ? -14.084 5.611 -8.333 1.00 90.94 346 ALA A CA 1
ATOM 2830 C C . ALA A 1 346 ? -13.167 4.829 -7.383 1.00 90.94 346 ALA A C 1
ATOM 2832 O O . ALA A 1 346 ? -12.127 4.375 -7.834 1.00 90.94 346 ALA A O 1
ATOM 2833 N N . PRO A 1 347 ? -13.460 4.679 -6.085 1.00 92.62 347 PRO A N 1
ATOM 2834 C CA . PRO A 1 347 ? -12.576 3.911 -5.215 1.00 92.62 347 PRO A CA 1
ATOM 2835 C C . PRO A 1 347 ? -12.561 2.436 -5.624 1.00 92.62 347 PRO A C 1
ATOM 2837 O O . PRO A 1 347 ? -13.610 1.846 -5.881 1.00 92.62 347 PRO A O 1
ATOM 2840 N N . ASN A 1 348 ? -11.374 1.832 -5.650 1.00 95.69 348 ASN A N 1
ATOM 2841 C CA . ASN A 1 348 ? -11.180 0.446 -6.067 1.00 95.69 348 ASN A CA 1
ATOM 2842 C C . ASN A 1 348 ? -10.300 -0.318 -5.063 1.00 95.69 348 ASN A C 1
ATOM 2844 O O . ASN A 1 348 ? -9.488 0.281 -4.352 1.00 95.69 348 ASN A O 1
ATOM 2848 N N . ILE A 1 349 ? -10.452 -1.639 -4.998 1.00 97.44 349 ILE A N 1
ATOM 2849 C CA . ILE A 1 349 ? -9.556 -2.559 -4.282 1.00 97.44 349 ILE A CA 1
ATOM 2850 C C . ILE A 1 349 ? -9.209 -3.744 -5.180 1.00 97.44 349 ILE A C 1
ATOM 2852 O O . ILE A 1 349 ? -9.988 -4.112 -6.057 1.00 97.44 349 ILE A O 1
ATOM 2856 N N . LEU A 1 350 ? -8.073 -4.392 -4.926 1.00 98.06 350 LEU A N 1
ATOM 2857 C CA . LEU A 1 350 ? -7.745 -5.646 -5.604 1.00 98.06 350 LEU A CA 1
ATOM 2858 C C . LEU A 1 350 ? -8.093 -6.838 -4.720 1.00 98.06 350 LEU A C 1
ATOM 2860 O O . LEU A 1 350 ? -7.924 -6.789 -3.502 1.00 98.06 350 LEU A O 1
ATOM 2864 N N . LYS A 1 351 ? -8.517 -7.933 -5.339 1.00 97.06 351 LYS A N 1
ATOM 2865 C CA . LYS A 1 351 ? -8.706 -9.231 -4.701 1.00 97.06 351 LYS A CA 1
ATOM 2866 C C . LYS A 1 351 ? -7.836 -10.258 -5.406 1.00 97.06 351 LYS A C 1
ATOM 2868 O O . LYS A 1 351 ? -7.992 -10.504 -6.597 1.00 97.06 351 LYS A O 1
ATOM 2873 N N . LEU A 1 352 ? -6.938 -10.880 -4.658 1.00 96.50 352 LEU A N 1
ATOM 2874 C CA . LEU A 1 352 ? -6.156 -12.020 -5.103 1.00 96.50 352 LEU A CA 1
ATOM 2875 C C . LEU A 1 352 ? -6.813 -13.271 -4.531 1.00 96.50 352 LEU A C 1
ATOM 2877 O O . LEU A 1 352 ? -6.746 -13.512 -3.325 1.00 96.50 352 LEU A O 1
ATOM 2881 N N . ASN A 1 353 ? -7.463 -14.054 -5.387 1.00 94.50 353 ASN A N 1
ATOM 2882 C CA . ASN A 1 353 ? -7.953 -15.373 -5.017 1.00 94.50 353 ASN A CA 1
ATOM 2883 C C . ASN A 1 353 ? -6.854 -16.395 -5.318 1.00 94.50 353 ASN A C 1
ATOM 2885 O O . ASN A 1 353 ? -6.596 -16.720 -6.478 1.00 94.50 353 ASN A O 1
ATOM 2889 N N . LEU A 1 354 ? -6.195 -16.874 -4.265 1.00 92.06 354 LEU A N 1
ATOM 2890 C CA . LEU A 1 354 ? -5.041 -17.767 -4.363 1.00 92.06 354 LEU A CA 1
ATOM 2891 C C . LEU A 1 354 ? -5.457 -19.205 -4.705 1.00 92.06 354 LEU A C 1
ATOM 2893 O O . LEU A 1 354 ? -4.703 -19.916 -5.362 1.00 92.06 354 LEU A O 1
ATOM 2897 N N . GLU A 1 355 ? -6.685 -19.616 -4.364 1.00 90.44 355 GLU A N 1
ATOM 2898 C CA . GLU A 1 355 ? -7.203 -20.952 -4.694 1.00 90.44 355 GLU A CA 1
ATOM 2899 C C . GLU A 1 355 ? -7.454 -21.126 -6.198 1.00 90.44 355 GLU A C 1
ATOM 2901 O O . GLU A 1 355 ? -7.124 -22.168 -6.766 1.00 90.44 355 GLU A O 1
ATOM 2906 N N . ILE A 1 356 ? -8.033 -20.112 -6.852 1.00 93.50 356 ILE A N 1
ATOM 2907 C CA . ILE A 1 356 ? -8.295 -20.134 -8.304 1.00 93.50 356 ILE A CA 1
ATOM 2908 C C . ILE A 1 356 ? -7.250 -19.358 -9.113 1.00 93.50 356 ILE A C 1
ATOM 2910 O O . ILE A 1 356 ? -7.337 -19.340 -10.339 1.00 93.50 356 ILE A O 1
ATOM 2914 N N . LYS A 1 357 ? -6.253 -18.769 -8.439 1.00 95.31 357 LYS A N 1
ATOM 2915 C CA . LYS A 1 357 ? -5.079 -18.101 -9.022 1.00 95.31 357 LYS A CA 1
ATOM 2916 C C . LYS A 1 357 ? -5.427 -16.921 -9.931 1.00 95.31 357 LYS A C 1
ATOM 2918 O O . LYS A 1 357 ? -4.990 -16.849 -11.083 1.00 95.31 357 LYS A O 1
ATOM 2923 N N . ILE A 1 358 ? -6.236 -16.005 -9.406 1.00 96.06 358 ILE A N 1
ATOM 2924 C CA . ILE A 1 358 ? -6.744 -14.834 -10.130 1.00 96.06 358 ILE A CA 1
ATOM 2925 C C . ILE A 1 358 ? -6.517 -13.556 -9.316 1.00 96.06 358 ILE A C 1
ATOM 2927 O O . ILE A 1 358 ? -6.639 -13.559 -8.091 1.00 96.06 358 ILE A O 1
ATOM 2931 N N . VAL A 1 359 ? -6.223 -12.460 -10.017 1.00 96.88 359 VAL A N 1
ATOM 2932 C CA . VAL A 1 359 ? -6.228 -11.085 -9.508 1.00 96.88 359 VAL A CA 1
ATOM 2933 C C . VAL A 1 359 ? -7.392 -10.330 -10.140 1.00 96.88 359 VAL A C 1
ATOM 2935 O O . VAL A 1 359 ? -7.486 -10.279 -11.360 1.00 96.88 359 VAL A O 1
ATOM 2938 N N . GLU A 1 360 ? -8.250 -9.723 -9.331 1.00 97.50 360 GLU A N 1
ATOM 2939 C CA . GLU A 1 360 ? -9.414 -8.948 -9.774 1.00 97.50 360 GLU A CA 1
ATOM 2940 C C . GLU A 1 360 ? -9.375 -7.532 -9.203 1.00 97.50 360 GLU A C 1
ATOM 2942 O O . GLU A 1 360 ? -9.004 -7.354 -8.042 1.00 97.50 360 GLU A O 1
ATOM 2947 N N . SER A 1 361 ? -9.790 -6.537 -9.986 1.00 96.94 361 SER A N 1
ATOM 2948 C CA . SER A 1 361 ? -10.095 -5.189 -9.495 1.00 96.94 361 SER A CA 1
ATOM 2949 C C . SER A 1 361 ? -11.594 -5.049 -9.235 1.00 96.94 361 SER A C 1
ATOM 2951 O O . SER A 1 361 ? -12.417 -5.525 -10.020 1.00 96.94 361 SER A O 1
ATOM 2953 N N . TYR A 1 362 ? -11.951 -4.403 -8.127 1.00 95.88 362 TYR A N 1
ATOM 2954 C CA . TYR A 1 362 ? -13.331 -4.233 -7.684 1.00 95.88 362 TYR A CA 1
ATOM 2955 C C . TYR A 1 362 ? -13.637 -2.762 -7.389 1.00 95.88 362 TYR A C 1
ATOM 2957 O O . TYR A 1 362 ? -13.069 -2.195 -6.453 1.00 95.88 362 TYR A O 1
ATOM 2965 N N . GLU A 1 363 ? -14.554 -2.153 -8.152 1.00 93.38 363 GLU A N 1
ATOM 2966 C CA . GLU A 1 363 ? -15.096 -0.824 -7.838 1.00 93.38 363 GLU A CA 1
ATOM 2967 C C . GLU A 1 363 ? -15.986 -0.916 -6.593 1.00 93.38 363 GLU A C 1
ATOM 2969 O O . GLU A 1 363 ? -16.829 -1.811 -6.436 1.00 93.38 363 GLU A O 1
ATOM 2974 N N . ILE A 1 364 ? -15.795 0.043 -5.693 1.00 88.69 364 ILE A N 1
ATOM 2975 C CA . ILE A 1 364 ? -16.558 0.183 -4.462 1.00 88.69 364 ILE A CA 1
ATOM 2976 C C . ILE A 1 364 ? -17.667 1.189 -4.706 1.00 88.69 364 ILE A C 1
ATOM 2978 O O . ILE A 1 364 ? -17.466 2.398 -4.623 1.00 88.69 364 ILE A O 1
ATOM 2982 N N . LEU A 1 365 ? -18.861 0.660 -4.956 1.00 84.69 365 LEU A N 1
ATOM 2983 C CA . LEU A 1 365 ? -20.074 1.457 -5.049 1.00 84.69 365 LEU A CA 1
ATOM 2984 C C . LEU A 1 365 ? -20.745 1.566 -3.688 1.00 84.69 365 LEU A C 1
ATOM 2986 O O . LEU A 1 365 ? -21.180 0.577 -3.097 1.00 84.69 365 LEU A O 1
ATOM 2990 N N . PHE A 1 366 ? -20.863 2.786 -3.188 1.00 81.81 366 PHE A N 1
ATOM 2991 C CA . PHE A 1 366 ? -21.349 3.035 -1.833 1.00 81.81 366 PHE A CA 1
ATOM 2992 C C . PHE A 1 366 ? -22.857 2.880 -1.662 1.00 81.81 366 PHE A C 1
ATOM 2994 O O . PHE A 1 366 ? -23.347 2.724 -0.543 1.00 81.81 366 PHE A O 1
ATOM 3001 N N . ASN A 1 367 ? -23.590 2.977 -2.769 1.00 80.62 367 ASN A N 1
ATOM 3002 C CA . ASN A 1 367 ? -25.046 2.880 -2.796 1.00 80.62 367 ASN A CA 1
ATOM 3003 C C . ASN A 1 367 ? -25.537 1.484 -3.211 1.00 80.62 367 ASN A C 1
ATOM 3005 O O . ASN A 1 367 ? -26.746 1.266 -3.268 1.00 80.62 367 ASN A O 1
ATOM 3009 N N . GLU A 1 368 ? -24.622 0.560 -3.503 1.00 79.06 368 GLU A N 1
ATOM 3010 C CA . GLU A 1 368 ? -24.929 -0.811 -3.909 1.00 79.06 368 GLU A CA 1
ATOM 3011 C C . GLU A 1 368 ? -24.404 -1.800 -2.867 1.00 79.06 368 GLU A C 1
ATOM 3013 O O . GLU A 1 368 ? -23.449 -1.506 -2.147 1.00 79.06 368 GLU A O 1
ATOM 3018 N N . GLU A 1 369 ? -25.035 -2.970 -2.757 1.00 76.75 369 GLU A N 1
ATOM 3019 C CA . GLU A 1 369 ? -24.587 -4.016 -1.827 1.00 76.75 369 GLU A CA 1
ATOM 3020 C C . GLU A 1 369 ? -23.299 -4.671 -2.341 1.00 76.75 369 GLU A C 1
ATOM 3022 O O . GLU A 1 369 ? -22.295 -4.720 -1.624 1.00 76.75 369 GLU A O 1
ATOM 3027 N N . ASP A 1 370 ? -23.283 -5.049 -3.618 1.00 81.06 370 ASP A N 1
ATOM 3028 C CA . ASP A 1 370 ? -22.177 -5.773 -4.237 1.00 81.06 370 ASP A CA 1
ATOM 3029 C C . ASP A 1 370 ? -21.014 -4.856 -4.662 1.00 81.06 370 ASP A C 1
ATOM 3031 O O . ASP A 1 370 ? -21.118 -3.625 -4.711 1.00 81.06 370 ASP A O 1
ATOM 3035 N N . MET A 1 371 ? -19.861 -5.473 -4.918 1.00 87.44 371 MET A N 1
ATOM 3036 C CA . MET A 1 371 ? -18.741 -4.849 -5.626 1.00 87.44 371 MET A CA 1
ATOM 3037 C C . MET A 1 371 ? -18.823 -5.216 -7.106 1.00 87.44 371 MET A C 1
ATOM 3039 O O . MET A 1 371 ? -19.236 -6.329 -7.441 1.00 87.44 371 MET A O 1
ATOM 3043 N N . ILE A 1 372 ? -18.380 -4.320 -7.984 1.00 87.75 372 ILE A N 1
ATOM 3044 C CA . ILE A 1 372 ? -18.330 -4.594 -9.423 1.00 87.75 372 ILE A CA 1
ATOM 3045 C C . ILE A 1 372 ? -16.905 -4.975 -9.799 1.00 87.75 372 ILE A C 1
ATOM 3047 O O . ILE A 1 372 ? -15.982 -4.203 -9.563 1.00 87.75 372 ILE A O 1
ATOM 3051 N N . CYS A 1 373 ? -16.726 -6.172 -10.360 1.00 93.50 373 CYS A N 1
ATOM 3052 C CA . CYS A 1 373 ? -15.444 -6.572 -10.929 1.00 93.50 373 CYS A CA 1
ATOM 3053 C C . CYS A 1 373 ? -15.231 -5.845 -12.262 1.00 93.50 373 CYS A C 1
ATOM 3055 O O . CYS A 1 373 ? -16.029 -6.017 -13.186 1.00 93.50 373 CYS A O 1
ATOM 3057 N N . GLU A 1 374 ? -14.163 -5.054 -12.349 1.00 92.50 374 GLU A N 1
ATOM 3058 C CA . GLU A 1 374 ? -13.827 -4.254 -13.533 1.00 92.50 374 GLU A CA 1
ATOM 3059 C C . GLU A 1 374 ? -12.849 -4.993 -14.454 1.00 92.50 374 GLU A C 1
ATOM 3061 O O . GLU A 1 374 ? -13.039 -5.044 -15.671 1.00 92.50 374 GLU A O 1
ATOM 3066 N N . GLU A 1 375 ? -11.818 -5.615 -13.880 1.00 94.00 375 GLU A N 1
ATOM 3067 C CA . GLU A 1 375 ? -10.819 -6.379 -14.624 1.00 94.00 375 GLU A CA 1
ATOM 3068 C C . GLU A 1 375 ? -10.362 -7.615 -13.840 1.00 94.00 375 GLU A C 1
ATOM 3070 O O . GLU A 1 375 ? -10.408 -7.646 -12.610 1.00 94.00 375 GLU A O 1
ATOM 3075 N N . SER A 1 376 ? -9.929 -8.651 -14.564 1.00 96.06 376 SER A N 1
ATOM 3076 C CA . SER A 1 376 ? -9.493 -9.931 -14.004 1.00 96.06 376 SER A CA 1
ATOM 3077 C C . SER A 1 376 ? -8.305 -10.486 -14.791 1.00 96.06 376 SER A C 1
ATOM 3079 O O . SER A 1 376 ? -8.306 -10.473 -16.024 1.00 96.06 376 SER A O 1
ATOM 3081 N N . PHE A 1 377 ? -7.300 -10.992 -14.077 1.00 94.38 377 PHE A N 1
ATOM 3082 C CA . PHE A 1 377 ? -6.069 -11.553 -14.633 1.00 94.38 377 PHE A CA 1
ATOM 3083 C C . PHE A 1 377 ? -5.766 -12.894 -13.979 1.00 94.38 377 PHE A C 1
ATOM 3085 O O . PHE A 1 377 ? -5.748 -12.999 -12.752 1.00 94.38 377 PHE A O 1
ATOM 3092 N N . THR A 1 378 ? -5.462 -13.917 -14.774 1.00 96.88 378 THR A N 1
ATOM 3093 C CA . THR A 1 378 ? -4.996 -15.193 -14.220 1.00 96.88 378 THR A CA 1
ATOM 3094 C C . THR A 1 378 ? -3.498 -15.141 -13.922 1.00 96.88 378 THR A C 1
ATOM 3096 O O . THR A 1 378 ? -2.739 -14.413 -14.568 1.00 96.88 378 THR A O 1
ATOM 3099 N N . PHE A 1 379 ? -3.034 -15.951 -12.970 1.00 96.31 379 PHE A N 1
ATOM 3100 C CA . PHE A 1 379 ? -1.595 -16.105 -12.728 1.00 96.31 379 PHE A CA 1
ATOM 3101 C C . PHE A 1 379 ? -0.876 -16.631 -13.975 1.00 96.31 379 PHE A C 1
ATOM 3103 O O . PHE A 1 379 ? 0.236 -16.198 -14.266 1.00 96.31 379 PHE A O 1
ATOM 3110 N N . GLU A 1 380 ? -1.525 -17.494 -14.760 1.00 96.69 380 GLU A N 1
ATOM 3111 C CA . GLU A 1 380 ? -0.978 -17.994 -16.024 1.00 96.69 380 GLU A CA 1
ATOM 3112 C C . GLU A 1 380 ? -0.737 -16.859 -17.032 1.00 96.69 380 GLU A C 1
ATOM 3114 O O . GLU A 1 380 ? 0.341 -16.789 -17.629 1.00 96.69 380 GLU A O 1
ATOM 3119 N N . ASP A 1 381 ? -1.680 -15.919 -17.162 1.00 96.06 381 ASP A N 1
ATOM 3120 C CA . ASP A 1 381 ? -1.516 -14.743 -18.021 1.00 96.06 381 ASP A CA 1
ATOM 3121 C C . ASP A 1 381 ? -0.336 -13.882 -17.563 1.00 96.06 381 ASP A C 1
ATOM 3123 O O . ASP A 1 381 ? 0.495 -13.489 -18.383 1.00 96.06 381 ASP A O 1
ATOM 3127 N N . ILE A 1 382 ? -0.209 -13.637 -16.256 1.00 96.88 382 ILE A N 1
ATOM 3128 C CA . ILE A 1 382 ? 0.899 -12.860 -15.678 1.00 96.88 382 ILE A CA 1
ATOM 3129 C C . ILE A 1 382 ? 2.249 -13.513 -16.013 1.00 96.88 382 ILE A C 1
ATOM 3131 O O . ILE A 1 382 ? 3.170 -12.834 -16.482 1.00 96.88 382 ILE A O 1
ATOM 3135 N N . LYS A 1 383 ? 2.372 -14.837 -15.840 1.00 96.50 383 LYS A N 1
ATOM 3136 C CA . LYS A 1 383 ? 3.597 -15.585 -16.177 1.00 96.50 383 LYS A CA 1
ATOM 3137 C C . LYS A 1 383 ? 3.882 -15.546 -17.678 1.00 96.50 383 LYS A C 1
ATOM 3139 O O . LYS A 1 383 ? 5.031 -15.354 -18.077 1.00 96.50 383 LYS A O 1
ATOM 3144 N N . LEU A 1 384 ? 2.856 -15.663 -18.521 1.00 96.50 384 LEU A N 1
ATOM 3145 C CA . LEU A 1 384 ? 3.008 -15.556 -19.971 1.00 96.50 384 LEU A CA 1
ATOM 3146 C C . LEU A 1 384 ? 3.518 -14.168 -20.385 1.00 96.50 384 LEU A C 1
ATOM 3148 O O . LEU A 1 384 ? 4.403 -14.071 -21.239 1.00 96.50 384 LEU A O 1
ATOM 3152 N N . GLN A 1 385 ? 3.000 -13.097 -19.778 1.00 96.06 385 GLN A N 1
ATOM 3153 C CA . GLN A 1 385 ? 3.495 -11.742 -20.031 1.00 96.06 385 GLN A CA 1
ATOM 3154 C C . GLN A 1 385 ? 4.929 -11.562 -19.538 1.00 96.06 385 GLN A C 1
ATOM 3156 O O . GLN A 1 385 ? 5.724 -10.915 -20.218 1.00 96.06 385 GLN A O 1
ATOM 3161 N N . ARG A 1 386 ? 5.303 -12.182 -18.410 1.00 95.44 386 ARG A N 1
ATOM 3162 C CA . ARG A 1 386 ? 6.691 -12.172 -17.932 1.00 95.44 386 ARG A CA 1
ATOM 3163 C C . ARG A 1 386 ? 7.641 -12.757 -18.969 1.00 95.44 386 ARG A C 1
ATOM 3165 O O . ARG A 1 386 ? 8.624 -12.104 -19.306 1.00 95.44 386 ARG A O 1
ATOM 3172 N N . VAL A 1 387 ? 7.326 -13.933 -19.512 1.00 94.88 387 VAL A N 1
ATOM 3173 C CA . VAL A 1 387 ? 8.157 -14.590 -20.535 1.00 94.88 387 VAL A CA 1
ATOM 3174 C C . VAL A 1 387 ? 8.296 -13.710 -21.780 1.00 94.88 387 VAL A C 1
ATOM 3176 O O . VAL A 1 387 ? 9.415 -13.452 -22.216 1.00 94.88 387 VAL A O 1
ATOM 3179 N N . LYS A 1 388 ? 7.184 -13.176 -22.305 1.00 93.50 388 LYS A N 1
ATOM 3180 C CA . LYS A 1 388 ? 7.207 -12.276 -23.473 1.00 93.50 388 LYS A CA 1
ATOM 3181 C C . LYS A 1 388 ? 8.085 -11.050 -23.236 1.00 93.50 388 LYS A C 1
ATOM 3183 O O . LYS A 1 388 ? 8.889 -10.682 -24.085 1.00 93.50 388 LYS A O 1
ATOM 3188 N N . GLN A 1 389 ? 7.959 -10.429 -22.067 1.00 90.69 389 GLN A N 1
ATOM 3189 C CA . GLN A 1 389 ? 8.753 -9.260 -21.709 1.00 90.69 389 GLN A CA 1
ATOM 3190 C C . GLN A 1 389 ? 10.237 -9.578 -21.527 1.00 90.69 389 GLN A C 1
ATOM 3192 O O . GLN A 1 389 ? 11.081 -8.756 -21.874 1.00 90.69 389 GLN A O 1
ATOM 3197 N N . GLU A 1 390 ? 10.579 -10.746 -20.985 1.00 86.81 390 GLU A N 1
ATOM 3198 C CA . GLU A 1 390 ? 11.970 -11.180 -20.869 1.00 86.81 390 GLU A CA 1
ATOM 3199 C C . GLU A 1 390 ? 12.597 -11.441 -22.246 1.00 86.81 390 GLU A C 1
ATOM 3201 O O . GLU A 1 390 ? 13.745 -11.051 -22.465 1.00 86.81 390 GLU A O 1
ATOM 3206 N N . GLU A 1 391 ? 11.849 -12.022 -23.189 1.00 85.50 391 GLU A N 1
ATO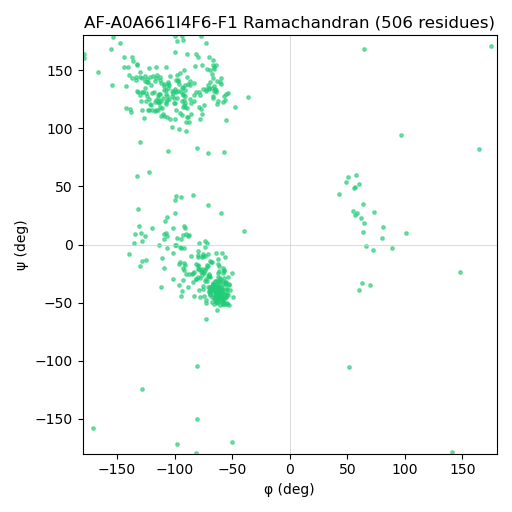M 3207 C CA . GLU A 1 391 ? 12.270 -12.172 -24.588 1.00 85.50 391 GLU A CA 1
ATOM 3208 C C . GLU A 1 391 ? 12.471 -10.803 -25.261 1.00 85.50 391 GLU A C 1
ATOM 3210 O O . GLU A 1 391 ? 13.549 -10.540 -25.800 1.00 85.50 391 GLU A O 1
ATOM 3215 N N . GLU A 1 392 ? 11.497 -9.889 -25.140 1.00 79.00 392 GLU A N 1
ATOM 3216 C CA . GLU A 1 392 ? 11.598 -8.504 -25.628 1.00 79.00 392 GLU A CA 1
ATOM 3217 C C . GLU A 1 392 ? 12.811 -7.773 -25.032 1.00 79.00 392 GLU A C 1
ATOM 3219 O O . GLU A 1 392 ? 13.528 -7.062 -25.737 1.00 79.00 392 GLU A O 1
ATOM 3224 N N . TYR A 1 393 ? 13.068 -7.945 -23.732 1.00 72.00 393 TYR A N 1
ATOM 3225 C CA . TYR A 1 393 ? 14.181 -7.302 -23.037 1.00 72.00 393 TYR A CA 1
ATOM 3226 C C . TYR A 1 393 ? 15.536 -7.856 -23.487 1.00 72.00 393 TYR A C 1
ATOM 3228 O O . TYR A 1 393 ? 16.472 -7.082 -23.691 1.00 72.00 393 TYR A O 1
ATOM 3236 N N . ILE A 1 394 ? 15.649 -9.173 -23.707 1.00 67.88 394 ILE A N 1
ATOM 3237 C CA . ILE A 1 394 ? 16.856 -9.800 -24.272 1.00 67.88 394 ILE A CA 1
ATOM 3238 C C . ILE A 1 394 ? 17.115 -9.291 -25.694 1.00 67.88 394 ILE A C 1
ATOM 3240 O O . ILE A 1 394 ? 18.254 -8.953 -26.023 1.00 67.88 394 ILE A O 1
ATOM 3244 N N . GLU A 1 395 ? 16.082 -9.187 -26.532 1.00 57.22 395 GLU A N 1
ATOM 3245 C CA . GLU A 1 395 ? 16.216 -8.593 -27.867 1.00 57.22 395 GLU A CA 1
ATOM 3246 C C . GLU A 1 395 ? 16.600 -7.105 -27.797 1.00 57.22 395 GLU A C 1
ATOM 3248 O O . GLU A 1 395 ? 17.410 -6.623 -28.600 1.00 57.22 395 GLU A O 1
ATOM 3253 N N . TYR A 1 396 ? 16.064 -6.387 -26.805 1.00 53.38 396 TYR A N 1
ATOM 3254 C CA . TYR A 1 396 ? 16.327 -4.972 -26.569 1.00 53.38 396 TYR A CA 1
ATOM 3255 C C . TYR A 1 396 ? 17.716 -4.683 -25.997 1.00 53.38 396 TYR A C 1
ATOM 3257 O O . TYR A 1 396 ? 18.147 -3.556 -26.176 1.00 53.38 396 TYR A O 1
ATOM 3265 N N . ILE A 1 397 ? 18.406 -5.637 -25.350 1.00 53.75 397 ILE A N 1
ATOM 3266 C CA . ILE A 1 397 ? 19.607 -5.493 -24.488 1.00 53.75 397 ILE A CA 1
ATOM 3267 C C . ILE A 1 397 ? 20.890 -4.882 -25.122 1.00 53.75 397 ILE A C 1
ATOM 3269 O O . ILE A 1 397 ? 21.997 -4.946 -24.572 1.00 53.75 397 ILE A O 1
ATOM 3273 N N . PRO A 1 398 ? 20.782 -4.037 -26.140 1.00 47.59 398 PRO A N 1
ATOM 3274 C CA . PRO A 1 398 ? 20.792 -4.312 -27.563 1.00 47.59 398 PRO A CA 1
ATOM 3275 C C . PRO A 1 398 ? 21.975 -5.187 -27.996 1.00 47.59 398 PRO A C 1
ATOM 3277 O O . PRO A 1 398 ? 22.854 -5.584 -27.229 1.00 47.59 398 PRO A O 1
ATOM 3280 N N . LYS A 1 399 ? 22.121 -5.266 -29.315 1.00 42.97 399 LYS A N 1
ATOM 3281 C CA . LYS A 1 399 ? 23.389 -5.281 -30.066 1.00 42.97 399 LYS A CA 1
ATOM 3282 C C . LYS A 1 399 ? 24.507 -4.329 -29.539 1.00 42.97 399 LYS A C 1
ATOM 3284 O O . LYS A 1 399 ? 25.498 -4.166 -30.240 1.00 42.97 399 LYS A O 1
ATOM 3289 N N . ILE A 1 400 ? 24.403 -3.730 -28.344 1.00 38.50 400 ILE A N 1
ATOM 3290 C CA . ILE A 1 400 ? 25.496 -3.122 -27.570 1.00 38.50 400 ILE A CA 1
ATOM 3291 C C . ILE A 1 400 ? 26.605 -4.137 -27.347 1.00 38.50 400 ILE A C 1
ATOM 3293 O O . ILE A 1 400 ? 27.773 -3.795 -27.483 1.00 38.50 400 ILE A O 1
ATOM 3297 N N . GLU A 1 401 ? 26.264 -5.402 -27.106 1.00 37.84 401 GLU A N 1
ATOM 3298 C CA . GLU A 1 401 ? 27.283 -6.438 -27.150 1.00 37.84 401 GLU A CA 1
ATOM 3299 C C . GLU A 1 401 ? 27.932 -6.489 -28.529 1.00 37.84 401 GLU A C 1
ATOM 3301 O O . GLU A 1 401 ? 29.136 -6.529 -28.574 1.00 37.84 401 GLU A O 1
ATOM 3306 N N . ASN A 1 402 ? 27.260 -6.337 -29.668 1.00 36.38 402 ASN A N 1
ATOM 3307 C CA . ASN A 1 402 ? 27.969 -6.217 -30.958 1.00 36.38 402 ASN A CA 1
ATOM 3308 C C . ASN A 1 402 ? 28.730 -4.883 -31.156 1.00 36.38 402 ASN A C 1
ATOM 3310 O O . ASN A 1 402 ? 29.646 -4.841 -31.976 1.00 36.38 402 ASN A O 1
ATOM 3314 N N . LEU A 1 403 ? 28.415 -3.826 -30.398 1.00 37.09 403 LEU A N 1
ATOM 3315 C CA . LEU A 1 403 ? 29.175 -2.563 -30.362 1.00 37.09 403 LEU A CA 1
ATOM 3316 C C . LEU A 1 403 ? 30.413 -2.633 -29.445 1.00 37.09 403 LEU A C 1
ATOM 3318 O O . LEU A 1 403 ? 31.409 -1.975 -29.725 1.00 37.09 403 LEU A O 1
ATOM 3322 N N . ILE A 1 404 ? 30.383 -3.447 -28.384 1.00 36.38 404 ILE A N 1
ATOM 3323 C CA . ILE A 1 404 ? 31.475 -3.610 -27.403 1.00 36.38 404 ILE A CA 1
ATOM 3324 C C . ILE A 1 404 ? 32.280 -4.902 -27.663 1.00 36.38 404 ILE A C 1
ATOM 3326 O O . ILE A 1 404 ? 33.483 -4.956 -27.426 1.00 36.38 404 ILE A O 1
ATOM 3330 N N . SER A 1 405 ? 31.647 -5.935 -28.220 1.00 34.53 405 SER A N 1
ATOM 3331 C CA . SER A 1 405 ? 32.158 -7.299 -28.450 1.00 34.53 405 SER A CA 1
ATOM 3332 C C . SER A 1 405 ? 32.632 -7.579 -29.886 1.00 34.53 405 SER A C 1
ATOM 3334 O O . SER A 1 405 ? 32.832 -8.731 -30.275 1.00 34.53 405 SER A O 1
ATOM 3336 N N . SER A 1 406 ? 33.073 -6.542 -30.597 1.00 40.72 406 SER A N 1
ATOM 3337 C CA . SER A 1 406 ? 34.124 -6.710 -31.615 1.00 40.72 406 SER A CA 1
ATOM 3338 C C . SER A 1 406 ? 35.546 -6.411 -31.085 1.00 40.72 406 SER A C 1
ATOM 3340 O O . SER A 1 406 ? 36.341 -5.824 -31.825 1.00 40.72 406 SER A O 1
ATOM 3342 N N . PRO A 1 407 ? 35.994 -6.802 -29.864 1.00 40.75 407 PRO A N 1
ATOM 3343 C CA . PRO A 1 407 ? 37.212 -6.276 -29.274 1.00 40.75 407 PRO A CA 1
ATOM 3344 C C . PRO A 1 407 ? 38.379 -7.258 -29.461 1.00 40.75 407 PRO A C 1
ATOM 3346 O O . PRO A 1 407 ? 39.184 -7.442 -28.553 1.00 40.75 407 PRO A O 1
ATOM 3349 N N . LYS A 1 408 ? 38.478 -7.943 -30.611 1.00 38.41 408 LYS A N 1
ATOM 3350 C CA . LYS A 1 408 ? 39.672 -8.760 -30.924 1.00 38.41 408 LYS A CA 1
ATOM 3351 C C . LYS A 1 408 ? 40.168 -8.708 -32.367 1.00 38.41 408 LYS A C 1
ATOM 3353 O O . LYS A 1 408 ? 41.257 -9.208 -32.625 1.00 38.41 408 LYS A O 1
ATOM 3358 N N . LYS A 1 409 ? 39.440 -8.086 -33.304 1.00 37.31 409 LYS A N 1
ATOM 3359 C CA . LYS A 1 409 ? 39.920 -7.946 -34.695 1.00 37.31 409 LYS A CA 1
ATOM 3360 C C . LYS A 1 409 ? 39.886 -6.532 -35.276 1.00 37.31 409 LYS A C 1
ATOM 3362 O O . LYS A 1 409 ? 40.546 -6.313 -36.281 1.00 37.31 409 LYS A O 1
ATOM 3367 N N . LEU A 1 410 ? 39.185 -5.588 -34.643 1.00 40.44 410 LEU A N 1
ATOM 3368 C CA . LEU A 1 410 ? 39.059 -4.199 -35.115 1.00 40.44 410 LEU A CA 1
ATOM 3369 C C . LEU A 1 410 ? 39.873 -3.179 -34.295 1.00 40.44 410 LEU A C 1
ATOM 3371 O O . LEU A 1 410 ? 39.921 -2.015 -34.655 1.00 40.44 410 LEU A O 1
ATOM 3375 N N . LEU A 1 411 ? 40.553 -3.592 -33.222 1.00 42.25 411 LEU A N 1
ATOM 3376 C CA . LEU A 1 411 ? 41.146 -2.693 -32.216 1.00 42.25 411 LEU A CA 1
ATOM 3377 C C . LEU A 1 411 ? 42.386 -1.885 -32.639 1.00 42.25 411 LEU A C 1
ATOM 3379 O O . LEU A 1 411 ? 42.908 -1.148 -31.809 1.00 42.25 411 LEU A O 1
ATOM 3383 N N . ASN A 1 412 ? 42.875 -1.994 -33.874 1.00 46.66 412 ASN A N 1
ATOM 3384 C CA . ASN A 1 412 ? 44.148 -1.354 -34.216 1.00 46.66 412 ASN A CA 1
ATOM 3385 C C . ASN A 1 412 ? 44.031 0.075 -34.779 1.00 46.66 412 ASN A C 1
ATOM 3387 O O . ASN A 1 412 ? 45.038 0.770 -34.733 1.00 46.66 412 ASN A O 1
ATOM 3391 N N . ASP A 1 413 ? 42.854 0.545 -35.227 1.00 47.78 413 ASP A N 1
ATOM 3392 C CA . ASP A 1 413 ? 42.768 1.802 -36.010 1.00 47.78 413 ASP A CA 1
ATOM 3393 C C . ASP A 1 413 ? 41.660 2.810 -35.605 1.00 47.78 413 ASP A C 1
ATOM 3395 O O . ASP A 1 413 ? 41.459 3.813 -36.294 1.00 47.78 413 ASP A O 1
ATOM 3399 N N . PHE A 1 414 ? 40.953 2.618 -34.485 1.00 48.34 414 PHE A N 1
ATOM 3400 C CA . PHE A 1 414 ? 39.858 3.515 -34.056 1.00 48.34 414 PHE A CA 1
ATOM 3401 C C . PHE A 1 414 ? 40.282 4.445 -32.915 1.00 48.34 414 PHE A C 1
ATOM 3403 O O . PHE A 1 414 ? 41.030 4.044 -32.023 1.00 48.34 414 PHE A O 1
ATOM 3410 N N . LYS A 1 415 ? 39.761 5.679 -32.904 1.00 48.94 415 LYS A N 1
ATOM 3411 C CA . LYS A 1 415 ? 39.882 6.599 -31.760 1.00 48.94 415 LYS A CA 1
ATOM 3412 C C . LYS A 1 415 ? 38.619 6.516 -30.905 1.00 48.94 415 LYS A C 1
ATOM 3414 O O . LYS A 1 415 ? 37.517 6.398 -31.433 1.00 48.94 415 LYS A O 1
ATOM 3419 N N . LEU A 1 416 ? 38.771 6.583 -29.585 1.00 48.75 416 LEU A N 1
ATOM 3420 C CA . LEU A 1 416 ? 37.649 6.642 -28.646 1.00 48.75 416 LEU A CA 1
ATOM 3421 C C . LEU A 1 416 ? 37.442 8.088 -28.205 1.00 48.75 416 LEU A C 1
ATOM 3423 O O . LEU A 1 416 ? 38.394 8.753 -27.800 1.00 48.75 416 LEU A O 1
ATOM 3427 N N . LEU A 1 417 ? 36.199 8.559 -28.243 1.00 49.56 417 LEU A N 1
ATOM 3428 C CA . LEU A 1 417 ? 35.822 9.843 -27.667 1.00 49.56 417 LEU A CA 1
ATOM 3429 C C . LEU A 1 417 ? 35.173 9.623 -26.306 1.00 49.56 417 LEU A C 1
ATOM 3431 O O . LEU A 1 417 ? 34.207 8.870 -26.187 1.00 49.56 417 LEU A O 1
ATOM 3435 N N . LYS A 1 418 ? 35.707 10.297 -25.287 1.00 48.91 418 LYS A N 1
ATOM 3436 C CA . LYS A 1 418 ? 35.137 10.334 -23.940 1.00 48.91 418 LYS A CA 1
ATOM 3437 C C . LYS A 1 418 ? 34.323 11.608 -23.789 1.00 48.91 418 LYS A C 1
ATOM 3439 O O . LYS A 1 418 ? 34.843 12.696 -24.022 1.00 48.91 418 LYS A O 1
ATOM 3444 N N . ILE A 1 419 ? 33.065 11.463 -23.399 1.00 49.28 419 ILE A N 1
ATOM 3445 C CA . ILE A 1 419 ? 32.147 12.580 -23.204 1.00 49.28 419 ILE A CA 1
ATOM 3446 C C . ILE A 1 419 ? 31.609 12.504 -21.785 1.00 49.28 419 ILE A C 1
ATOM 3448 O O . ILE A 1 419 ? 31.119 11.463 -21.345 1.00 49.28 419 ILE A O 1
ATOM 3452 N N . THR A 1 420 ? 31.718 13.614 -21.070 1.00 45.22 420 THR A N 1
ATOM 3453 C CA . THR A 1 420 ? 31.130 13.760 -19.742 1.00 45.22 420 THR A CA 1
ATOM 3454 C C . THR A 1 420 ? 29.654 14.097 -19.891 1.00 45.22 420 THR A C 1
ATOM 3456 O O . THR A 1 420 ? 29.298 14.995 -20.657 1.00 45.22 420 THR A O 1
ATOM 3459 N N . ASP A 1 421 ? 28.802 13.378 -19.167 1.00 46.03 421 ASP A N 1
ATOM 3460 C CA . ASP A 1 421 ? 27.380 13.690 -19.081 1.00 46.03 421 ASP A CA 1
ATOM 3461 C C . ASP A 1 421 ? 27.210 15.070 -18.423 1.00 46.03 421 ASP A C 1
ATOM 3463 O O . ASP A 1 421 ? 27.688 15.329 -17.316 1.00 46.03 421 ASP A O 1
ATOM 3467 N N . ILE A 1 422 ? 26.571 15.988 -19.146 1.00 42.44 422 ILE A N 1
ATOM 3468 C CA . ILE A 1 422 ? 26.399 17.382 -18.721 1.00 42.44 422 ILE A CA 1
ATOM 3469 C C . ILE A 1 422 ? 25.396 17.474 -17.559 1.00 42.44 422 ILE A C 1
ATOM 3471 O O . ILE A 1 422 ? 25.496 18.382 -16.734 1.00 42.44 422 ILE A O 1
ATOM 3475 N N . PHE A 1 423 ? 24.464 16.523 -17.468 1.00 40.25 423 PHE A N 1
ATOM 3476 C CA . PHE A 1 423 ? 23.435 16.454 -16.431 1.00 40.25 423 PHE A CA 1
ATOM 3477 C C . PHE A 1 423 ? 23.910 15.657 -15.215 1.00 40.25 423 PHE A C 1
ATOM 3479 O O . PHE A 1 423 ? 23.475 15.923 -14.096 1.00 40.25 423 PHE A O 1
ATOM 3486 N N . ASN A 1 424 ? 24.864 14.742 -15.408 1.00 40.56 424 ASN A N 1
ATOM 3487 C CA . ASN A 1 424 ? 25.528 14.023 -14.328 1.00 40.56 424 ASN A CA 1
ATOM 3488 C C . ASN A 1 424 ? 27.058 14.073 -14.476 1.00 40.56 424 ASN A C 1
ATOM 3490 O O . ASN A 1 424 ? 27.687 13.164 -15.015 1.00 40.56 424 ASN A O 1
ATOM 3494 N N . LYS A 1 425 ? 27.673 15.120 -13.910 1.00 39.34 425 LYS A N 1
ATOM 3495 C CA . LYS A 1 425 ? 29.119 15.421 -14.004 1.00 39.34 425 LYS A CA 1
ATOM 3496 C C . LYS A 1 425 ? 30.074 14.313 -13.530 1.00 39.34 425 LYS A C 1
ATOM 3498 O O . LYS A 1 425 ? 31.281 14.435 -13.721 1.00 39.34 425 LYS A O 1
ATOM 3503 N N . TYR A 1 426 ? 29.561 13.268 -12.885 1.00 39.78 426 TYR A N 1
ATOM 3504 C CA . TYR A 1 426 ? 30.340 12.116 -12.428 1.00 39.78 426 TYR A CA 1
ATOM 3505 C C . TYR A 1 426 ? 30.318 10.943 -13.416 1.00 39.78 426 TYR A C 1
ATOM 3507 O O . TYR A 1 426 ? 31.003 9.945 -13.204 1.00 39.78 426 TYR A O 1
ATOM 3515 N N . THR A 1 427 ? 29.577 11.072 -14.517 1.00 42.69 427 THR A N 1
ATOM 3516 C CA . THR A 1 427 ? 29.378 10.015 -15.508 1.00 42.69 427 THR A CA 1
ATOM 3517 C C . THR A 1 427 ? 30.154 10.305 -16.780 1.00 42.69 427 THR A C 1
ATOM 3519 O O . THR A 1 427 ? 30.007 11.365 -17.391 1.00 42.69 427 THR A O 1
ATOM 3522 N N . VAL A 1 428 ? 30.950 9.332 -17.221 1.00 48.34 428 VAL A N 1
ATOM 3523 C CA . VAL A 1 428 ? 31.692 9.392 -18.484 1.00 48.34 428 VAL A CA 1
ATOM 3524 C C . VAL A 1 428 ? 31.156 8.326 -19.425 1.00 48.34 428 VAL A C 1
ATOM 3526 O O . VAL A 1 428 ? 31.134 7.144 -19.086 1.00 48.34 428 VAL A O 1
ATOM 3529 N N . LYS A 1 429 ? 30.765 8.735 -20.630 1.00 51.59 429 LYS A N 1
ATOM 3530 C CA . LYS A 1 429 ? 30.309 7.840 -21.696 1.00 51.59 429 LYS A CA 1
ATOM 3531 C C . LYS A 1 429 ? 31.316 7.843 -22.839 1.00 51.59 429 LYS A C 1
ATOM 3533 O O . LYS A 1 429 ? 31.964 8.853 -23.109 1.00 51.59 429 LYS A O 1
ATOM 3538 N N . THR A 1 430 ? 31.503 6.688 -23.473 1.00 53.03 430 THR A N 1
ATOM 3539 C CA . THR A 1 430 ? 32.555 6.490 -24.482 1.00 53.03 430 THR A CA 1
ATOM 3540 C C . THR A 1 430 ? 31.944 6.107 -25.823 1.00 53.03 430 THR A C 1
ATOM 3542 O O . THR A 1 430 ? 31.140 5.180 -25.883 1.00 53.03 430 THR A O 1
ATOM 3545 N N . ILE A 1 431 ? 32.348 6.795 -26.893 1.00 54.28 431 ILE A N 1
ATOM 3546 C CA . ILE A 1 431 ? 31.886 6.550 -28.264 1.00 54.28 431 ILE A CA 1
ATOM 3547 C C . ILE A 1 431 ? 33.076 6.101 -29.130 1.00 54.28 431 ILE A C 1
ATOM 3549 O O . ILE A 1 431 ? 34.081 6.816 -29.191 1.00 54.28 431 ILE A O 1
ATOM 3553 N N . PRO A 1 432 ? 33.004 4.934 -29.797 1.00 55.03 432 PRO A N 1
ATOM 3554 C CA . PRO A 1 432 ? 34.011 4.512 -30.765 1.00 55.03 432 PRO A CA 1
ATOM 3555 C C . PRO A 1 432 ? 33.864 5.288 -32.077 1.00 55.03 432 PRO A C 1
ATOM 3557 O O . PRO A 1 432 ? 32.759 5.428 -32.596 1.00 55.03 432 PRO A O 1
ATOM 3560 N N . ILE A 1 433 ? 34.981 5.775 -32.620 1.00 52.38 433 ILE A N 1
ATOM 3561 C CA . ILE A 1 433 ? 34.996 6.602 -33.828 1.00 52.38 433 ILE A CA 1
ATOM 3562 C C . ILE A 1 433 ? 35.986 6.047 -34.862 1.00 52.38 433 ILE A C 1
ATOM 3564 O O . ILE A 1 433 ? 37.153 5.773 -34.558 1.00 52.38 433 ILE A O 1
ATOM 3568 N N . LEU A 1 434 ? 35.517 5.923 -36.106 1.00 55.06 434 LEU A N 1
ATOM 3569 C CA . LEU A 1 434 ? 36.350 5.756 -37.297 1.00 55.06 434 LEU A CA 1
ATOM 3570 C C . LEU A 1 434 ? 37.118 7.051 -37.599 1.00 55.06 434 LEU A C 1
ATOM 3572 O O . LEU A 1 434 ? 36.582 8.150 -37.469 1.00 55.06 434 LEU A O 1
ATOM 3576 N N . GLN A 1 435 ? 38.384 6.949 -38.008 1.00 53.56 435 GLN A N 1
ATOM 3577 C CA . GLN A 1 435 ? 39.144 8.137 -38.409 1.00 53.56 435 GLN A CA 1
ATOM 3578 C C . GLN A 1 435 ? 38.418 8.890 -39.539 1.00 53.56 435 GLN A C 1
ATOM 3580 O O . GLN A 1 435 ? 38.116 8.303 -40.576 1.00 53.56 435 GLN A O 1
ATOM 3585 N N . ASN A 1 436 ? 38.216 10.199 -39.340 1.00 53.88 436 ASN A N 1
ATOM 3586 C CA . ASN A 1 436 ? 37.655 11.163 -40.299 1.00 53.88 436 ASN A CA 1
ATOM 3587 C C . ASN A 1 436 ? 36.139 11.063 -40.563 1.00 53.88 436 ASN A C 1
ATOM 3589 O O . ASN A 1 436 ? 35.681 11.463 -41.634 1.00 53.88 436 ASN A O 1
ATOM 3593 N N . GLU A 1 437 ? 35.349 10.578 -39.604 1.00 52.34 437 GLU A N 1
ATOM 3594 C CA . GLU A 1 437 ? 33.884 10.571 -39.709 1.00 52.34 437 GLU A CA 1
ATOM 3595 C C . GLU A 1 437 ? 33.221 11.578 -38.767 1.00 52.34 437 GLU A C 1
ATOM 3597 O O . GLU A 1 437 ? 33.569 11.694 -37.599 1.00 52.34 437 GLU A O 1
ATOM 3602 N N . THR A 1 438 ? 32.202 12.286 -39.252 1.00 51.34 438 THR A N 1
ATOM 3603 C CA . THR A 1 438 ? 31.327 13.086 -38.390 1.00 51.34 438 THR A CA 1
ATOM 3604 C C . THR A 1 438 ? 30.218 12.201 -37.835 1.00 51.34 438 THR A C 1
ATOM 3606 O O . THR A 1 438 ? 29.431 11.645 -38.601 1.00 51.34 438 THR A O 1
ATOM 3609 N N . ILE A 1 439 ? 30.117 12.106 -36.508 1.00 52.22 439 ILE A N 1
ATOM 3610 C CA . ILE A 1 439 ? 29.008 11.402 -35.854 1.00 52.22 439 ILE A CA 1
ATOM 3611 C C . ILE A 1 439 ? 27.851 12.382 -35.678 1.00 52.22 439 ILE A C 1
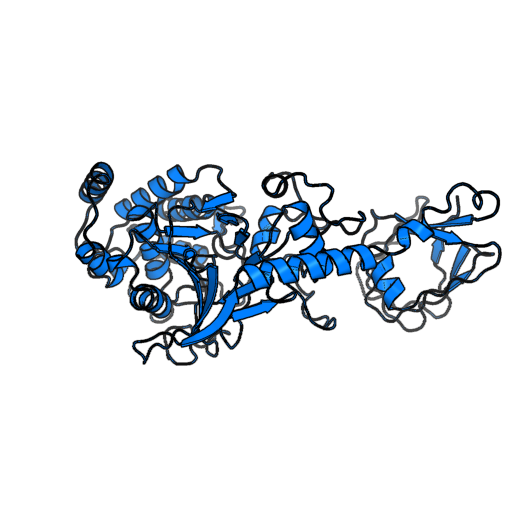ATOM 3613 O O . ILE A 1 439 ? 28.020 13.453 -35.090 1.00 52.22 439 ILE A O 1
ATOM 3617 N N . LYS A 1 440 ? 26.680 11.999 -36.190 1.00 52.91 440 LYS A N 1
ATOM 3618 C CA . LYS A 1 440 ? 25.408 12.685 -35.967 1.00 52.91 440 LYS A CA 1
ATOM 3619 C C . LYS A 1 440 ? 24.517 11.773 -35.137 1.00 52.91 440 LYS A C 1
ATOM 3621 O O . LYS A 1 440 ? 24.181 10.684 -35.590 1.00 52.91 440 LYS A O 1
ATOM 3626 N N . LEU A 1 441 ? 24.142 12.230 -33.947 1.00 51.94 441 LEU A N 1
ATOM 3627 C CA . LEU A 1 441 ? 23.231 11.502 -33.067 1.00 51.94 441 LEU A CA 1
ATOM 3628 C C . LEU A 1 441 ? 21.807 12.033 -33.243 1.00 51.94 441 LEU A C 1
ATOM 3630 O O . LEU A 1 441 ? 21.575 13.244 -33.250 1.00 51.94 441 LEU A O 1
ATOM 3634 N N . THR A 1 442 ? 20.854 11.123 -33.414 1.00 50.66 442 THR A N 1
ATOM 3635 C CA . THR A 1 442 ? 19.422 11.430 -33.395 1.00 50.66 442 THR A CA 1
ATOM 3636 C C . THR A 1 442 ? 18.969 11.800 -31.984 1.00 50.66 442 THR A C 1
ATOM 3638 O O . THR A 1 442 ? 19.618 11.454 -31.004 1.00 50.66 442 THR A O 1
ATOM 3641 N N . TYR A 1 443 ? 17.817 12.462 -31.857 1.00 51.00 443 TYR A N 1
ATOM 3642 C CA . TYR A 1 443 ? 17.233 12.796 -30.551 1.00 51.00 443 TYR A CA 1
ATOM 3643 C C . TYR A 1 443 ? 17.082 11.569 -29.640 1.00 51.00 443 TYR A C 1
ATOM 3645 O O . TYR A 1 443 ? 17.458 11.615 -28.475 1.00 51.00 443 TYR A O 1
ATOM 3653 N N . LYS A 1 444 ? 16.612 10.445 -30.193 1.00 50.44 444 LYS A N 1
ATOM 3654 C CA . LYS A 1 444 ? 16.501 9.193 -29.445 1.00 50.44 444 LYS A CA 1
ATOM 3655 C C . LYS A 1 444 ? 17.867 8.717 -28.951 1.00 50.44 444 LYS A C 1
ATOM 3657 O O . LYS A 1 444 ? 17.999 8.376 -27.787 1.00 50.44 444 LYS A O 1
ATOM 3662 N N . GLU A 1 445 ? 18.886 8.754 -29.807 1.00 50.91 445 GLU A N 1
ATOM 3663 C CA . GLU A 1 445 ? 20.248 8.381 -29.417 1.00 50.91 445 GLU A CA 1
ATOM 3664 C C . GLU A 1 445 ? 20.835 9.359 -28.396 1.00 50.91 445 GLU A C 1
ATOM 3666 O O . GLU A 1 445 ? 21.566 8.935 -27.519 1.00 50.91 445 GLU A O 1
ATOM 3671 N N . LEU A 1 446 ? 20.501 10.646 -28.446 1.00 50.81 446 LEU A N 1
ATOM 3672 C CA . LEU A 1 446 ? 20.933 11.627 -27.449 1.00 50.81 446 LEU A CA 1
ATOM 3673 C C . LEU A 1 446 ? 20.249 11.443 -26.096 1.00 50.81 446 LEU A C 1
ATOM 3675 O O . LEU A 1 446 ? 20.900 11.603 -25.066 1.00 50.81 446 LEU A O 1
ATOM 3679 N N . ASN A 1 447 ? 18.974 11.068 -26.084 1.00 49.25 447 ASN A N 1
ATOM 3680 C CA . ASN A 1 447 ? 18.286 10.696 -24.857 1.00 49.25 447 ASN A CA 1
ATOM 3681 C C . ASN A 1 447 ? 18.857 9.386 -24.287 1.00 49.25 447 ASN A C 1
ATOM 3683 O O . ASN A 1 447 ? 19.290 9.341 -23.139 1.00 49.25 447 ASN A O 1
ATOM 3687 N N . ASP A 1 448 ? 18.981 8.353 -25.122 1.00 49.19 448 ASP A N 1
ATOM 3688 C CA . ASP A 1 448 ? 19.514 7.047 -24.727 1.00 49.19 448 ASP A CA 1
ATOM 3689 C C . ASP A 1 448 ? 20.988 7.151 -24.259 1.00 49.19 448 ASP A C 1
ATOM 3691 O O . ASP A 1 448 ? 21.385 6.524 -23.274 1.00 49.19 448 ASP A O 1
ATOM 3695 N N . PHE A 1 449 ? 21.813 7.978 -24.921 1.00 49.72 449 PHE A N 1
ATOM 3696 C CA . PHE A 1 449 ? 23.229 8.156 -24.583 1.00 49.72 449 PHE A CA 1
ATOM 3697 C C . PHE A 1 449 ? 23.523 9.283 -23.610 1.00 49.72 449 PHE A C 1
ATOM 3699 O O . PHE A 1 449 ? 24.556 9.198 -22.980 1.00 49.72 449 PHE A O 1
ATOM 3706 N N . PHE A 1 450 ? 22.718 10.316 -23.407 1.00 50.19 450 PHE A N 1
ATOM 3707 C CA . PHE A 1 450 ? 23.084 11.433 -22.513 1.00 50.19 450 PHE A CA 1
ATOM 3708 C C . PHE A 1 450 ? 21.952 11.869 -21.581 1.00 50.19 450 PHE A C 1
ATOM 3710 O O . PHE A 1 450 ? 22.135 12.820 -20.831 1.00 50.19 450 PHE A O 1
ATOM 3717 N N . GLY A 1 451 ? 20.788 11.212 -21.632 1.00 48.28 451 GLY A N 1
ATOM 3718 C CA . GLY A 1 451 ? 19.594 11.661 -20.911 1.00 48.28 451 GLY A CA 1
ATOM 3719 C C . GLY A 1 451 ? 19.116 13.043 -21.366 1.00 48.28 451 GLY A C 1
ATOM 3720 O O . GLY A 1 451 ? 18.497 13.768 -20.593 1.00 48.28 451 GLY A O 1
ATOM 3721 N N . ILE A 1 452 ? 19.475 13.456 -22.589 1.00 47.59 452 ILE A N 1
ATOM 3722 C CA . ILE A 1 452 ? 19.156 14.782 -23.119 1.00 47.59 452 ILE A CA 1
ATOM 3723 C C . ILE A 1 452 ? 17.790 14.730 -23.786 1.00 47.59 452 ILE A C 1
ATOM 3725 O O . ILE A 1 452 ? 17.662 14.256 -24.912 1.00 47.59 452 ILE A O 1
ATOM 3729 N N . ASP A 1 453 ? 16.799 15.306 -23.116 1.00 45.34 453 ASP A N 1
ATOM 3730 C CA . ASP A 1 453 ? 15.405 15.315 -23.568 1.00 45.34 453 ASP A CA 1
ATOM 3731 C C . ASP A 1 453 ? 15.033 16.543 -24.432 1.00 45.34 453 ASP A C 1
ATOM 3733 O O . ASP A 1 453 ? 13.875 16.839 -24.718 1.00 45.34 453 ASP A O 1
ATOM 3737 N N . ILE A 1 454 ? 16.031 17.292 -24.910 1.00 48.62 454 ILE A N 1
ATOM 3738 C CA . ILE A 1 454 ? 15.813 18.421 -25.822 1.00 48.62 454 ILE A CA 1
ATOM 3739 C C . ILE A 1 454 ? 16.217 18.060 -27.250 1.00 48.62 454 ILE A C 1
ATOM 3741 O O . ILE A 1 454 ? 17.289 17.503 -27.467 1.00 48.62 454 ILE A O 1
ATOM 3745 N N . ASN A 1 455 ? 15.393 18.458 -28.232 1.00 45.34 455 ASN A N 1
ATOM 3746 C CA . ASN A 1 455 ? 15.695 18.413 -29.673 1.00 45.34 455 ASN A CA 1
ATOM 3747 C C . ASN A 1 455 ? 16.971 19.216 -29.994 1.00 45.34 455 ASN A C 1
ATOM 3749 O O . ASN A 1 455 ? 16.901 20.372 -30.422 1.00 45.34 455 ASN A O 1
ATOM 3753 N N . THR A 1 456 ? 18.120 18.599 -29.747 1.00 48.28 456 THR A N 1
ATOM 3754 C CA . THR A 1 456 ? 19.472 19.100 -29.982 1.00 48.28 456 THR A CA 1
ATOM 3755 C C . THR A 1 456 ? 20.109 18.180 -31.002 1.00 48.28 456 THR A C 1
ATOM 3757 O O . THR A 1 456 ? 19.889 16.977 -30.967 1.00 48.28 456 THR A O 1
ATOM 3760 N N . GLU A 1 457 ? 20.872 18.730 -31.933 1.00 46.09 457 GLU A N 1
ATOM 3761 C CA . GLU A 1 457 ? 21.636 17.941 -32.889 1.00 46.09 457 GLU A CA 1
ATOM 3762 C C . GLU A 1 457 ? 23.112 18.129 -32.553 1.00 46.09 457 GLU A C 1
ATOM 3764 O O . GLU A 1 457 ? 23.646 19.222 -32.710 1.00 46.09 457 GLU A O 1
ATOM 3769 N N . ILE A 1 458 ? 23.755 17.079 -32.046 1.00 50.62 458 ILE A N 1
ATOM 3770 C CA . ILE A 1 458 ? 25.172 17.110 -31.680 1.00 50.62 458 ILE A CA 1
ATOM 3771 C C . ILE A 1 458 ? 25.965 16.565 -32.867 1.00 50.62 458 ILE A C 1
ATOM 3773 O O . ILE A 1 458 ? 25.853 15.383 -33.198 1.00 50.62 458 ILE A O 1
ATOM 3777 N N . LEU A 1 459 ? 26.755 17.428 -33.510 1.00 49.00 459 LEU A N 1
ATOM 3778 C CA . LEU A 1 459 ? 27.729 17.028 -34.525 1.00 49.00 459 LEU A CA 1
ATOM 3779 C C . LEU A 1 459 ? 29.105 16.944 -33.881 1.00 49.00 459 LEU A C 1
ATOM 3781 O O . LEU A 1 459 ? 29.531 17.876 -33.208 1.00 49.00 459 LEU A O 1
ATOM 3785 N N . ILE A 1 460 ? 29.822 15.852 -34.102 1.00 51.34 460 ILE A N 1
ATOM 3786 C CA . ILE A 1 460 ? 31.165 15.666 -33.548 1.00 51.34 460 ILE A CA 1
ATOM 3787 C C . ILE A 1 460 ? 32.178 15.740 -34.692 1.00 51.34 460 ILE A C 1
ATOM 3789 O O . ILE A 1 460 ? 32.201 14.855 -35.546 1.00 51.34 460 ILE A O 1
ATOM 3793 N N . ASP A 1 461 ? 33.007 16.790 -34.719 1.00 48.97 461 ASP A N 1
ATOM 3794 C CA . ASP A 1 461 ? 34.125 16.924 -35.664 1.00 48.97 461 ASP A CA 1
ATOM 3795 C C . ASP A 1 461 ? 35.379 16.263 -35.075 1.00 48.97 461 ASP A C 1
ATOM 3797 O O . ASP A 1 461 ? 35.980 16.745 -34.109 1.00 48.97 461 ASP A O 1
ATOM 3801 N N . THR A 1 462 ? 35.770 15.141 -35.671 1.00 46.75 462 THR A N 1
ATOM 3802 C CA . THR A 1 462 ? 36.852 14.272 -35.198 1.00 46.75 462 THR A CA 1
ATOM 3803 C C . THR A 1 462 ? 38.249 14.754 -35.556 1.00 46.75 462 THR A C 1
ATOM 3805 O O . THR A 1 462 ? 39.219 14.274 -34.972 1.00 46.75 462 THR A O 1
ATOM 3808 N N . GLU A 1 463 ? 38.384 15.665 -36.523 1.00 46.59 463 GLU A N 1
ATOM 3809 C CA . GLU A 1 463 ? 39.685 16.271 -36.827 1.00 46.59 463 GLU A CA 1
ATOM 3810 C C . GLU A 1 463 ? 40.038 17.349 -35.799 1.00 46.59 463 GLU A C 1
ATOM 3812 O O . GLU A 1 463 ? 41.216 17.594 -35.529 1.00 46.59 463 GLU A O 1
ATOM 3817 N N . LYS A 1 464 ? 39.015 17.989 -35.218 1.00 46.50 464 LYS A N 1
ATOM 3818 C CA . LYS A 1 464 ? 39.174 19.141 -34.319 1.00 46.50 464 LYS A CA 1
ATOM 3819 C C . LYS A 1 464 ? 38.827 18.868 -32.864 1.00 46.50 464 LYS A C 1
ATOM 3821 O O . LYS A 1 464 ? 39.158 19.702 -32.028 1.00 46.50 464 LYS A O 1
ATOM 3826 N N . ASN A 1 465 ? 38.201 17.734 -32.558 1.00 46.88 465 ASN A N 1
ATOM 3827 C CA . ASN A 1 465 ? 37.755 17.352 -31.212 1.00 46.88 465 ASN A CA 1
ATOM 3828 C C . ASN A 1 465 ? 36.690 18.305 -30.654 1.00 46.88 465 ASN A C 1
ATOM 3830 O O . ASN A 1 465 ? 36.668 18.615 -29.462 1.00 46.88 465 ASN A O 1
ATOM 3834 N N . ILE A 1 466 ? 35.831 18.818 -31.534 1.00 44.25 466 ILE A N 1
ATOM 3835 C CA . ILE A 1 466 ? 34.834 19.832 -31.193 1.00 44.25 466 ILE A CA 1
ATOM 3836 C C . ILE A 1 466 ? 33.447 19.256 -31.446 1.00 44.25 466 ILE A C 1
ATOM 3838 O O . ILE A 1 466 ? 33.163 18.726 -32.521 1.00 44.25 466 ILE A O 1
ATOM 3842 N N . ILE A 1 467 ? 32.575 19.408 -30.451 1.00 46.94 467 ILE A N 1
ATOM 3843 C CA . ILE A 1 467 ? 31.137 19.267 -30.645 1.00 46.94 467 ILE A CA 1
ATOM 3844 C C . ILE A 1 467 ? 30.629 20.562 -31.274 1.00 46.94 467 ILE A C 1
ATOM 3846 O O . ILE A 1 467 ? 30.740 21.639 -30.685 1.00 46.94 467 ILE A O 1
ATOM 3850 N N . ILE A 1 468 ? 30.078 20.458 -32.475 1.00 46.56 468 ILE A N 1
ATOM 3851 C CA . ILE A 1 468 ? 29.508 21.566 -33.219 1.00 46.56 468 ILE A CA 1
ATOM 3852 C C . ILE A 1 468 ? 27.985 21.516 -33.071 1.00 46.56 468 ILE A C 1
ATOM 3854 O O . ILE A 1 468 ? 27.344 20.510 -33.367 1.00 46.56 468 ILE A O 1
ATOM 3858 N N . ASN A 1 469 ? 27.444 22.681 -32.708 1.00 46.44 469 ASN A N 1
ATOM 3859 C CA . ASN A 1 469 ? 26.059 23.124 -32.872 1.00 46.44 469 ASN A CA 1
ATOM 3860 C C . ASN A 1 469 ? 25.095 22.965 -31.672 1.00 46.44 469 ASN A C 1
ATOM 3862 O O . ASN A 1 469 ? 24.382 21.982 -31.538 1.00 46.44 469 ASN A O 1
ATOM 3866 N N . PHE A 1 470 ? 24.971 24.034 -30.876 1.00 49.56 470 PHE A N 1
ATOM 3867 C CA . PHE A 1 470 ? 23.843 24.276 -29.956 1.00 49.56 470 PHE A CA 1
ATOM 3868 C C . PHE A 1 470 ? 22.904 25.384 -30.471 1.00 49.56 470 PHE A C 1
ATOM 3870 O O . PHE A 1 470 ? 22.272 26.079 -29.672 1.00 49.56 470 PHE A O 1
ATOM 3877 N N . SER A 1 471 ? 22.874 25.640 -31.787 1.00 39.00 471 SER A N 1
ATOM 3878 C CA . SER A 1 471 ? 22.168 26.815 -32.317 1.00 39.00 471 SER A CA 1
ATOM 3879 C C . SER A 1 471 ? 20.700 26.856 -31.872 1.00 39.00 471 SER A C 1
ATOM 3881 O O . SER A 1 471 ? 19.956 25.882 -31.964 1.00 39.00 471 SER A O 1
ATOM 3883 N N . ASP A 1 472 ? 20.317 28.019 -31.339 1.00 38.12 472 ASP A N 1
ATOM 3884 C CA . ASP A 1 472 ? 18.962 28.408 -30.943 1.00 38.12 472 ASP A CA 1
ATOM 3885 C C . ASP A 1 472 ? 18.295 27.622 -29.797 1.00 38.12 472 ASP A C 1
ATOM 3887 O O . ASP A 1 472 ? 17.079 27.724 -29.602 1.00 38.12 472 ASP A O 1
ATOM 3891 N N . LYS A 1 473 ? 19.061 26.903 -28.965 1.00 42.28 473 LYS A N 1
ATOM 3892 C CA . LYS A 1 473 ? 18.532 26.217 -27.769 1.00 42.28 473 LYS A CA 1
ATOM 3893 C C . LYS A 1 473 ? 19.057 26.834 -26.470 1.00 42.28 473 LYS A C 1
ATOM 3895 O O . LYS A 1 473 ? 20.201 27.269 -26.379 1.00 42.28 473 LYS A O 1
ATOM 3900 N N . THR A 1 474 ? 18.189 26.908 -25.459 1.00 36.59 474 THR A N 1
ATOM 3901 C CA . THR A 1 474 ? 18.541 27.375 -24.107 1.00 36.59 474 THR A CA 1
ATOM 3902 C C . THR A 1 474 ? 18.934 26.158 -23.278 1.00 36.59 474 THR A C 1
ATOM 3904 O O . THR A 1 474 ? 18.121 25.252 -23.123 1.00 36.59 474 THR A O 1
ATOM 3907 N N . LEU A 1 475 ? 20.167 26.129 -22.775 1.00 36.91 475 LEU A N 1
ATOM 3908 C CA . LEU A 1 475 ? 20.662 25.089 -21.871 1.00 36.91 475 LEU A CA 1
ATOM 3909 C C . LEU A 1 475 ? 20.667 25.636 -20.442 1.00 36.91 475 LEU A C 1
ATOM 3911 O O . LEU A 1 475 ? 21.151 26.745 -20.201 1.00 36.91 475 LEU A O 1
ATOM 3915 N N . PHE A 1 476 ? 20.128 24.859 -19.506 1.00 32.09 476 PHE A N 1
ATOM 3916 C CA . PHE A 1 476 ? 20.203 25.164 -18.082 1.00 32.09 476 PHE A CA 1
ATOM 3917 C C . PHE A 1 476 ? 21.480 24.528 -17.530 1.00 32.09 476 PHE A C 1
ATOM 3919 O O . PHE A 1 476 ? 21.647 23.314 -17.617 1.00 32.09 476 PHE A O 1
ATOM 3926 N N . VAL A 1 477 ? 22.411 25.340 -17.027 1.00 34.91 477 VAL A N 1
ATOM 3927 C CA . VAL A 1 477 ? 23.724 24.870 -16.558 1.00 34.91 477 VAL A CA 1
ATOM 3928 C C . VAL A 1 477 ? 23.901 25.296 -15.108 1.00 34.91 477 VAL A C 1
ATOM 3930 O O . VAL A 1 477 ? 23.951 26.490 -14.815 1.00 34.91 477 VAL A O 1
ATOM 3933 N N . ASP A 1 478 ? 23.985 24.317 -14.208 1.00 30.16 478 ASP A N 1
ATOM 3934 C CA . ASP A 1 478 ? 24.044 24.560 -12.760 1.00 30.16 478 ASP A CA 1
ATOM 3935 C C . ASP A 1 478 ? 25.482 24.836 -12.263 1.00 30.16 478 ASP A C 1
ATOM 3937 O O . ASP A 1 478 ? 25.685 25.561 -11.291 1.00 30.16 478 ASP A O 1
ATOM 3941 N N . ARG A 1 479 ? 26.521 24.346 -12.968 1.00 34.09 479 ARG A N 1
ATOM 3942 C CA . ARG A 1 479 ? 27.929 24.767 -12.787 1.00 34.09 479 ARG A CA 1
ATOM 3943 C C . ARG A 1 479 ? 28.838 24.298 -13.925 1.00 34.09 479 ARG A C 1
ATOM 3945 O O . ARG A 1 479 ? 28.645 23.212 -14.460 1.00 34.09 479 ARG A O 1
ATOM 3952 N N . PHE A 1 480 ? 29.875 25.081 -14.228 1.00 34.09 480 PHE A N 1
ATOM 3953 C CA . PHE A 1 480 ? 30.918 24.752 -15.205 1.00 34.09 480 PHE A CA 1
ATOM 3954 C C . PHE A 1 480 ? 32.306 24.960 -14.576 1.00 34.09 480 PHE A C 1
ATOM 3956 O O . PHE A 1 480 ? 32.570 26.030 -14.031 1.00 34.09 480 PHE A O 1
ATOM 3963 N N . GLU A 1 481 ? 33.192 23.963 -14.647 1.00 32.56 481 GLU A N 1
ATOM 3964 C CA . GLU A 1 481 ? 34.602 24.081 -14.243 1.00 32.56 481 GLU A CA 1
ATOM 3965 C C . GLU A 1 481 ? 35.501 23.727 -15.431 1.00 32.56 481 GLU A C 1
ATOM 3967 O O . GLU A 1 481 ? 35.375 22.656 -16.021 1.00 32.56 481 GLU A O 1
ATOM 3972 N N . LEU A 1 482 ? 36.413 24.634 -15.789 1.00 33.16 482 LEU A N 1
ATOM 3973 C CA . LEU A 1 482 ? 37.440 24.380 -16.797 1.00 33.16 482 LEU A CA 1
ATOM 3974 C C . LEU A 1 482 ? 38.655 23.723 -16.141 1.00 33.16 482 LEU A C 1
ATOM 3976 O O . LEU A 1 482 ? 39.134 24.157 -15.090 1.00 33.16 482 LEU A O 1
ATOM 3980 N N . SER A 1 483 ? 39.210 22.710 -16.801 1.00 35.06 483 SER A N 1
ATOM 3981 C CA . SER A 1 483 ? 40.457 22.059 -16.407 1.00 35.06 483 SER A CA 1
ATOM 3982 C C . SER A 1 483 ? 41.660 22.976 -16.656 1.00 35.06 483 SER A C 1
ATOM 3984 O O . SER A 1 483 ? 42.366 22.833 -17.652 1.00 35.06 483 SER A O 1
ATOM 3986 N N . LYS A 1 484 ? 41.860 23.942 -15.751 1.00 35.16 484 LYS A N 1
ATOM 3987 C CA . LYS A 1 484 ? 43.135 24.510 -15.263 1.00 35.16 484 LYS A CA 1
ATOM 3988 C C . LYS A 1 484 ? 42.852 25.826 -14.533 1.00 35.16 484 LYS A C 1
ATOM 3990 O O . LYS A 1 484 ? 43.017 26.903 -15.086 1.00 35.16 484 LYS A O 1
ATOM 3995 N N . GLY A 1 485 ? 42.461 25.718 -13.265 1.00 36.56 485 GLY A N 1
ATOM 3996 C CA . GLY A 1 485 ? 42.763 26.714 -12.229 1.00 36.56 485 GLY A CA 1
ATOM 3997 C C . GLY A 1 485 ? 42.143 28.113 -12.319 1.00 36.56 485 GLY A C 1
ATOM 3998 O O . GLY A 1 485 ? 42.374 28.891 -11.400 1.00 36.56 485 GLY A O 1
ATOM 3999 N N . GLU A 1 486 ? 41.349 28.447 -13.334 1.00 29.61 486 GLU A N 1
ATOM 4000 C CA . GLU A 1 486 ? 40.629 29.723 -13.394 1.00 29.61 486 GLU A CA 1
ATOM 4001 C C . GLU A 1 486 ? 39.118 29.489 -13.359 1.00 29.61 486 GLU A C 1
ATOM 4003 O O . GLU A 1 486 ? 38.532 28.890 -14.262 1.00 29.61 486 GLU A O 1
ATOM 4008 N N . SER A 1 487 ? 38.476 29.969 -12.294 1.00 30.52 487 SER A N 1
ATOM 4009 C CA . SER A 1 487 ? 37.026 30.099 -12.228 1.00 30.52 487 SER A CA 1
ATOM 4010 C C . SER A 1 487 ? 36.609 31.407 -12.901 1.00 30.52 487 SER A C 1
ATOM 4012 O O . SER A 1 487 ? 37.030 32.492 -12.503 1.00 30.52 487 SER A O 1
ATOM 4014 N N . LEU A 1 488 ? 35.738 31.329 -13.909 1.00 32.53 488 LEU A N 1
ATOM 4015 C CA . LEU A 1 488 ? 34.882 32.467 -14.243 1.00 32.53 488 LEU A CA 1
ATOM 4016 C C . LEU A 1 488 ? 33.660 32.436 -13.311 1.00 32.53 488 LEU A C 1
ATOM 4018 O O . LEU A 1 488 ? 33.119 31.356 -13.057 1.00 32.53 488 LEU A O 1
ATOM 4022 N N . PRO A 1 489 ? 33.203 33.586 -12.788 1.00 31.16 489 PRO A N 1
ATOM 4023 C CA . PRO A 1 489 ? 32.084 33.637 -11.865 1.00 31.16 489 PRO A CA 1
ATOM 4024 C C . PRO A 1 489 ? 30.784 33.554 -12.668 1.00 31.16 489 PRO A C 1
ATOM 4026 O O . PRO A 1 489 ? 30.181 34.570 -12.999 1.00 31.16 489 PRO A O 1
ATOM 4029 N N . PHE A 1 490 ? 30.350 32.348 -13.019 1.00 34.00 490 PHE A N 1
ATOM 4030 C CA . PHE A 1 490 ? 29.010 32.142 -13.561 1.00 34.00 490 PHE A CA 1
ATOM 4031 C C . PHE A 1 490 ? 28.088 31.657 -12.436 1.00 34.00 490 PHE A C 1
ATOM 4033 O O . PHE A 1 490 ? 28.320 30.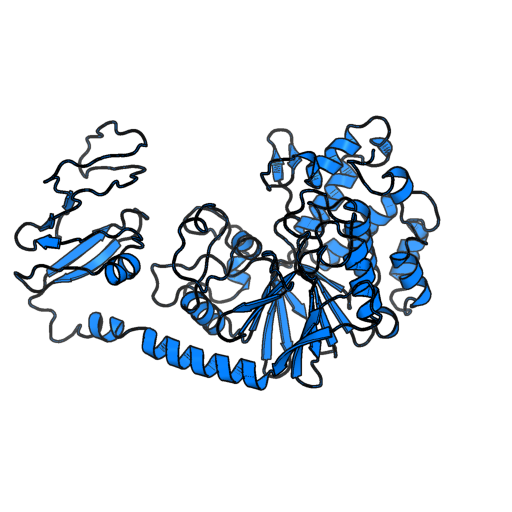611 -11.833 1.00 34.00 490 PHE A O 1
ATOM 4040 N N . SER A 1 491 ? 27.079 32.466 -12.104 1.00 32.72 491 SER A N 1
ATOM 4041 C CA . SER A 1 491 ? 25.990 32.126 -11.180 1.00 32.72 491 SER A CA 1
ATOM 4042 C C . SER A 1 491 ? 24.828 31.485 -11.933 1.00 32.72 491 SER A C 1
ATOM 4044 O O . SER A 1 491 ? 24.509 31.951 -13.018 1.00 32.72 491 SER A O 1
ATOM 4046 N N . THR A 1 492 ? 24.143 30.517 -11.330 1.00 29.89 492 THR A N 1
ATOM 4047 C CA . THR A 1 492 ? 22.944 29.839 -11.861 1.00 29.89 492 THR A CA 1
ATOM 4048 C C . THR A 1 492 ? 21.992 30.751 -12.660 1.00 29.89 492 THR A C 1
ATOM 4050 O O . THR A 1 492 ? 21.580 31.813 -12.188 1.00 29.89 492 THR A O 1
ATOM 4053 N N . GLY A 1 493 ? 21.639 30.350 -13.892 1.00 31.22 493 GLY A N 1
ATOM 4054 C CA . GLY A 1 493 ? 20.758 31.125 -14.776 1.00 31.22 493 GLY A CA 1
ATOM 4055 C C . GLY A 1 493 ? 20.573 30.550 -16.190 1.00 31.22 493 GLY A C 1
ATOM 4056 O O . GLY A 1 493 ? 21.252 29.610 -16.594 1.00 31.22 493 GLY A O 1
ATOM 4057 N N . ASN A 1 494 ? 19.637 31.133 -16.954 1.00 32.22 494 ASN A N 1
ATOM 4058 C CA . ASN A 1 494 ? 19.384 30.794 -18.362 1.00 32.22 494 ASN A CA 1
ATOM 4059 C C . ASN A 1 494 ? 20.452 31.421 -19.267 1.00 32.22 494 ASN A C 1
ATOM 4061 O O . ASN A 1 494 ? 20.509 32.648 -19.390 1.00 32.22 494 ASN A O 1
ATOM 4065 N N . TYR A 1 495 ? 21.237 30.597 -19.961 1.00 38.59 495 TYR A N 1
ATOM 4066 C CA . TYR A 1 495 ? 22.258 31.081 -20.887 1.00 38.59 495 TYR A CA 1
ATOM 4067 C C . TYR A 1 495 ? 21.842 30.854 -22.340 1.00 38.59 495 TYR A C 1
ATOM 4069 O O . TYR A 1 495 ? 21.587 29.733 -22.777 1.00 38.59 495 TYR A O 1
ATOM 4077 N N . LYS A 1 496 ? 21.799 31.946 -23.110 1.00 34.78 496 LYS A N 1
ATOM 4078 C CA . LYS A 1 496 ? 21.755 31.893 -24.574 1.00 34.78 496 LYS A CA 1
ATOM 4079 C C . LYS A 1 496 ? 23.185 31.875 -25.092 1.00 34.78 496 LYS A C 1
ATOM 4081 O O . LYS A 1 496 ? 23.881 32.887 -25.011 1.00 34.78 496 LYS A O 1
ATOM 4086 N N . PHE A 1 497 ? 23.614 30.742 -25.632 1.00 38.03 497 PHE A N 1
ATOM 4087 C CA . PHE A 1 497 ? 24.882 30.669 -26.347 1.00 38.03 497 PHE A CA 1
ATOM 4088 C C . PHE A 1 497 ? 24.733 31.370 -27.700 1.00 38.03 497 PHE A C 1
ATOM 4090 O O . PHE A 1 497 ? 23.752 31.166 -28.415 1.00 38.03 497 PHE A O 1
ATOM 4097 N N . GLN A 1 498 ? 25.682 32.243 -28.044 1.00 30.64 498 GLN A N 1
ATOM 4098 C CA . GLN A 1 498 ? 25.716 32.837 -29.378 1.00 30.64 498 GLN A CA 1
ATOM 4099 C C . GLN A 1 498 ? 26.052 31.761 -30.419 1.00 30.64 498 GLN A C 1
ATOM 4101 O O . GLN A 1 498 ? 26.822 30.837 -30.148 1.00 30.64 498 GLN A O 1
ATOM 4106 N N . SER A 1 499 ? 25.486 31.907 -31.620 1.00 31.72 499 SER A N 1
ATOM 4107 C CA . SER A 1 499 ? 25.816 31.081 -32.785 1.00 31.72 499 SER A CA 1
ATOM 4108 C C . SER A 1 499 ? 27.338 30.968 -32.952 1.00 31.72 499 SER A C 1
ATOM 4110 O O . SER A 1 499 ? 28.006 31.978 -33.171 1.00 31.72 499 SER A O 1
ATOM 4112 N N . GLY A 1 500 ? 27.873 29.745 -32.864 1.00 32.34 500 GLY A N 1
ATOM 4113 C CA . GLY A 1 500 ? 29.304 29.455 -33.030 1.00 32.34 500 GLY A CA 1
ATOM 4114 C C . GLY A 1 500 ? 30.111 29.238 -31.741 1.00 32.34 500 GLY A C 1
ATOM 4115 O O . GLY A 1 500 ? 31.336 29.167 -31.816 1.00 32.34 500 GLY A O 1
ATOM 4116 N N . ALA A 1 501 ? 29.474 29.126 -30.570 1.00 34.66 501 ALA A N 1
ATOM 4117 C CA . ALA A 1 501 ? 30.162 28.707 -29.347 1.00 34.66 501 ALA A CA 1
ATOM 4118 C C . ALA A 1 501 ? 30.631 27.239 -29.442 1.00 34.66 501 ALA A C 1
ATOM 4120 O O . ALA A 1 501 ? 29.833 26.352 -29.742 1.00 34.66 501 ALA A O 1
ATOM 4121 N N . ASN A 1 502 ? 31.916 26.993 -29.164 1.00 34.91 502 ASN A N 1
ATOM 4122 C CA . ASN A 1 502 ? 32.528 25.661 -29.173 1.00 34.91 502 ASN A CA 1
ATOM 4123 C C . ASN A 1 502 ? 32.803 25.201 -27.735 1.00 34.91 502 ASN A C 1
ATOM 4125 O O . ASN A 1 502 ? 33.450 25.920 -26.973 1.00 34.91 502 ASN A O 1
ATOM 4129 N N . LEU A 1 503 ? 32.361 23.992 -27.386 1.00 40.94 503 LEU A N 1
ATOM 4130 C CA . LEU A 1 503 ? 32.830 23.266 -26.203 1.00 40.94 503 LEU A CA 1
ATOM 4131 C C . LEU A 1 503 ? 34.008 22.381 -26.623 1.00 40.94 503 LEU A C 1
ATOM 4133 O O . LEU A 1 503 ? 33.895 21.600 -27.568 1.00 40.94 503 LEU A O 1
ATOM 4137 N N . ILE A 1 504 ? 35.147 22.548 -25.952 1.00 34.78 504 ILE A N 1
ATOM 4138 C CA . ILE A 1 504 ? 36.392 21.836 -26.260 1.00 34.78 504 ILE A CA 1
ATOM 4139 C C . ILE A 1 504 ? 36.536 20.686 -25.264 1.00 34.78 504 ILE A C 1
ATOM 4141 O O . ILE A 1 504 ? 36.586 20.931 -24.059 1.00 34.78 504 ILE A O 1
ATOM 4145 N N . PHE A 1 505 ? 36.633 19.455 -25.765 1.00 39.34 505 PHE A N 1
ATOM 4146 C CA . PHE A 1 505 ? 36.946 18.272 -24.962 1.00 39.34 505 PHE A CA 1
ATOM 4147 C C . PHE A 1 505 ? 38.296 17.689 -25.391 1.00 39.34 505 PHE A C 1
ATOM 4149 O O . PHE A 1 505 ? 38.682 17.752 -26.559 1.00 39.34 505 PHE A O 1
ATOM 4156 N N . GLU A 1 506 ? 39.038 17.146 -24.429 1.00 32.84 506 GLU A N 1
ATOM 4157 C CA . GLU A 1 506 ? 40.391 16.629 -24.638 1.00 32.84 506 GLU A CA 1
ATOM 4158 C C . GLU A 1 506 ? 40.335 15.133 -25.001 1.00 32.84 506 GLU A C 1
ATOM 4160 O O . GLU A 1 506 ? 39.788 14.327 -24.246 1.00 32.84 506 GLU A O 1
ATOM 4165 N N . LEU A 1 507 ? 40.882 14.748 -26.163 1.00 31.83 507 LEU A N 1
ATOM 4166 C CA . LEU A 1 507 ? 41.134 13.336 -26.477 1.00 31.83 507 LEU A CA 1
ATOM 4167 C C . LEU A 1 507 ? 42.398 12.874 -25.758 1.00 31.83 507 LEU A C 1
ATOM 4169 O O . LEU A 1 507 ? 43.436 13.527 -25.868 1.00 31.83 507 LEU A O 1
ATOM 4173 N N . ILE A 1 508 ? 42.307 11.727 -25.085 1.00 32.25 508 ILE A N 1
ATOM 4174 C CA . ILE A 1 508 ? 43.446 11.032 -24.474 1.00 32.25 508 ILE A CA 1
ATOM 4175 C C . ILE A 1 508 ? 43.730 9.764 -25.262 1.00 32.25 508 ILE A C 1
ATOM 4177 O O . ILE A 1 508 ? 42.777 8.961 -25.409 1.00 32.25 508 ILE A O 1
#

Sequence (508 aa):
MEILSLESPSVILSKLSFKIEDIKQLELSFNESISSTFIQKVIDNEVRFDRDSLSYMMSINSQRRVDVDIVNIEEDTKELFVIGDIHADAVSLKQILLKTNFYEECTNKKLLFLGDYVDRGKNRLNVINLLITLEFLLPENIVILKGNHELSLRDENGVLKSPMKGSDNLSYFFTFLNFLSNNEDYKELFPSEFIEDYATYFNNLPTVAMLSFEDIKIMAMHGGLPRADLHVRNYYEAYETIDSFFQEDKQDIIGMSLKNNFLWSDPYDGVDEGFRHSSMHRFKFDKKQFISFCRQFDVDMVLRAHEAQDDGYKTYFDNRLVSVFSTGGKDIKGNLNENSHYSTVAPNILKLNLEIKIVESYEILFNEEDMICEESFTFEDIKLQRVKQEEEYIEYIPKIENLISSPKKLLNDFKLLKITDIFNKYTVKTIPILQNETIKLTYKELNDFFGIDINTEILIDTEKNIIINFSDKTLFVDRFELSKGESLPFSTGNYKFQSGANLIFELI

Secondary structure (DSSP, 8-state):
-TTT-SS-HHHHT--SEE-HHHHHHHHHTTTSPPPHHHHHHHHTTSSEE-HHHHHHHHHHHHHTTTT-SEEEEPTT-SEEEEE-B-TT-HHHHHHHHHHTTTTTSGGGEEEEE-S--SSSBS-HHHHHHHHHHHHHH-TTTEEE---SSS--EE-TTS-EE-S---S-GGGSHHHHHHHHHTSTTTTTTS-HHHHHHHHHHHHTS-SEEEEEETTEEEEEESS-PPPP-TTSSSTTTT-SSGGGGSSTT-B-TTS-BHHHHHHH-EE--S---SGGG--TT--EE-HHHHHHHHHHHT-SEEEE-SS--TTSEEEETTTTEEEEB----SS--SSB-TT-TTTT---EEEEEETTTTEEEEEE--TTSSSPEEEEEEEHHHHHHHHHHHHHHHHHHS-THHHHHS-TTTSTTSPEEEEEE-SS-TT-EEEEEE-TT--EE--HHHHHHHH---S----EEETTTTEEE--TT-EEEES----SSS------SEEEEPPTT--EE----

Solvent-accessible surface area (backbone atoms only — not comparable to full-atom values): 28492 Å² total; per-residue (Å²): 106,87,87,71,26,90,62,59,71,68,65,60,42,26,91,51,80,56,52,50,70,55,50,54,49,50,58,77,38,65,90,50,85,79,54,48,72,58,54,48,33,46,75,70,62,70,44,31,50,28,62,69,34,48,49,48,36,38,50,55,52,27,66,76,25,69,94,36,51,67,43,75,48,71,73,81,49,42,32,42,35,40,35,20,28,31,28,4,33,49,65,45,51,52,47,52,53,56,69,66,48,42,64,87,46,41,90,40,37,31,43,38,36,22,19,26,46,46,25,68,25,36,31,37,64,64,32,46,54,48,51,48,48,48,31,54,78,33,60,92,31,40,44,64,34,26,18,65,64,49,43,75,36,67,49,99,85,65,50,62,30,44,78,75,84,70,98,57,66,70,45,31,56,39,42,39,50,50,51,37,34,72,30,91,92,33,23,88,77,35,39,72,68,59,55,46,42,53,45,53,33,35,69,34,33,18,46,33,41,38,37,59,50,98,91,48,28,39,38,34,28,8,21,34,66,52,74,66,43,87,87,48,96,51,42,51,72,92,48,87,49,77,73,60,40,64,44,87,86,37,53,42,99,86,69,46,44,29,52,55,20,29,32,41,7,37,83,47,89,80,73,91,74,73,69,84,67,74,46,94,68,42,44,74,41,40,62,65,58,50,50,41,47,25,64,68,70,64,41,54,33,39,41,25,18,83,60,87,30,64,67,5,46,49,71,39,73,80,69,28,28,38,34,24,16,29,38,52,22,60,86,51,85,82,60,57,41,95,83,41,92,44,47,64,12,34,17,14,34,37,40,34,36,58,83,82,37,34,42,32,37,29,39,62,48,87,91,49,84,64,67,46,78,78,49,79,45,43,53,66,55,40,53,51,42,46,54,53,50,52,54,52,46,62,66,58,66,44,68,52,53,67,72,62,66,52,77,82,84,60,77,86,72,60,51,63,45,75,43,68,29,86,86,44,83,89,41,76,46,77,46,86,36,63,81,85,48,73,51,74,48,50,49,66,53,36,28,77,72,54,70,40,90,58,99,53,56,54,33,36,41,65,90,75,45,32,51,48,57,66,72,95,50,78,53,81,55,83,77,86,83,62,99,71,94,58,83,74,95,77,73,74,56,86,45,78,68,62,85,84,64,72,58,83,58,83,82,124

pLDDT: mean 75.17, std 21.63, range [29.61, 98.75]

Foldseek 3Di:
DLQAAPDDPCLLQDDPDDALVNLVVLLVVLVDADALVVLVCLLVVVDHHHLVNLLVLLVVLLVVQPPAQEAEQDQQAQKEKEAFACALQSLLVSLVCQQVVCSVPVSRAAYAYAEHQHFQFRNRCSRVSSLSVCCSNNVNRYAYAYALLLAWDQDPVRQTARPDDDDDRCRHDSSSLVVQCPDPVRVVRRPPVSSVSSNSSSVSGHAWYWYDHDLAIEIEGAADAFDFDLQDLLRCVVPQEPVSQVPPPDADLVRHRSSQQRNAEHEDDDDDPPPQVPDPSYHYDYLLNVLSVCVSHVHLAYEYEDDFDLAQKDADQQNRYIYGHRDEQCQPPDRGDPPDPRPRHQHWMWMQRSVQQKIWIWGRHSVDSHTDTDDMDHPVSSVVSSVVSVVVNVPVSDCVCVVVVVPPPPPPAWFKDWDAQQVRNVDIDIDIGGPQDKDWAACVRCCSRRVDNDRFIWIAGPVQQWTDDPPPDWDFHCDDDDPDDDDDDDHGDIDDDPHPDIDHDDGD

Nearest PDB structures (foldseek):
  4ja7-assembly1_A  TM=7.667E-01  e=5.389E-17  Rattus norvegicus
  4zvz-assembly3_C  TM=7.552E-01  e=2.529E-17  Homo sapiens
  1s95-assembly2_B  TM=6.997E-01  e=1.120E-17  Homo sapiens
  5jjt-assembly2_B  TM=6.907E-01  e=3.383E-17  Arabidopsis thaliana
  1wao-assembly4_4  TM=7.149E-01  e=1.449E-16  Homo sapiens

Mean predicted aligned error: 13.33 Å

Radius of gyration: 26.77 Å; Cα contacts (8 Å, |Δi|>4): 935; chains: 1; bounding box: 69×56×72 Å